Protein AF-A0A3A9U9F5-F1 (afdb_monomer_lite)

Foldseek 3Di:
DDFDKFKQQWWWAAAQAQKIARPDLGDPPPPDQQWWKDFPLDDIFGFHDDDNVRRMTGTPGGHHPHTDGGGIIMTGDPPPVVVVVVVVVSNVVSVVVCVVVPPPPPPPPVNDDDDPPCVVDPDDPVVPPDDDDPVNDDPDDPVDDPVVVVPPDPPPPPQPPVNVVQQDADEEEDQDDDPAFPQQGFYWYQNPFVRWIWTDRGRDIDIDDQFPDKFKWFFFFFFKKKFAPPQFFDWFKKKWWWAFFPVLCCQAPPSDPPDDHQDTDIDMDTDDRHGIGQGDPNHGHGGTIQKMDGPQFIDGPGDFDQADVRRNIGIDGPDDDDDTRMWMWTDGPVQKTKTDFPQDPDWPDAAPQKDADPVDRQKIWGDFFQDLQNKTGRDPPSQFRFKKKWKKAWQDKDAKKAQASVLDPPRIDDGGGIHIDIDRGGGIIGGSDRTMTTMMGTPGIITMGGHPD

Sequence (453 aa):
MSTYVFSLNDISVEDGSPVVSVNNLDSFFGLIEGSQLFIAGKLPATIIDHDTTANTLTLKYNWQQGDLSNVAAQVVPIGAVGVLLQALENNRAAYAAFLENAGSGEVEWEKVNNPPQTALRWPNFSELAGKISKEQLPDDIDTDNKKTQAMSPPIKREKSLTQRLSDYPTLKKTEVRPTESPNNKRLIQFDDVRGEVHIALTDRWFTVPTTIASRTFPIFYRGLILRFNNNSSYSGNIKMRVYPMGKGGLGLPGNPPFINDHEWQEYETSVTNLYKIGEFNSEYFEGIIEYIELDNGWHQFDVNQSDVSSLNAKFDVAFGTFRSPFRVFYQKADGYWYSDDMFPDTLDEIGPSWVQDANNHRIFTVTEATGSTDALRFFGDGYDEYQFEMVLNVSYIDGTLALTVSNSDPNKVYYQGPARFITDERIYFKRAGSSTTAALTVESIKMRIPHYG

Secondary structure (DSSP, 8-state):
---PPEEEEEEEE-TT-SEEEE-S----TTPPTT-EEEETTS--EEEEEEETTTTEEEESS---S--EEEEEEEEE-TT-HHHHHHHHHHHHHHHHHHHHHS------GGG-SS--GGGSSPPPGGG------GGGS-S---TT-TTTGGGSPP---PPPHHHHHHHSPEEEE-SS---S--TT--EEEEETTTTEEEEESSSSEEEEP-EEEEEEEEEE-TTEEEEEGGGPPEEEEEEEEEEE-TTGGGGSTT--TTPPTTS-EEEEEEEEEE-EESEETTEE--EEEEEEEETTEEEE--S--SEEGGGTEEEEESSS-----EEEEEEETTSEEEESP---SS-SEE-TTEEE-SS-TTEEEEEEE--SS--EESS-GGGTTS-EEEEEEEEEEEEEEEEETT--TTSEE-SSEEEEEEESS-EEEEEEEEEEEEEEEEEEEEEEEE---

pLDDT: mean 83.71, std 14.98, range [41.0, 98.25]

Radius of gyration: 39.13 Å; chains: 1; bounding box: 83×91×100 Å

Structure (mmCIF, N/CA/C/O backbone):
data_AF-A0A3A9U9F5-F1
#
_entry.id   AF-A0A3A9U9F5-F1
#
loop_
_atom_site.group_PDB
_atom_site.id
_atom_site.type_symbol
_atom_site.label_atom_id
_atom_site.label_alt_id
_atom_site.label_comp_id
_atom_site.label_asym_id
_atom_site.label_entity_id
_atom_site.label_seq_id
_atom_site.pdbx_PDB_ins_code
_atom_site.Cartn_x
_atom_site.Cartn_y
_atom_site.Cartn_z
_atom_site.occupancy
_atom_site.B_iso_or_equiv
_atom_site.auth_seq_id
_atom_site.auth_comp_id
_atom_site.auth_asym_id
_atom_site.auth_atom_id
_atom_site.pdbx_PDB_model_num
ATOM 1 N N . MET A 1 1 ? -28.954 -23.806 -3.942 1.00 41.00 1 MET A N 1
ATOM 2 C CA . MET A 1 1 ? -29.707 -25.071 -3.816 1.00 41.00 1 MET A CA 1
ATOM 3 C C . MET A 1 1 ? -30.971 -24.772 -3.040 1.00 41.00 1 MET A C 1
ATOM 5 O O . MET A 1 1 ? -30.877 -24.172 -1.979 1.00 41.00 1 MET A O 1
ATOM 9 N N . SER A 1 2 ? -32.134 -25.091 -3.594 1.00 42.94 2 SER A N 1
ATOM 10 C CA . SER A 1 2 ? -33.425 -24.925 -2.926 1.00 42.94 2 SER A CA 1
ATOM 11 C C . SER A 1 2 ? -33.500 -25.840 -1.699 1.00 42.94 2 SER A C 1
ATOM 13 O O . SER A 1 2 ? -33.332 -27.051 -1.801 1.00 42.94 2 SER A O 1
ATOM 15 N N . THR A 1 3 ? -33.698 -25.236 -0.533 1.00 53.34 3 THR A N 1
ATOM 16 C CA . THR A 1 3 ? -33.877 -25.889 0.766 1.00 53.34 3 THR A CA 1
ATOM 17 C C . THR A 1 3 ? -35.268 -26.515 0.840 1.00 53.34 3 THR A C 1
ATOM 19 O O . THR A 1 3 ? -36.230 -25.833 1.189 1.00 53.34 3 THR A O 1
ATOM 22 N N . TYR A 1 4 ? -35.395 -27.787 0.463 1.00 68.25 4 TYR A N 1
ATOM 23 C CA . TYR A 1 4 ? -36.670 -28.505 0.512 1.00 68.25 4 TYR A CA 1
ATOM 24 C C . TYR A 1 4 ? -36.943 -29.020 1.931 1.00 68.25 4 TYR A C 1
ATOM 26 O O . TYR A 1 4 ? -36.169 -29.803 2.474 1.00 68.25 4 TYR A O 1
ATOM 34 N N . VAL A 1 5 ? -38.034 -28.550 2.537 1.00 78.62 5 VAL A N 1
ATOM 35 C CA . VAL A 1 5 ? -38.627 -29.146 3.743 1.00 78.62 5 VAL A CA 1
ATOM 36 C C . VAL A 1 5 ? -39.577 -30.245 3.279 1.00 78.62 5 VAL A C 1
ATOM 38 O O . VAL A 1 5 ? -40.424 -29.989 2.423 1.00 78.62 5 VAL A O 1
ATOM 41 N N . PHE A 1 6 ? -39.455 -31.447 3.838 1.00 85.12 6 PHE A N 1
ATOM 42 C CA . PHE A 1 6 ? -40.348 -32.561 3.515 1.00 85.12 6 PHE A CA 1
ATOM 43 C C . PHE A 1 6 ? -41.467 -32.635 4.551 1.00 85.12 6 PHE A C 1
ATOM 45 O O . PHE A 1 6 ? -41.209 -32.548 5.751 1.00 85.12 6 PHE A O 1
ATOM 52 N N . SER A 1 7 ? -42.709 -32.779 4.095 1.00 88.62 7 SER A N 1
ATOM 53 C CA . SER A 1 7 ? -43.862 -33.019 4.969 1.00 88.62 7 SER A CA 1
ATOM 54 C C . SER A 1 7 ? -44.266 -34.479 4.833 1.00 88.62 7 SER A C 1
ATOM 56 O O . SER A 1 7 ? -44.569 -34.918 3.727 1.00 88.62 7 SER A O 1
ATOM 58 N N . LEU A 1 8 ? -44.226 -35.210 5.944 1.00 91.44 8 LEU A N 1
ATOM 59 C CA . LEU A 1 8 ? -44.593 -36.618 6.037 1.00 91.44 8 LEU A CA 1
ATOM 60 C C . LEU A 1 8 ? -45.895 -36.690 6.826 1.00 91.44 8 LEU A C 1
ATOM 62 O O . LEU A 1 8 ? -45.932 -36.357 8.003 1.00 91.44 8 LEU A O 1
ATOM 66 N N . ASN A 1 9 ? -46.987 -37.057 6.183 1.00 88.69 9 ASN A N 1
ATOM 67 C CA . ASN A 1 9 ? -48.323 -36.989 6.761 1.00 88.69 9 ASN A CA 1
ATOM 68 C C . ASN A 1 9 ? -48.656 -38.208 7.628 1.00 88.69 9 ASN A C 1
ATOM 70 O O . ASN A 1 9 ? -49.587 -38.136 8.426 1.00 88.69 9 ASN A O 1
ATOM 74 N N . ASP A 1 10 ? -47.910 -39.303 7.469 1.00 91.00 10 ASP A N 1
ATOM 75 C CA . ASP A 1 10 ? -48.178 -40.567 8.148 1.00 91.00 10 ASP A CA 1
ATOM 76 C C . ASP A 1 10 ? -46.874 -41.327 8.442 1.00 91.00 10 ASP A C 1
ATOM 78 O O . ASP A 1 10 ? -46.289 -41.963 7.560 1.00 91.00 10 ASP A O 1
ATOM 82 N N . ILE A 1 11 ? -46.399 -41.229 9.688 1.00 94.88 11 ILE A N 1
ATOM 83 C CA . ILE A 1 11 ? -45.231 -41.961 10.186 1.00 94.88 11 ILE A CA 1
ATOM 84 C C . ILE A 1 11 ? -45.533 -42.741 11.468 1.00 94.88 11 ILE A C 1
ATOM 86 O O . ILE A 1 11 ? -46.448 -42.408 12.227 1.00 94.88 11 ILE A O 1
ATOM 90 N N . SER A 1 12 ? -44.726 -43.769 11.736 1.00 94.12 12 SER A N 1
ATOM 91 C CA . SER A 1 12 ? -44.757 -44.552 12.979 1.00 94.12 12 SER A CA 1
ATOM 92 C C . SER A 1 12 ? -43.352 -44.859 13.498 1.00 94.12 12 SER A C 1
ATOM 94 O O . SER A 1 12 ? -42.432 -45.096 12.715 1.00 94.12 12 SER A O 1
ATOM 96 N N . VAL A 1 13 ? -43.182 -44.858 14.820 1.00 95.38 13 VAL A N 1
ATOM 97 C CA . VAL A 1 13 ? -41.924 -45.201 15.499 1.00 95.38 13 VAL A CA 1
ATOM 98 C C . VAL A 1 13 ? -42.213 -45.817 16.866 1.00 95.38 13 VAL A C 1
ATOM 100 O O . VAL A 1 13 ? -43.031 -45.300 17.625 1.00 95.38 13 VAL A O 1
ATOM 103 N N . GLU A 1 14 ? -41.542 -46.926 17.166 1.00 92.12 14 GLU A N 1
ATOM 104 C CA . GLU A 1 14 ? -41.619 -47.608 18.462 1.00 92.12 14 GLU A CA 1
ATOM 105 C C . GLU A 1 14 ? -40.621 -47.008 19.459 1.00 92.12 14 GLU A C 1
ATOM 107 O O . GLU A 1 14 ? -39.514 -46.591 19.094 1.00 92.12 14 GLU A O 1
ATOM 112 N N . ASP A 1 15 ? -40.990 -46.986 20.737 1.00 89.62 15 ASP A N 1
ATOM 113 C CA . ASP A 1 15 ? -40.099 -46.575 21.811 1.00 89.62 15 ASP A CA 1
ATOM 114 C C . ASP A 1 15 ? -38.907 -47.536 21.920 1.00 89.62 15 ASP A C 1
ATOM 116 O O . ASP A 1 15 ? -39.026 -48.759 21.898 1.00 89.62 15 ASP A O 1
ATOM 120 N N . GLY A 1 16 ? -37.712 -46.967 21.995 1.00 85.50 16 GLY A N 1
ATOM 121 C CA . GLY A 1 16 ? -36.446 -47.680 21.919 1.00 85.50 16 GLY A CA 1
ATOM 122 C C . GLY A 1 16 ? -35.954 -47.989 20.500 1.00 85.50 16 GLY A C 1
ATOM 123 O O . GLY A 1 16 ? -34.827 -48.476 20.384 1.00 85.50 16 GLY A O 1
ATOM 124 N N . SER A 1 17 ? -36.705 -47.683 19.433 1.00 90.12 17 SER A N 1
ATOM 125 C CA . SER A 1 17 ? -36.293 -47.948 18.043 1.00 90.12 17 SER A CA 1
ATOM 126 C C . SER A 1 17 ? -35.556 -46.761 17.404 1.00 90.12 17 SER A C 1
ATOM 128 O O . SER A 1 17 ? -35.986 -45.617 17.549 1.00 90.12 17 SER A O 1
ATOM 130 N N . PRO A 1 18 ? -34.460 -46.977 16.656 1.00 94.44 18 PRO A N 1
ATOM 131 C CA . PRO A 1 18 ? -33.844 -45.935 15.836 1.00 94.44 18 PRO A CA 1
ATOM 132 C C . PRO A 1 18 ? -34.513 -45.779 14.462 1.00 94.44 18 PRO A C 1
ATOM 134 O O . PRO A 1 18 ? -34.074 -44.943 13.680 1.00 94.44 18 PRO A O 1
ATOM 137 N N . VAL A 1 19 ? -35.529 -46.580 14.130 1.00 95.12 19 VAL A N 1
ATOM 138 C CA . VAL A 1 19 ? -36.140 -46.608 12.794 1.00 95.12 19 VAL A CA 1
ATOM 139 C C . VAL A 1 19 ? -37.541 -46.015 12.836 1.00 95.12 19 VAL A C 1
ATOM 141 O O . VAL A 1 19 ? -38.394 -46.469 13.598 1.00 95.12 19 VAL A O 1
ATOM 144 N N . VAL A 1 20 ? -37.781 -45.030 11.974 1.00 95.56 20 VAL A N 1
ATOM 145 C CA . VAL A 1 20 ? -39.098 -44.439 11.725 1.00 95.56 20 VAL A CA 1
ATOM 146 C C . VAL A 1 20 ? -39.619 -44.972 10.398 1.00 95.56 20 VAL A C 1
ATOM 148 O O . VAL A 1 20 ? -38.921 -44.895 9.387 1.00 95.56 20 VAL A O 1
ATOM 151 N N . SER A 1 21 ? -40.841 -45.493 10.391 1.00 94.81 21 SER A N 1
ATOM 152 C CA . SER A 1 21 ? -41.522 -45.946 9.174 1.00 94.81 21 SER A CA 1
ATOM 153 C C . SER A 1 21 ? -42.390 -44.826 8.613 1.00 94.81 21 SER A C 1
ATOM 155 O O . SER A 1 21 ? -43.114 -44.176 9.368 1.00 94.81 21 SER A O 1
ATOM 157 N N . VAL A 1 22 ? -42.326 -44.606 7.302 1.00 93.88 22 VAL A N 1
ATOM 158 C CA . VAL A 1 22 ? -43.234 -43.731 6.554 1.00 93.88 22 VAL A CA 1
ATOM 159 C C . VAL A 1 22 ? -44.308 -44.620 5.940 1.00 93.88 22 VAL A C 1
ATOM 161 O O . VAL A 1 22 ? -44.035 -45.448 5.075 1.00 93.88 22 VAL A O 1
ATOM 164 N N . ASN A 1 23 ? -45.535 -44.496 6.430 1.00 91.12 23 ASN A N 1
ATOM 165 C CA . ASN A 1 23 ? -46.605 -45.457 6.155 1.00 91.12 23 ASN A CA 1
ATOM 166 C C . ASN A 1 23 ? -47.341 -45.193 4.833 1.00 91.12 23 ASN A C 1
ATOM 168 O O . ASN A 1 23 ? -48.248 -45.940 4.462 1.00 91.12 23 ASN A O 1
ATOM 172 N N . ASN A 1 24 ? -46.990 -44.118 4.131 1.00 87.12 24 ASN A N 1
ATOM 173 C CA . ASN A 1 24 ? -47.645 -43.678 2.908 1.00 87.12 24 ASN A CA 1
ATOM 174 C C . ASN A 1 24 ? -46.630 -43.464 1.767 1.00 87.12 24 ASN A C 1
ATOM 176 O O . ASN A 1 24 ? -45.475 -43.872 1.848 1.00 87.12 24 ASN A O 1
ATOM 180 N N . LEU A 1 25 ? -47.084 -42.852 0.670 1.00 84.00 25 LEU A N 1
ATOM 181 C CA . LEU A 1 25 ? -46.267 -42.580 -0.518 1.00 84.00 25 LEU A CA 1
ATOM 182 C C . LEU A 1 25 ? -45.581 -41.202 -0.480 1.00 84.00 25 LEU A C 1
ATOM 184 O O . LEU A 1 25 ? -45.229 -40.672 -1.537 1.00 84.00 25 LEU A O 1
ATOM 188 N N . ASP A 1 26 ? -45.425 -40.590 0.698 1.00 86.12 26 ASP A N 1
ATOM 189 C CA . ASP A 1 26 ? -44.761 -39.292 0.798 1.00 86.12 26 ASP A CA 1
ATOM 190 C C . ASP A 1 26 ? -43.289 -39.415 0.390 1.00 86.12 26 ASP A C 1
ATOM 192 O O . ASP A 1 26 ? -42.537 -40.254 0.884 1.00 86.12 26 ASP A O 1
ATOM 196 N N . SER A 1 27 ? -42.869 -38.557 -0.540 1.00 81.69 27 SER A N 1
ATOM 197 C CA . SER A 1 27 ? -41.504 -38.577 -1.053 1.00 81.69 27 SER A CA 1
ATOM 198 C C . SER A 1 27 ? -40.565 -37.802 -0.138 1.00 81.69 27 SER A C 1
ATOM 200 O O . SER A 1 27 ? -40.754 -36.614 0.122 1.00 81.69 27 SER A O 1
ATOM 202 N N . PHE A 1 28 ? -39.497 -38.472 0.273 1.00 84.00 28 PHE A N 1
ATOM 203 C CA . PHE A 1 28 ? -38.332 -37.890 0.939 1.00 84.00 28 PHE A CA 1
ATOM 204 C C . PHE A 1 28 ? -37.049 -38.153 0.132 1.00 84.00 28 PHE A C 1
ATOM 206 O O . PHE A 1 28 ? -35.942 -38.188 0.669 1.00 84.00 28 PHE A O 1
ATOM 213 N N . PHE A 1 29 ? -37.196 -38.332 -1.186 1.00 74.75 29 PHE A N 1
ATOM 214 C CA . PHE A 1 29 ? -36.078 -38.490 -2.111 1.00 74.75 29 PHE A CA 1
ATOM 215 C C . PHE A 1 29 ? -35.236 -37.205 -2.149 1.00 74.75 29 PHE A C 1
ATOM 217 O O . PHE A 1 29 ? -35.736 -36.131 -2.489 1.00 74.75 29 PHE A O 1
ATOM 224 N N . GLY A 1 30 ? -33.952 -37.318 -1.798 1.00 74.50 30 GLY A N 1
ATOM 225 C CA . GLY A 1 30 ? -33.039 -36.174 -1.683 1.00 74.50 30 GLY A CA 1
ATOM 226 C C . GLY A 1 30 ? -32.911 -35.598 -0.269 1.00 74.50 30 GLY A C 1
ATOM 227 O O . GLY A 1 30 ? -32.395 -34.489 -0.111 1.00 74.50 30 GLY A O 1
ATOM 228 N N . LEU A 1 31 ? -33.363 -36.330 0.756 1.00 81.62 31 LEU A N 1
ATOM 229 C CA . LEU A 1 31 ? -33.066 -36.032 2.155 1.00 81.62 31 LEU A CA 1
ATOM 230 C C . LEU A 1 31 ? -31.547 -36.021 2.391 1.00 81.62 31 LEU A C 1
ATOM 232 O O . LEU A 1 31 ? -30.821 -36.900 1.930 1.00 81.62 31 LEU A O 1
ATOM 236 N N . ILE A 1 32 ? -31.068 -35.013 3.122 1.00 80.44 32 ILE A N 1
ATOM 237 C CA . ILE A 1 32 ? -29.646 -34.849 3.448 1.00 80.44 32 ILE A CA 1
ATOM 238 C C . ILE A 1 32 ? -29.386 -35.404 4.851 1.00 80.44 32 ILE A C 1
ATOM 240 O O . ILE A 1 32 ? -30.129 -35.091 5.785 1.00 80.44 32 ILE A O 1
ATOM 244 N N . GLU A 1 33 ? -28.322 -36.189 5.018 1.00 81.81 33 GLU A N 1
ATOM 245 C CA . GLU A 1 33 ? -27.852 -36.650 6.329 1.00 81.81 33 GLU A CA 1
ATOM 246 C C . GLU A 1 33 ? -27.692 -35.471 7.313 1.00 81.81 33 GLU A C 1
ATOM 248 O O . GLU A 1 33 ? -27.198 -34.397 6.964 1.00 81.81 33 GLU A O 1
ATOM 253 N N . GLY A 1 34 ? -28.145 -35.649 8.555 1.00 79.06 34 GLY A N 1
ATOM 254 C CA . GLY A 1 34 ? -28.151 -34.607 9.587 1.00 79.06 34 GLY A CA 1
ATOM 255 C C . GLY A 1 34 ? -29.410 -33.731 9.608 1.00 79.06 34 GLY A C 1
ATOM 256 O O . GLY A 1 34 ? -29.532 -32.866 10.483 1.00 79.06 34 GLY A O 1
ATOM 257 N N . SER A 1 35 ? -30.361 -33.957 8.693 1.00 86.56 35 SER A N 1
ATOM 258 C CA . SER A 1 35 ? -31.694 -33.338 8.746 1.00 86.56 35 SER A CA 1
ATOM 259 C C . SER A 1 35 ? -32.416 -33.670 10.057 1.00 86.56 35 SER A C 1
ATOM 261 O O . SER A 1 35 ? -32.178 -34.707 10.677 1.00 86.56 35 SER A O 1
ATOM 263 N N . GLN A 1 36 ? -33.303 -32.779 10.492 1.00 88.12 36 GLN A N 1
ATOM 264 C CA . GLN A 1 36 ? -34.052 -32.926 11.740 1.00 88.12 36 GLN A CA 1
ATOM 265 C C . GLN A 1 36 ? -35.500 -33.330 11.454 1.00 88.12 36 GLN A C 1
ATOM 267 O O . GLN A 1 36 ? -36.174 -32.674 10.659 1.00 88.12 36 GLN A O 1
ATOM 272 N N . LEU A 1 37 ? -35.967 -34.386 12.120 1.00 90.31 37 LEU A N 1
ATOM 273 C CA . LEU A 1 37 ? -37.355 -34.836 12.150 1.00 90.31 37 LEU A CA 1
ATOM 274 C C . LEU A 1 37 ? -38.103 -34.123 13.278 1.00 90.31 37 LEU A C 1
ATOM 276 O O . LEU A 1 37 ? -37.727 -34.251 14.441 1.00 90.31 37 LEU A O 1
ATOM 280 N N . PHE A 1 38 ? -39.185 -33.430 12.943 1.00 87.25 38 PHE A N 1
ATOM 281 C CA . PHE A 1 38 ? -40.066 -32.742 13.878 1.00 87.25 38 PHE A CA 1
ATOM 282 C C . PHE A 1 38 ? -41.429 -33.417 13.922 1.00 87.25 38 PHE A C 1
ATOM 284 O O . PHE A 1 38 ? -42.072 -33.590 12.889 1.00 87.25 38 PHE A O 1
ATOM 291 N N . ILE A 1 39 ? -41.884 -33.735 15.131 1.00 87.12 39 ILE A N 1
ATOM 292 C CA . ILE A 1 39 ? -43.224 -34.249 15.413 1.00 87.12 39 ILE A CA 1
ATOM 293 C C . ILE A 1 39 ? -43.833 -33.347 16.484 1.00 87.12 39 ILE A C 1
ATOM 295 O O . ILE A 1 39 ? -43.155 -32.966 17.441 1.00 87.12 39 ILE A O 1
ATOM 299 N N . ALA A 1 40 ? -45.103 -32.979 16.324 1.00 78.69 40 ALA A N 1
ATOM 300 C CA . ALA A 1 40 ? -45.779 -32.094 17.266 1.00 78.69 40 ALA A CA 1
ATOM 301 C C . ALA A 1 40 ? -45.737 -32.661 18.700 1.00 78.69 40 ALA A C 1
ATOM 303 O O . ALA A 1 40 ? -46.082 -33.818 18.937 1.00 78.69 40 ALA A O 1
ATOM 304 N N . GLY A 1 41 ? -45.308 -31.837 19.661 1.00 75.94 41 GLY A N 1
ATOM 305 C CA . GLY A 1 41 ? -45.228 -32.217 21.077 1.00 75.94 41 GLY A CA 1
ATOM 306 C C . GLY A 1 41 ? -44.072 -33.157 21.442 1.00 75.94 41 GLY A C 1
ATOM 307 O O . GLY A 1 41 ? -44.059 -33.677 22.556 1.00 75.94 41 GLY A O 1
ATOM 308 N N . LYS A 1 42 ? -43.112 -33.387 20.537 1.00 83.75 42 LYS A N 1
ATOM 309 C CA . LYS A 1 42 ? -41.924 -34.222 20.770 1.00 83.75 42 LYS A CA 1
ATOM 310 C C . LYS A 1 42 ? -40.639 -33.430 20.539 1.00 83.75 42 LYS A C 1
ATOM 312 O O . LYS A 1 42 ? -40.619 -32.454 19.793 1.00 83.75 42 LYS A O 1
ATOM 317 N N . LEU A 1 43 ? -39.557 -33.875 21.168 1.00 80.00 43 LEU A N 1
ATOM 318 C CA . LEU A 1 43 ? -38.206 -33.432 20.856 1.00 80.00 43 LEU A CA 1
ATOM 319 C C . LEU A 1 43 ? -37.834 -33.909 19.442 1.00 80.00 43 LEU A C 1
ATOM 321 O O . LEU A 1 43 ? -38.130 -35.055 19.089 1.00 80.00 43 LEU A O 1
ATOM 325 N N . PRO A 1 44 ? -37.175 -33.074 18.630 1.00 85.75 44 PRO A N 1
ATOM 326 C CA . PRO A 1 44 ? -36.757 -33.478 17.304 1.00 85.75 44 PRO A CA 1
ATOM 327 C C . PRO A 1 44 ? -35.652 -34.517 17.360 1.00 85.75 44 PRO A C 1
ATOM 329 O O . PRO A 1 44 ? -34.808 -34.516 18.260 1.00 85.75 44 PRO A O 1
ATOM 332 N N . ALA A 1 45 ? -35.635 -35.365 16.342 1.00 87.44 45 ALA A N 1
ATOM 333 C CA . ALA A 1 45 ? -34.634 -36.401 16.182 1.00 87.44 45 ALA A CA 1
ATOM 334 C C . ALA A 1 45 ? -33.770 -36.130 14.948 1.00 87.44 45 ALA A C 1
ATOM 336 O O . ALA A 1 45 ? -34.260 -35.739 13.891 1.00 87.44 45 ALA A O 1
ATOM 337 N N . THR A 1 46 ? -32.463 -36.352 15.076 1.00 88.94 46 THR A N 1
ATOM 338 C CA . THR A 1 46 ? -31.528 -36.224 13.953 1.00 88.94 46 THR A CA 1
ATOM 339 C C . THR A 1 46 ? -31.572 -37.480 13.097 1.00 88.94 46 THR A C 1
ATOM 341 O O . THR A 1 46 ? -31.381 -38.575 13.623 1.00 88.94 46 THR A O 1
ATOM 344 N N . ILE A 1 47 ? -31.764 -37.315 11.792 1.00 90.56 47 ILE A N 1
ATOM 345 C CA . ILE A 1 47 ? -31.751 -38.395 10.804 1.00 90.56 47 ILE A CA 1
ATOM 346 C C . ILE A 1 47 ? -30.321 -38.567 10.287 1.00 90.56 47 ILE A C 1
ATOM 348 O O . ILE A 1 47 ? -29.677 -37.584 9.918 1.00 90.56 47 ILE A O 1
ATOM 352 N N . ILE A 1 48 ? -29.829 -39.803 10.266 1.00 89.88 48 ILE A N 1
ATOM 353 C CA . ILE A 1 48 ? -28.504 -40.157 9.734 1.00 89.88 48 ILE A CA 1
ATOM 354 C C . ILE A 1 48 ? -28.576 -40.939 8.424 1.00 89.88 48 ILE A C 1
ATOM 356 O O . ILE A 1 48 ? -27.602 -40.956 7.685 1.00 89.88 48 ILE A O 1
ATOM 360 N N . ASP A 1 49 ? -29.714 -41.562 8.121 1.00 89.38 49 ASP A N 1
ATOM 361 C CA . ASP A 1 49 ? -29.887 -42.316 6.881 1.00 89.38 49 ASP A CA 1
ATOM 362 C C . ASP A 1 49 ? -31.368 -42.429 6.490 1.00 89.38 49 ASP A C 1
ATOM 364 O O . ASP A 1 49 ? -32.253 -42.190 7.318 1.00 89.38 49 ASP A O 1
ATOM 368 N N . HIS A 1 50 ? -31.643 -42.785 5.235 1.00 90.88 50 HIS A N 1
ATOM 369 C CA . HIS A 1 50 ? -32.993 -43.017 4.726 1.00 90.88 50 HIS A CA 1
ATOM 370 C C . HIS A 1 50 ? -33.022 -44.079 3.619 1.00 90.88 50 HIS A C 1
ATOM 372 O O . HIS A 1 50 ? -32.146 -44.120 2.759 1.00 90.88 50 HIS A O 1
ATOM 378 N N . ASP A 1 51 ? -34.084 -44.886 3.592 1.00 89.19 51 ASP A N 1
ATOM 379 C CA . ASP A 1 51 ? -34.338 -45.877 2.546 1.00 89.19 51 ASP A CA 1
ATOM 380 C C . ASP A 1 51 ? -35.697 -45.600 1.889 1.00 89.19 51 ASP A C 1
ATOM 382 O O . ASP A 1 51 ? -36.761 -45.774 2.484 1.00 89.19 51 ASP A O 1
ATOM 386 N N . THR A 1 52 ? -35.657 -45.156 0.632 1.00 86.94 52 THR A N 1
ATOM 387 C CA . THR A 1 52 ? -36.856 -44.860 -0.175 1.00 86.94 52 THR A CA 1
ATOM 388 C C . THR A 1 52 ? -37.524 -46.107 -0.758 1.00 86.94 52 THR A C 1
ATOM 390 O O . THR A 1 52 ? -38.648 -46.022 -1.239 1.00 86.94 52 THR A O 1
ATOM 393 N N . THR A 1 53 ? -36.860 -47.265 -0.724 1.00 86.19 53 THR A N 1
ATOM 394 C CA . THR A 1 53 ? -37.438 -48.553 -1.137 1.00 86.19 53 THR A CA 1
ATOM 395 C C . THR A 1 53 ? -38.161 -49.214 0.034 1.00 86.19 53 THR A C 1
ATOM 397 O O . THR A 1 53 ? -39.245 -49.764 -0.145 1.00 86.19 53 THR A O 1
ATOM 400 N N . ALA A 1 54 ? -37.580 -49.142 1.234 1.00 87.25 54 ALA A N 1
ATOM 401 C CA . ALA A 1 54 ? -38.189 -49.653 2.462 1.00 87.25 54 ALA A CA 1
ATOM 402 C C . ALA A 1 54 ? -39.142 -48.653 3.147 1.00 87.25 54 ALA A C 1
ATOM 404 O O . ALA A 1 54 ? -39.833 -49.033 4.089 1.00 87.25 54 ALA A O 1
ATOM 405 N N . ASN A 1 55 ? -39.196 -47.400 2.680 1.00 91.88 55 ASN A N 1
ATOM 406 C CA . ASN A 1 55 ? -39.940 -46.290 3.284 1.00 91.88 55 ASN A CA 1
ATOM 407 C C . ASN A 1 55 ? -39.569 -46.025 4.753 1.00 91.88 55 ASN A C 1
ATOM 409 O O . ASN A 1 55 ? -40.438 -45.848 5.607 1.00 91.88 55 ASN A O 1
ATOM 413 N N . THR A 1 56 ? -38.272 -45.992 5.064 1.00 93.94 56 THR A N 1
ATOM 414 C CA . THR A 1 56 ? -37.785 -45.794 6.436 1.00 93.94 56 THR A CA 1
ATOM 415 C C . THR A 1 56 ? -36.771 -44.663 6.560 1.00 93.94 56 THR A C 1
ATOM 417 O O . THR A 1 56 ? -36.037 -44.330 5.628 1.00 93.94 56 THR A O 1
ATOM 420 N N . LEU A 1 57 ? -36.723 -44.071 7.754 1.00 94.00 57 LEU A N 1
ATOM 421 C CA . LEU A 1 57 ? -35.715 -43.105 8.184 1.00 94.00 57 LEU A CA 1
ATOM 422 C C . LEU A 1 57 ? -34.965 -43.676 9.388 1.00 94.00 57 LEU A C 1
ATOM 424 O O . LEU A 1 57 ? -35.586 -44.205 10.311 1.00 94.00 57 LEU A O 1
ATOM 428 N N . THR A 1 58 ? -33.645 -43.513 9.413 1.00 94.94 58 THR A N 1
ATOM 429 C CA . THR A 1 58 ? -32.798 -43.957 10.525 1.00 94.94 58 THR A CA 1
ATOM 430 C C . THR A 1 58 ? -32.348 -42.762 11.352 1.00 94.94 58 THR A C 1
ATOM 432 O O . THR A 1 58 ? -31.731 -41.822 10.846 1.00 94.94 58 THR A O 1
ATOM 435 N N . LEU A 1 59 ? -32.642 -42.803 12.647 1.00 94.12 59 LEU A N 1
ATOM 436 C CA . LEU A 1 59 ? -32.288 -41.784 13.623 1.00 94.12 59 LEU A CA 1
ATOM 437 C C . LEU A 1 59 ? -30.893 -42.036 14.199 1.00 94.12 59 LEU A C 1
ATOM 439 O O . LEU A 1 59 ? -30.453 -43.171 14.364 1.00 94.12 59 LEU A O 1
ATOM 443 N N . LYS A 1 60 ? -30.204 -40.955 14.570 1.00 90.44 60 LYS A N 1
ATOM 444 C CA . LYS A 1 60 ? -28.885 -41.006 15.218 1.00 90.44 60 LYS A CA 1
ATOM 445 C C . LYS A 1 60 ? -28.909 -41.733 16.565 1.00 90.44 60 LYS A C 1
ATOM 447 O O . LYS A 1 60 ? -27.922 -42.351 16.956 1.00 90.44 60 LYS A O 1
ATOM 452 N N . TYR A 1 61 ? -30.014 -41.590 17.288 1.00 86.00 61 TYR A N 1
ATOM 453 C CA . TYR A 1 61 ? -30.253 -42.194 18.591 1.00 86.00 61 TYR A CA 1
ATOM 454 C C . TYR A 1 61 ? -31.627 -42.851 18.582 1.00 86.00 61 TYR A C 1
ATOM 456 O O . TYR A 1 61 ? -32.524 -42.390 17.876 1.00 86.00 61 TYR A O 1
ATOM 464 N N . ASN A 1 62 ? -31.787 -43.894 19.391 1.00 90.44 62 ASN A N 1
ATOM 465 C CA . ASN A 1 62 ? -33.069 -44.561 19.564 1.00 90.44 62 ASN A CA 1
ATOM 466 C C . ASN A 1 62 ? -34.129 -43.552 20.023 1.00 90.44 62 ASN A C 1
ATOM 468 O O . ASN A 1 62 ? -33.864 -42.697 20.872 1.00 90.44 62 ASN A O 1
ATOM 472 N N . TRP A 1 63 ? -35.328 -43.664 19.467 1.00 90.12 63 TRP A N 1
ATOM 473 C CA . TRP A 1 63 ? -36.490 -42.908 19.900 1.00 90.12 63 TRP A CA 1
ATOM 474 C C . TRP A 1 63 ? -36.803 -43.256 21.359 1.00 90.12 63 TRP A C 1
ATOM 476 O O . TRP A 1 63 ? -36.871 -44.427 21.696 1.00 90.12 63 TRP A O 1
ATOM 486 N N . GLN A 1 64 ? -36.927 -42.264 22.242 1.00 89.50 64 GLN A N 1
ATOM 487 C CA . GLN A 1 64 ? -37.199 -42.475 23.678 1.00 89.50 64 GLN A CA 1
ATOM 488 C C . GLN A 1 64 ? -38.342 -41.584 24.166 1.00 89.50 64 GLN A C 1
ATOM 490 O O . GLN A 1 64 ? -38.271 -40.961 25.226 1.00 89.50 64 GLN A O 1
ATOM 495 N N . GLN A 1 65 ? -39.350 -41.405 23.317 1.00 88.38 65 GLN A N 1
ATOM 496 C CA . GLN A 1 65 ? -40.430 -40.451 23.554 1.00 88.38 65 GLN A CA 1
ATOM 497 C C . GLN A 1 65 ? -41.812 -41.104 23.455 1.00 88.38 65 GLN A C 1
ATOM 499 O O . GLN A 1 65 ? -42.804 -40.398 23.243 1.00 88.38 65 GLN A O 1
ATOM 504 N N . GLY A 1 66 ? -41.875 -42.426 23.636 1.00 85.19 66 GLY A N 1
ATOM 505 C CA . GLY A 1 66 ? -43.085 -43.240 23.571 1.00 85.19 66 GLY A CA 1
ATOM 506 C C . GLY A 1 66 ? -43.485 -43.612 22.145 1.00 85.19 66 GLY A C 1
ATOM 507 O O . GLY A 1 66 ? -43.119 -42.925 21.187 1.00 85.19 66 GLY A O 1
ATOM 508 N N . ASP A 1 67 ? -44.266 -44.684 22.027 1.00 86.81 67 ASP A N 1
ATOM 509 C CA . ASP A 1 67 ? -44.750 -45.194 20.746 1.00 86.81 67 ASP A CA 1
ATOM 510 C C . ASP A 1 67 ? -45.600 -44.154 20.013 1.00 86.81 67 ASP A C 1
ATOM 512 O O . ASP A 1 67 ? -46.476 -43.500 20.591 1.00 86.81 67 ASP A O 1
ATOM 516 N N . LEU A 1 68 ? -45.359 -44.027 18.713 1.00 90.62 68 LEU A N 1
ATOM 517 C CA . LEU A 1 68 ? -46.128 -43.181 17.819 1.00 90.62 68 LEU A CA 1
ATOM 518 C C . LEU A 1 68 ? -46.613 -43.995 16.633 1.00 90.62 68 LEU A C 1
ATOM 520 O O . LEU A 1 68 ? -45.845 -44.717 16.000 1.00 90.62 68 LEU A O 1
ATOM 524 N N . SER A 1 69 ? -47.892 -43.831 16.311 1.00 91.75 69 SER A N 1
ATOM 525 C CA . SER A 1 69 ? -48.503 -44.439 15.137 1.00 91.75 69 SER A CA 1
ATOM 526 C C . SER A 1 69 ? -49.371 -43.431 14.400 1.00 91.75 69 SER A C 1
ATOM 528 O O . SER A 1 69 ? -50.126 -42.680 15.018 1.00 91.75 69 SER A O 1
ATOM 530 N N . ASN A 1 70 ? -49.248 -43.432 13.075 1.00 90.62 70 ASN A N 1
ATOM 531 C CA . ASN A 1 70 ? -50.020 -42.613 12.143 1.00 90.62 70 ASN A CA 1
ATOM 532 C C . ASN A 1 70 ? -50.027 -41.111 12.466 1.00 90.62 70 ASN A C 1
ATOM 534 O O . ASN A 1 70 ? -51.080 -40.471 12.521 1.00 90.62 70 ASN A O 1
ATOM 538 N N . VAL A 1 71 ? -48.843 -40.549 12.722 1.00 90.50 71 VAL A N 1
ATOM 539 C CA . VAL A 1 71 ? -48.680 -39.122 13.040 1.00 90.50 71 VAL A CA 1
ATOM 540 C C . VAL A 1 71 ? -48.022 -38.360 11.898 1.00 90.50 71 VAL A C 1
ATOM 542 O O . VAL A 1 71 ? -47.208 -38.908 11.161 1.00 90.50 71 VAL A O 1
ATOM 545 N N . ALA A 1 72 ? -48.336 -37.069 11.785 1.00 89.44 72 ALA A N 1
ATOM 546 C CA . ALA A 1 72 ? -47.671 -36.178 10.844 1.00 89.44 72 ALA A CA 1
ATOM 547 C C . ALA A 1 72 ? -46.339 -35.653 11.408 1.00 89.44 72 ALA A C 1
ATOM 549 O O . ALA A 1 72 ? -46.208 -35.378 12.605 1.00 89.44 72 ALA A O 1
ATOM 550 N N . ALA A 1 73 ? -45.369 -35.462 10.521 1.00 91.12 73 ALA A N 1
ATOM 551 C CA . ALA A 1 73 ? -44.028 -34.995 10.813 1.00 91.12 73 ALA A CA 1
ATOM 552 C C . ALA A 1 73 ? -43.479 -34.085 9.706 1.00 91.12 73 ALA A C 1
ATOM 554 O O . ALA A 1 73 ? -43.930 -34.096 8.560 1.00 91.12 73 ALA A O 1
ATOM 555 N N . GLN A 1 74 ? -42.464 -33.298 10.047 1.00 89.81 74 GLN A N 1
ATOM 556 C CA . GLN A 1 74 ? -41.718 -32.477 9.096 1.00 89.81 74 GLN A CA 1
ATOM 557 C C . GLN A 1 74 ? -40.230 -32.795 9.176 1.00 89.81 74 GLN A C 1
ATOM 559 O O . GLN A 1 74 ? -39.677 -32.902 10.267 1.00 89.81 74 GLN A O 1
ATOM 564 N N . VAL A 1 75 ? -39.566 -32.900 8.027 1.00 87.81 75 VAL A N 1
ATOM 565 C CA . VAL A 1 75 ? -38.112 -33.061 7.945 1.00 87.81 75 VAL A CA 1
ATOM 566 C C . VAL A 1 75 ? -37.488 -31.786 7.400 1.00 87.81 75 VAL A C 1
ATOM 568 O O . VAL A 1 75 ? -37.797 -31.352 6.289 1.00 87.81 75 VAL A O 1
ATOM 571 N N . VAL A 1 76 ? -36.584 -31.196 8.180 1.00 82.06 76 VAL A N 1
ATOM 572 C CA . VAL A 1 76 ? -35.919 -29.932 7.849 1.00 82.06 76 VAL A CA 1
ATOM 573 C C . VAL A 1 76 ? -34.414 -30.160 7.655 1.00 82.06 76 VAL A C 1
ATOM 575 O O . VAL A 1 76 ? -33.752 -30.642 8.580 1.00 82.06 76 VAL A O 1
ATOM 578 N N . PRO A 1 77 ? -33.838 -29.793 6.495 1.00 77.25 77 PRO A N 1
ATOM 579 C CA . PRO A 1 77 ? -32.408 -29.938 6.241 1.00 77.25 77 PRO A CA 1
ATOM 580 C C . PRO A 1 77 ? -31.568 -28.874 6.958 1.00 77.25 77 PRO A C 1
ATOM 582 O O . PRO A 1 77 ? -31.981 -27.723 7.117 1.00 77.25 77 PRO A O 1
ATOM 585 N N . ILE A 1 78 ? -30.327 -29.234 7.308 1.00 64.50 78 ILE A N 1
ATOM 586 C CA . ILE A 1 78 ? -29.407 -28.376 8.077 1.00 64.50 78 ILE A CA 1
ATOM 587 C C . ILE A 1 78 ? -28.974 -27.088 7.333 1.00 64.50 78 ILE A C 1
ATOM 589 O O . ILE A 1 78 ? -28.458 -26.154 7.938 1.00 64.50 78 ILE A O 1
ATOM 593 N N . GLY A 1 79 ? -29.214 -27.004 6.018 1.00 57.75 79 GLY A N 1
ATOM 594 C CA . GLY A 1 79 ? -28.922 -25.825 5.188 1.00 57.75 79 GLY A CA 1
ATOM 595 C C . GLY A 1 79 ? -29.993 -24.722 5.208 1.00 57.75 79 GLY A C 1
ATOM 596 O O . GLY A 1 79 ? -29.787 -23.670 4.607 1.00 57.75 79 GLY A O 1
ATOM 597 N N . ALA A 1 80 ? -31.136 -24.930 5.873 1.00 60.34 80 ALA A N 1
ATOM 598 C CA . ALA A 1 80 ? -32.255 -23.984 5.907 1.00 60.34 80 ALA A CA 1
ATOM 599 C C . ALA A 1 80 ? -32.226 -23.105 7.171 1.00 60.34 80 ALA A C 1
ATOM 601 O O . ALA A 1 80 ? -33.060 -23.261 8.061 1.00 60.34 80 ALA A O 1
ATOM 602 N N . VAL A 1 81 ? -31.268 -22.171 7.257 1.00 56.34 81 VAL A N 1
ATOM 603 C CA . VAL A 1 81 ? -30.986 -21.354 8.464 1.00 56.34 81 VAL A CA 1
ATOM 604 C C . VAL A 1 81 ? -32.238 -20.687 9.058 1.00 56.34 81 VAL A C 1
ATOM 606 O O . VAL A 1 81 ? -32.421 -20.710 10.271 1.00 56.34 81 VAL A O 1
ATOM 609 N N . GLY A 1 82 ? -33.138 -20.151 8.224 1.00 58.06 82 GLY A N 1
ATOM 610 C CA . GLY A 1 82 ? -34.385 -19.531 8.696 1.00 58.06 82 GLY A CA 1
ATOM 611 C C . GLY A 1 82 ? -35.394 -20.524 9.290 1.00 58.06 82 GLY A C 1
ATOM 612 O O . GLY A 1 82 ? -36.058 -20.212 10.275 1.00 58.06 82 GLY A O 1
ATOM 613 N N . VAL A 1 83 ? -35.474 -21.741 8.743 1.00 56.31 83 VAL A N 1
ATOM 614 C CA . VAL A 1 83 ? -36.378 -22.794 9.238 1.00 56.31 83 VAL A CA 1
ATOM 615 C C . VAL A 1 83 ? -35.802 -23.448 10.494 1.00 56.31 83 VAL A C 1
ATOM 617 O O . VAL A 1 83 ? -36.544 -23.725 11.427 1.00 56.31 83 VAL A O 1
ATOM 620 N N . LEU A 1 84 ? -34.478 -23.616 10.569 1.00 59.31 84 LEU A N 1
ATOM 621 C CA . LEU A 1 84 ? -33.786 -24.068 11.779 1.00 59.31 84 LEU A CA 1
ATOM 622 C C . LEU A 1 84 ? -33.999 -23.113 12.953 1.00 59.31 84 LEU A C 1
ATOM 624 O O . LEU A 1 84 ? -34.226 -23.578 14.066 1.00 59.31 84 LEU A O 1
ATOM 628 N N . LEU A 1 85 ? -33.964 -21.799 12.710 1.00 69.44 85 LEU A N 1
ATOM 629 C CA . LEU A 1 85 ? -34.223 -20.803 13.748 1.00 69.44 85 LEU A CA 1
ATOM 630 C C . LEU A 1 85 ? -35.658 -20.925 14.280 1.00 69.44 85 LEU A C 1
ATOM 632 O O . LEU A 1 85 ? -35.865 -20.995 15.488 1.00 69.44 85 LEU A O 1
ATOM 636 N N . GLN A 1 86 ? -36.639 -21.045 13.379 1.00 66.69 86 GLN A N 1
ATOM 637 C CA . GLN A 1 86 ? -38.041 -21.238 13.754 1.00 66.69 86 GLN A CA 1
ATOM 638 C C . GLN A 1 86 ? -38.268 -22.568 14.486 1.00 66.69 86 GLN A C 1
ATOM 640 O O . GLN A 1 86 ? -39.053 -22.641 15.429 1.00 66.69 86 GLN A O 1
ATOM 645 N N . ALA A 1 87 ? -37.573 -23.627 14.080 1.00 59.03 87 ALA A N 1
ATOM 646 C CA . ALA A 1 87 ? -37.713 -24.941 14.682 1.00 59.03 87 ALA A CA 1
ATOM 647 C C . ALA A 1 87 ? -37.017 -25.039 16.053 1.00 59.03 87 ALA A C 1
ATOM 649 O O . ALA A 1 87 ? -37.528 -25.697 16.959 1.00 59.03 87 ALA A O 1
ATOM 650 N N . LEU A 1 88 ? -35.903 -24.324 16.247 1.00 68.69 88 LEU A N 1
ATOM 651 C CA . LEU A 1 88 ? -35.281 -24.131 17.558 1.00 68.69 88 LEU A CA 1
ATOM 652 C C . LEU A 1 88 ? -36.229 -23.383 18.507 1.00 68.69 88 LEU A C 1
ATOM 654 O O . LEU A 1 88 ? -36.361 -23.764 19.669 1.00 68.69 88 LEU A O 1
ATOM 658 N N . GLU A 1 89 ? -36.937 -22.374 17.998 1.00 74.25 89 GLU A N 1
ATOM 659 C CA . GLU A 1 89 ? -37.926 -21.618 18.768 1.00 74.25 89 GLU A CA 1
ATOM 660 C C . GLU A 1 89 ? -39.134 -22.490 19.151 1.00 74.25 89 GLU A C 1
ATOM 662 O O . GLU A 1 89 ? -39.573 -22.479 20.303 1.00 74.25 89 GLU A O 1
ATOM 667 N N . ASN A 1 90 ? -39.604 -23.336 18.229 1.00 69.56 90 ASN A N 1
ATOM 668 C CA . ASN A 1 90 ? -40.658 -24.316 18.500 1.00 69.56 90 ASN A CA 1
ATOM 669 C C . ASN A 1 90 ? -40.211 -25.367 19.533 1.00 69.56 90 ASN A C 1
ATOM 671 O O . ASN A 1 90 ? -40.999 -25.740 20.399 1.00 69.56 90 ASN A O 1
ATOM 675 N N . ASN A 1 91 ? -38.946 -25.801 19.511 1.00 67.31 91 ASN A N 1
ATOM 676 C CA . ASN A 1 91 ? -38.393 -26.698 20.534 1.00 67.31 91 ASN A CA 1
ATOM 677 C C . ASN A 1 91 ? -38.272 -26.033 21.895 1.00 67.31 91 ASN A C 1
ATOM 679 O O . ASN A 1 91 ? -38.550 -26.664 22.911 1.00 67.31 91 ASN A O 1
ATOM 683 N N . ARG A 1 92 ? -37.869 -24.760 21.928 1.00 74.62 92 ARG A N 1
ATOM 684 C CA . ARG A 1 92 ? -37.833 -23.970 23.159 1.00 74.62 92 ARG A CA 1
ATOM 685 C C . ARG A 1 92 ? -39.233 -23.863 23.761 1.00 74.62 92 ARG A C 1
ATOM 687 O O . ARG A 1 92 ? -39.384 -24.045 24.965 1.00 74.62 92 ARG A O 1
ATOM 694 N N . ALA A 1 93 ? -40.248 -23.640 22.925 1.00 71.56 93 ALA A N 1
ATOM 695 C CA . ALA A 1 93 ? -41.648 -23.618 23.338 1.00 71.56 93 ALA A CA 1
ATOM 696 C C . ALA A 1 93 ? -42.146 -24.997 23.807 1.00 71.56 93 ALA A C 1
ATOM 698 O O . ALA A 1 93 ? -42.794 -25.081 24.845 1.00 71.56 93 ALA A O 1
ATOM 699 N N . ALA A 1 94 ? -41.798 -26.082 23.110 1.00 65.19 94 ALA A N 1
ATOM 700 C CA . ALA A 1 94 ? -42.154 -27.443 23.514 1.00 65.19 94 ALA A CA 1
ATOM 701 C C . ALA A 1 94 ? -41.470 -27.857 24.828 1.00 65.19 94 ALA A C 1
ATOM 703 O O . ALA A 1 94 ? -42.098 -28.493 25.667 1.00 65.19 94 ALA A O 1
ATOM 704 N N . TYR A 1 95 ? -40.215 -27.453 25.046 1.00 64.31 95 TYR A N 1
ATOM 705 C CA . TYR A 1 95 ? -39.498 -27.683 26.300 1.00 64.31 95 TYR A CA 1
ATOM 706 C C . TYR A 1 95 ? -40.076 -26.851 27.451 1.00 64.31 95 TYR A C 1
ATOM 708 O O . TYR A 1 95 ? -40.213 -27.355 28.560 1.00 64.31 95 TYR A O 1
ATOM 716 N N . ALA A 1 96 ? -40.480 -25.604 27.194 1.00 69.94 96 ALA A N 1
ATOM 717 C CA . ALA A 1 96 ? -41.189 -24.786 28.177 1.00 69.94 96 ALA A CA 1
ATOM 718 C C . ALA A 1 96 ? -42.559 -25.389 28.534 1.00 69.94 96 ALA A C 1
ATOM 720 O O . ALA A 1 96 ? -42.876 -25.512 29.712 1.00 69.94 96 ALA A O 1
ATOM 721 N N . ALA A 1 97 ? -43.321 -25.857 27.541 1.00 65.19 97 ALA A N 1
ATOM 722 C CA . ALA A 1 97 ? -44.587 -26.555 27.756 1.00 65.19 97 ALA A CA 1
ATOM 723 C C . ALA A 1 97 ? -44.394 -27.908 28.461 1.00 65.19 97 ALA A C 1
ATOM 725 O O . ALA A 1 97 ? -45.237 -28.304 29.262 1.00 65.19 97 ALA A O 1
ATOM 726 N N . PHE A 1 98 ? -43.290 -28.616 28.198 1.00 63.75 98 PHE A N 1
ATOM 727 C CA . PHE A 1 98 ? -42.907 -29.804 28.957 1.00 63.75 98 PHE A CA 1
ATOM 728 C C . PHE A 1 98 ? -42.577 -29.444 30.401 1.00 63.75 98 PHE A C 1
ATOM 730 O O . PHE A 1 98 ? -43.033 -30.147 31.277 1.00 63.75 98 PHE A O 1
ATOM 737 N N . LEU A 1 99 ? -41.856 -28.358 30.683 1.00 66.19 99 LEU A N 1
ATOM 738 C CA . LEU A 1 99 ? -41.593 -27.925 32.060 1.00 66.19 99 LEU A CA 1
ATOM 739 C C . LEU A 1 99 ? -42.862 -27.453 32.789 1.00 66.19 99 LEU A C 1
ATOM 741 O O . LEU A 1 99 ? -42.977 -27.672 33.989 1.00 66.19 99 LEU A O 1
ATOM 745 N N . GLU A 1 100 ? -43.820 -26.846 32.083 1.00 62.06 100 GLU A N 1
ATOM 746 C CA . GLU A 1 100 ? -45.127 -26.479 32.648 1.00 62.06 100 GLU A CA 1
ATOM 747 C C . GLU A 1 100 ? -46.038 -27.695 32.891 1.00 62.06 100 GLU A C 1
ATOM 749 O O . GLU A 1 100 ? -46.786 -27.705 33.866 1.00 62.06 100 GLU A O 1
ATOM 754 N N . ASN A 1 101 ? -45.979 -28.728 32.037 1.00 54.97 101 ASN A N 1
ATOM 755 C CA . ASN A 1 101 ? -46.786 -29.954 32.173 1.00 54.97 101 ASN A CA 1
ATOM 756 C C . ASN A 1 101 ? -46.082 -31.088 32.930 1.00 54.97 101 ASN A C 1
ATOM 758 O O . ASN A 1 101 ? -46.745 -32.011 33.406 1.00 54.97 101 ASN A O 1
ATOM 762 N N . ALA A 1 102 ? -44.761 -31.025 33.086 1.00 50.22 102 ALA A N 1
ATOM 763 C CA . ALA A 1 102 ? -43.989 -31.798 34.045 1.00 50.22 102 ALA A CA 1
ATOM 764 C C . ALA A 1 102 ? -44.253 -31.187 35.419 1.00 50.22 102 ALA A C 1
ATOM 766 O O . ALA A 1 102 ? -43.367 -30.628 36.067 1.00 50.22 102 ALA A O 1
ATOM 767 N N . GLY A 1 103 ? -45.518 -31.275 35.843 1.00 46.09 103 GLY A N 1
ATOM 768 C CA . GLY A 1 103 ? -45.901 -31.060 37.221 1.00 46.09 103 GLY A CA 1
ATOM 769 C C . GLY A 1 103 ? -44.903 -31.803 38.090 1.00 46.09 103 GLY A C 1
ATOM 770 O O . GLY A 1 103 ? -44.544 -32.945 37.788 1.00 46.09 103 GLY A O 1
ATOM 771 N N . SER A 1 104 ? -44.404 -31.111 39.111 1.00 44.84 104 SER A N 1
ATOM 772 C CA . SER A 1 104 ? -43.564 -31.675 40.156 1.00 44.84 104 SER A CA 1
ATOM 773 C C . SER A 1 104 ? -44.040 -33.091 40.458 1.00 44.84 104 SER A C 1
ATOM 775 O O . SER A 1 104 ? -45.126 -33.276 41.009 1.00 44.84 104 SER A O 1
ATOM 777 N N . GLY A 1 105 ? -43.251 -34.090 40.067 1.00 47.62 105 GLY A N 1
ATOM 778 C CA . GLY A 1 105 ? -43.485 -35.488 40.405 1.00 47.62 105 GLY A CA 1
ATOM 779 C C . GLY A 1 105 ? -43.260 -35.746 41.894 1.00 47.62 105 GLY A C 1
ATOM 780 O O . GLY A 1 105 ? -42.620 -36.727 42.254 1.00 47.62 105 GLY A O 1
ATOM 781 N N . GLU A 1 106 ? -43.745 -34.863 42.765 1.00 48.06 106 GLU A N 1
ATOM 782 C CA . GLU A 1 106 ? -44.022 -35.200 44.146 1.00 48.06 106 GLU A CA 1
ATOM 783 C C . GLU A 1 106 ? -45.291 -36.045 44.139 1.00 48.06 106 GLU A C 1
ATOM 785 O O . GLU A 1 106 ? -46.421 -35.564 44.039 1.00 48.06 106 GLU A O 1
ATOM 790 N N . VAL A 1 107 ? -45.094 -37.358 44.219 1.00 50.78 107 VAL A N 1
ATOM 791 C CA . VAL A 1 107 ? -46.142 -38.234 44.720 1.00 50.78 107 VAL A CA 1
ATOM 792 C C . VAL A 1 107 ? -46.310 -37.868 46.191 1.00 50.78 107 VAL A C 1
ATOM 794 O O . VAL A 1 107 ? -45.525 -38.295 47.035 1.00 50.78 107 VAL A O 1
ATOM 797 N N . GLU A 1 108 ? -47.305 -37.035 46.496 1.00 52.31 108 GLU A N 1
ATOM 798 C CA . GLU A 1 108 ? -47.740 -36.833 47.876 1.00 52.31 108 GLU A CA 1
ATOM 799 C C . GLU A 1 108 ? -48.017 -38.203 48.496 1.00 52.31 108 GLU A C 1
ATOM 801 O O . GLU A 1 108 ? -48.674 -39.055 47.890 1.00 52.31 108 GLU A O 1
ATOM 806 N N . TRP A 1 109 ? -47.480 -38.431 49.694 1.00 53.75 109 TRP A N 1
ATOM 807 C CA . TRP A 1 109 ? -47.416 -39.757 50.314 1.00 53.75 109 TRP A CA 1
ATOM 808 C C . TRP A 1 109 ? -48.796 -40.414 50.494 1.00 53.75 109 TRP A C 1
ATOM 810 O O . TRP A 1 109 ? -48.925 -41.635 50.510 1.00 53.75 109 TRP A O 1
ATOM 820 N N . GLU A 1 110 ? -49.843 -39.593 50.516 1.00 56.66 110 GLU A N 1
ATOM 821 C CA . GLU A 1 110 ? -51.252 -39.973 50.601 1.00 56.66 110 GLU A CA 1
ATOM 822 C C . GLU A 1 110 ? -51.810 -40.627 49.320 1.00 56.66 110 GLU A C 1
ATOM 824 O O . GLU A 1 110 ? -52.865 -41.256 49.364 1.00 56.66 110 GLU A O 1
ATOM 829 N N . LYS A 1 111 ? -51.113 -40.521 48.179 1.00 54.12 111 LYS A N 1
ATOM 830 C CA . LYS A 1 111 ? -51.533 -41.096 46.884 1.00 54.12 111 LYS A CA 1
ATOM 831 C C . LYS A 1 111 ? -50.927 -42.472 46.592 1.00 54.12 111 LYS A C 1
ATOM 833 O O . LYS A 1 111 ? -51.205 -43.055 45.543 1.00 54.12 111 LYS A O 1
ATOM 838 N N . VAL A 1 112 ? -50.120 -43.015 47.505 1.00 58.41 112 VAL A N 1
ATOM 839 C CA . VAL A 1 112 ? -49.609 -44.388 47.412 1.00 58.41 112 VAL A CA 1
ATOM 840 C C . VAL A 1 112 ? -50.683 -45.354 47.912 1.00 58.41 112 VAL A C 1
ATOM 842 O O . VAL A 1 112 ? -50.998 -45.389 49.097 1.00 58.41 112 VAL A O 1
ATOM 845 N N . ASN A 1 113 ? -51.250 -46.167 47.017 1.00 52.25 113 ASN A N 1
ATOM 846 C CA . ASN A 1 113 ? -52.164 -47.243 47.407 1.00 52.25 113 ASN A CA 1
ATOM 847 C C . ASN A 1 113 ? -51.377 -48.403 48.049 1.00 52.25 113 ASN A C 1
ATOM 849 O O . ASN A 1 113 ? -50.487 -48.968 47.418 1.00 52.25 113 ASN A O 1
ATOM 853 N N . ASN A 1 114 ? -51.744 -48.786 49.280 1.00 55.22 114 ASN A N 1
ATOM 854 C CA . ASN A 1 114 ? -51.149 -49.870 50.086 1.00 55.22 114 ASN A CA 1
ATOM 855 C C . ASN A 1 114 ? -49.644 -49.729 50.431 1.00 55.22 114 ASN A C 1
ATOM 857 O O . ASN A 1 114 ? -48.863 -50.637 50.128 1.00 55.22 114 ASN A O 1
ATOM 861 N N . PRO A 1 115 ? -49.200 -48.662 51.122 1.00 63.53 115 PRO A N 1
ATOM 862 C CA . PRO A 1 115 ? -47.846 -48.635 51.663 1.00 63.53 115 PRO A CA 1
ATOM 863 C C . PRO A 1 115 ? -47.684 -49.721 52.751 1.00 63.53 115 PRO A C 1
ATOM 865 O O . PRO A 1 115 ? -48.616 -49.964 53.528 1.00 63.53 115 PRO A O 1
ATOM 868 N N . PRO A 1 116 ? -46.517 -50.387 52.849 1.00 60.81 116 PRO A N 1
ATOM 869 C CA . PRO A 1 116 ? -46.242 -51.327 53.931 1.00 60.81 116 PRO A CA 1
ATOM 870 C C . PRO A 1 116 ? -46.439 -50.644 55.290 1.00 60.81 116 PRO A C 1
ATOM 872 O O . PRO A 1 116 ? -45.958 -49.532 55.497 1.00 60.81 116 PRO A O 1
ATOM 875 N N . GLN A 1 117 ? -47.097 -51.306 56.247 1.00 63.47 117 GLN A N 1
ATOM 876 C CA . GLN A 1 117 ? -47.375 -50.736 57.580 1.00 63.47 117 GLN A CA 1
ATOM 877 C C . GLN A 1 117 ? -46.114 -50.250 58.321 1.00 63.47 117 GLN A C 1
ATOM 879 O O . GLN A 1 117 ? -46.181 -49.335 59.137 1.00 63.47 117 GLN A O 1
ATOM 884 N N . THR A 1 118 ? -44.948 -50.818 58.013 1.00 60.19 118 THR A N 1
ATOM 885 C CA . THR A 1 118 ? -43.639 -50.399 58.537 1.00 60.19 118 THR A CA 1
ATOM 886 C C . THR A 1 118 ? -43.163 -49.039 58.022 1.00 60.19 118 THR A C 1
ATOM 888 O O . THR A 1 118 ? -42.304 -48.439 58.654 1.00 60.19 118 THR A O 1
ATOM 891 N N . ALA A 1 119 ? -43.718 -48.534 56.917 1.00 5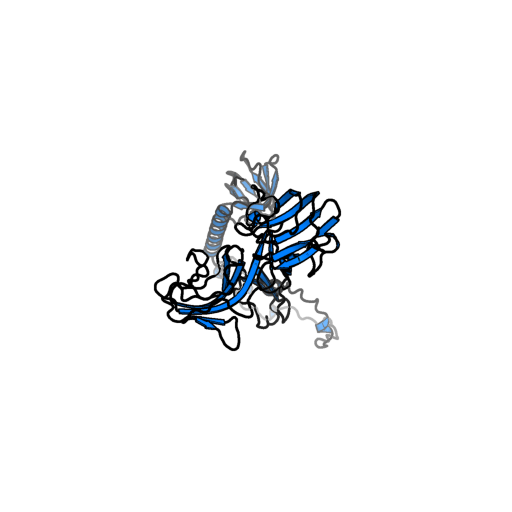5.59 119 ALA A N 1
ATOM 892 C CA . ALA A 1 119 ? -43.440 -47.203 56.374 1.00 55.59 119 ALA A CA 1
ATOM 893 C C . ALA A 1 119 ? -44.382 -46.113 56.930 1.00 55.59 119 ALA A C 1
ATOM 895 O O . ALA A 1 119 ? -44.169 -44.931 56.673 1.00 55.59 119 ALA A O 1
ATOM 896 N N . LEU A 1 120 ? -45.411 -46.501 57.696 1.00 62.12 120 LEU A N 1
ATOM 897 C CA . LEU A 1 120 ? -46.381 -45.593 58.327 1.00 62.12 120 LEU A CA 1
ATOM 898 C C . LEU A 1 120 ? -46.059 -45.291 59.803 1.00 62.12 120 LEU A C 1
ATOM 900 O O . LEU A 1 120 ? -46.758 -44.506 60.441 1.00 62.12 120 LEU A O 1
ATOM 904 N N . ARG A 1 121 ? -45.012 -45.910 60.364 1.00 67.25 121 ARG A N 1
ATOM 905 C CA . ARG A 1 121 ? -44.547 -45.694 61.742 1.00 67.25 121 ARG A CA 1
ATOM 906 C C . ARG A 1 121 ? -43.027 -45.780 61.832 1.00 67.25 121 ARG A C 1
ATOM 908 O O . ARG A 1 121 ? -42.394 -46.423 61.002 1.00 67.25 121 ARG A O 1
ATOM 915 N N . TRP A 1 122 ? -42.445 -45.202 62.881 1.00 55.34 122 TRP A N 1
ATOM 916 C CA . TRP A 1 122 ? -41.045 -45.470 63.210 1.00 55.34 122 TRP A CA 1
ATOM 917 C C . TRP A 1 122 ? -40.850 -46.975 63.518 1.00 55.34 122 TRP A C 1
ATOM 919 O O . TRP A 1 122 ? -41.683 -47.557 64.228 1.00 55.34 122 TRP A O 1
ATOM 929 N N . PRO A 1 123 ? -39.797 -47.630 62.988 1.00 54.44 123 PRO A N 1
ATOM 930 C CA . PRO A 1 123 ? -39.537 -49.045 63.250 1.00 54.44 123 PRO A CA 1
ATOM 931 C C . PRO A 1 123 ? -39.214 -49.291 64.726 1.00 54.44 123 PRO A C 1
ATOM 933 O O . PRO A 1 123 ? -38.549 -48.478 65.370 1.00 54.44 123 PRO A O 1
ATOM 936 N N . ASN A 1 124 ? -39.628 -50.440 65.259 1.00 57.72 124 ASN A N 1
ATOM 937 C CA . ASN A 1 124 ? -39.199 -50.877 66.585 1.00 57.72 124 ASN A CA 1
ATOM 938 C C . ASN A 1 124 ? -37.803 -51.507 66.491 1.00 57.72 124 ASN A C 1
ATOM 940 O O . ASN A 1 124 ? -37.498 -52.227 65.545 1.00 57.72 124 ASN A O 1
ATOM 944 N N . PHE A 1 125 ? -36.954 -51.288 67.497 1.00 55.03 125 PHE A N 1
ATOM 945 C CA . PHE A 1 125 ? -35.545 -51.721 67.482 1.00 55.03 125 PHE A CA 1
ATOM 946 C C . PHE A 1 125 ? -35.358 -53.245 67.307 1.00 55.03 125 PHE A C 1
ATOM 948 O O . PHE A 1 125 ? -34.326 -53.700 66.827 1.00 55.03 125 PHE A O 1
ATOM 955 N N . SER A 1 126 ? -36.373 -54.042 67.653 1.00 60.19 126 SER A N 1
ATOM 956 C CA . SER A 1 126 ? -36.428 -55.496 67.442 1.00 60.19 126 SER A CA 1
ATOM 957 C C . SER A 1 126 ? -36.606 -55.920 65.976 1.00 60.19 126 SER A C 1
ATOM 959 O O . SER A 1 126 ? -36.414 -57.089 65.660 1.00 60.19 126 SER A O 1
ATOM 961 N N . GLU A 1 127 ? -36.992 -54.996 65.091 1.00 54.41 127 GLU A N 1
ATOM 962 C CA . GLU A 1 127 ? -37.213 -55.226 63.655 1.00 54.41 127 GLU A CA 1
ATOM 963 C C . GLU A 1 127 ? -35.912 -55.037 62.836 1.00 54.41 127 GLU A C 1
ATOM 965 O O . GLU A 1 127 ? -35.855 -55.407 61.666 1.00 54.41 127 GLU A O 1
ATOM 970 N N . LEU A 1 128 ? -34.832 -54.544 63.464 1.00 56.72 128 LEU A N 1
ATOM 971 C CA . LEU A 1 128 ? -33.466 -54.486 62.924 1.00 56.72 128 LEU A CA 1
ATOM 972 C C . LEU A 1 128 ? -32.678 -55.740 63.349 1.00 56.72 128 LEU A C 1
ATOM 974 O O . LEU A 1 128 ? -31.790 -55.691 64.201 1.00 56.72 128 LEU A O 1
ATOM 978 N N . ALA A 1 129 ? -33.029 -56.899 62.793 1.00 46.53 129 ALA A N 1
ATOM 979 C CA . ALA A 1 129 ? -32.372 -58.161 63.128 1.00 46.53 129 ALA A CA 1
ATOM 980 C C . ALA A 1 129 ? -31.174 -58.440 62.203 1.00 46.53 129 ALA A C 1
ATOM 982 O O . ALA A 1 129 ? -31.308 -59.032 61.137 1.00 46.53 129 ALA A O 1
ATOM 983 N N . GLY A 1 130 ? -29.986 -58.039 62.658 1.00 48.19 130 GLY A N 1
ATOM 984 C CA . GLY A 1 130 ? -28.704 -58.432 62.077 1.00 48.19 130 GLY A CA 1
ATOM 985 C C . GLY A 1 130 ? -27.544 -58.001 62.972 1.00 48.19 130 GLY A C 1
ATOM 986 O O . GLY A 1 130 ? -27.019 -56.904 62.818 1.00 48.19 130 GLY A O 1
ATOM 987 N N . LYS A 1 131 ? -27.142 -58.842 63.934 1.00 53.03 131 LYS A N 1
ATOM 988 C CA . LYS A 1 131 ? -25.857 -58.664 64.629 1.00 53.03 131 LYS A CA 1
ATOM 989 C C . LYS A 1 131 ? -24.763 -59.293 63.771 1.00 53.03 131 LYS A C 1
ATOM 991 O O . LYS A 1 131 ? -24.745 -60.510 63.623 1.00 53.03 131 LYS A O 1
ATOM 996 N N . ILE A 1 132 ? -23.863 -58.470 63.242 1.00 52.25 132 ILE A N 1
ATOM 997 C CA . ILE A 1 132 ? -22.600 -58.932 62.655 1.00 52.25 132 ILE A CA 1
ATOM 998 C C . ILE A 1 132 ? -21.719 -59.391 63.822 1.00 52.25 132 ILE A C 1
ATOM 1000 O O . ILE A 1 132 ? -21.517 -58.634 64.776 1.00 52.25 132 ILE A O 1
ATOM 1004 N N . SER A 1 133 ? -21.270 -60.645 63.802 1.00 52.66 133 SER A N 1
ATOM 1005 C CA . SER A 1 133 ? -20.416 -61.187 64.860 1.00 52.66 133 SER A CA 1
ATOM 1006 C C . SER A 1 133 ? -18.960 -60.755 64.648 1.00 52.66 133 SER A C 1
ATOM 1008 O O . SER A 1 133 ? -18.555 -60.410 63.536 1.00 52.66 133 SER A O 1
ATOM 1010 N N . LYS A 1 134 ? -18.165 -60.710 65.725 1.00 51.34 134 LYS A N 1
ATOM 1011 C CA . LYS A 1 134 ? -16.801 -60.149 65.707 1.00 51.34 134 LYS A CA 1
ATOM 1012 C C . LYS A 1 134 ? -15.865 -60.918 64.762 1.00 51.34 134 LYS A C 1
ATOM 1014 O O . LYS A 1 134 ? -14.896 -60.355 64.279 1.00 51.34 134 LYS A O 1
ATOM 1019 N N . GLU A 1 135 ? -16.206 -62.164 64.449 1.00 53.44 135 GLU A N 1
ATOM 1020 C CA . GLU A 1 135 ? -15.487 -63.066 63.545 1.00 53.44 135 GLU A CA 1
ATOM 1021 C C . GLU A 1 135 ? -15.711 -62.741 62.054 1.00 53.44 135 GLU A C 1
ATOM 1023 O O . GLU A 1 135 ? -15.058 -63.323 61.192 1.00 53.44 135 GLU A O 1
ATOM 1028 N N . GLN A 1 136 ? -16.640 -61.832 61.733 1.00 50.00 136 GLN A N 1
ATOM 1029 C CA . GLN A 1 136 ? -16.893 -61.346 60.370 1.00 50.00 136 GLN A CA 1
ATOM 1030 C C . GLN A 1 136 ? -16.193 -60.011 60.068 1.00 50.00 136 GLN A C 1
ATOM 1032 O O . GLN A 1 136 ? -16.324 -59.485 58.962 1.00 50.00 136 GLN A O 1
ATOM 1037 N N . LEU A 1 137 ? -15.465 -59.449 61.036 1.00 50.66 137 LEU A N 1
ATOM 1038 C CA . LEU A 1 137 ? -14.620 -58.275 60.839 1.00 50.66 137 LEU A CA 1
ATOM 1039 C C . LEU A 1 137 ? -13.188 -58.748 60.532 1.00 50.66 137 LEU A C 1
ATOM 1041 O O . LEU A 1 137 ? -12.676 -59.588 61.267 1.00 50.66 137 LEU A O 1
ATOM 1045 N N . PRO A 1 138 ? -12.524 -58.248 59.474 1.00 52.88 138 PRO A N 1
ATOM 1046 C CA . PRO A 1 138 ? -11.094 -58.475 59.282 1.00 52.88 138 PRO A CA 1
ATOM 1047 C C . PRO A 1 138 ? -10.307 -57.934 60.484 1.00 52.88 138 PRO A C 1
ATOM 1049 O O . PRO A 1 138 ? -10.538 -56.796 60.895 1.00 52.88 138 PRO A O 1
ATOM 1052 N N . ASP A 1 139 ? -9.377 -58.729 61.023 1.00 56.25 139 ASP A N 1
ATOM 1053 C CA . ASP A 1 139 ? -8.621 -58.406 62.248 1.00 56.25 139 ASP A CA 1
ATOM 1054 C C . ASP A 1 139 ? -7.697 -57.177 62.119 1.00 56.25 139 ASP A C 1
ATOM 1056 O O . ASP A 1 139 ? -7.273 -56.627 63.130 1.00 56.25 139 ASP A O 1
ATOM 1060 N N . ASP A 1 140 ? -7.442 -56.700 60.900 1.00 53.72 140 ASP A N 1
ATOM 1061 C CA . ASP A 1 140 ? -6.715 -55.459 60.627 1.00 53.72 140 ASP A CA 1
ATOM 1062 C C . ASP A 1 140 ? -7.434 -54.677 59.524 1.00 53.72 140 ASP A C 1
ATOM 1064 O O . ASP A 1 140 ? -7.234 -54.908 58.328 1.00 53.72 140 ASP A O 1
ATOM 1068 N N . ILE A 1 141 ? -8.278 -53.720 59.915 1.00 48.44 141 ILE A N 1
ATOM 1069 C CA . ILE A 1 141 ? -8.643 -52.621 59.022 1.00 48.44 141 ILE A CA 1
ATOM 1070 C C . ILE A 1 141 ? -7.790 -51.421 59.425 1.00 48.44 141 ILE A C 1
ATOM 1072 O O . ILE A 1 141 ? -8.166 -50.620 60.277 1.00 48.44 141 ILE A O 1
ATOM 1076 N N . ASP A 1 142 ? -6.618 -51.315 58.802 1.00 52.03 142 ASP A N 1
ATOM 1077 C CA . ASP A 1 142 ? -5.779 -50.115 58.812 1.00 52.03 142 ASP A CA 1
ATOM 1078 C C . ASP A 1 142 ? -6.493 -49.005 58.014 1.00 52.03 142 ASP A C 1
ATOM 1080 O O . ASP A 1 142 ? -6.210 -48.750 56.839 1.00 52.03 142 ASP A O 1
ATOM 1084 N N . THR A 1 143 ? -7.515 -48.398 58.626 1.00 47.56 143 THR A N 1
ATOM 1085 C CA . THR A 1 143 ? -8.347 -47.359 57.999 1.00 47.56 143 THR A CA 1
ATOM 1086 C C . THR A 1 143 ? -7.658 -46.001 57.893 1.00 47.56 143 THR A C 1
ATOM 1088 O O . THR A 1 143 ? -8.297 -45.069 57.415 1.00 47.56 143 THR A O 1
ATOM 1091 N N . ASP A 1 144 ? -6.392 -45.855 58.306 1.00 50.94 144 ASP A N 1
ATOM 1092 C CA . ASP A 1 144 ? -5.768 -44.527 58.399 1.00 50.94 144 ASP A CA 1
ATOM 1093 C C . ASP A 1 144 ? -4.302 -44.439 57.939 1.00 50.94 144 ASP A C 1
ATOM 1095 O O . ASP A 1 144 ? -3.624 -43.435 58.181 1.00 50.94 144 ASP A O 1
ATOM 1099 N N . ASN A 1 145 ? -3.783 -45.431 57.203 1.00 51.56 145 ASN A N 1
ATOM 1100 C CA . ASN A 1 145 ? -2.510 -45.238 56.510 1.00 51.56 145 ASN A CA 1
ATOM 1101 C C . ASN A 1 145 ? -2.691 -44.431 55.207 1.00 51.56 145 ASN A C 1
ATOM 1103 O O . ASN A 1 145 ? -3.593 -44.641 54.399 1.00 51.56 145 ASN A O 1
ATOM 1107 N N . LYS A 1 146 ? -1.771 -43.498 54.943 1.00 51.78 146 LYS A N 1
ATOM 1108 C CA . LYS A 1 146 ? -1.770 -42.660 53.724 1.00 51.78 146 LYS A CA 1
ATOM 1109 C C . LYS A 1 146 ? -1.634 -43.455 52.410 1.00 51.78 146 LYS A C 1
ATOM 1111 O O . LYS A 1 146 ? -1.757 -42.874 51.334 1.00 51.78 146 LYS A O 1
ATOM 1116 N N . LYS A 1 147 ? -1.353 -44.760 52.473 1.00 48.47 147 LYS A N 1
ATOM 1117 C CA . LYS A 1 147 ? -1.205 -45.663 51.323 1.00 48.47 147 LYS A CA 1
ATOM 1118 C C . LYS A 1 147 ? -2.558 -46.195 50.826 1.00 48.47 147 LYS A C 1
ATOM 1120 O O . LYS A 1 147 ? -2.695 -46.376 49.620 1.00 48.47 147 LYS A O 1
ATOM 1125 N N . THR A 1 148 ? -3.562 -46.389 51.686 1.00 52.28 148 THR A N 1
ATOM 1126 C CA . THR A 1 148 ? -4.904 -46.858 51.276 1.00 52.28 148 THR A CA 1
ATOM 1127 C C . THR A 1 148 ? -5.729 -45.760 50.600 1.00 52.28 148 THR A C 1
ATOM 1129 O O . THR A 1 148 ? -6.447 -46.049 49.646 1.00 52.28 148 THR A O 1
ATOM 1132 N N . GLN A 1 149 ? -5.542 -44.484 50.961 1.00 49.41 149 GLN A N 1
ATOM 1133 C CA . GLN A 1 149 ? -6.161 -43.355 50.238 1.00 49.41 149 GLN A CA 1
ATOM 1134 C C . GLN A 1 149 ? -5.587 -43.140 48.820 1.00 49.41 149 GLN A C 1
ATOM 1136 O O . GLN A 1 149 ? -6.260 -42.582 47.950 1.00 49.41 149 GLN A O 1
ATOM 1141 N N . ALA A 1 150 ? -4.367 -43.622 48.553 1.00 50.09 150 ALA A N 1
ATOM 1142 C CA . ALA A 1 150 ? -3.696 -43.502 47.255 1.00 50.09 150 ALA A CA 1
ATOM 1143 C C . ALA A 1 150 ? -4.124 -44.567 46.221 1.00 50.09 150 ALA A C 1
ATOM 1145 O O . ALA A 1 150 ? -3.698 -44.499 45.071 1.00 50.09 150 ALA A O 1
ATOM 1146 N N . MET A 1 151 ? -4.962 -45.536 46.609 1.00 48.47 151 MET A N 1
ATOM 1147 C CA . MET A 1 151 ? -5.444 -46.629 45.744 1.00 48.47 151 MET A CA 1
ATOM 1148 C C . MET A 1 151 ? -6.832 -46.365 45.138 1.00 48.47 151 MET A C 1
ATOM 1150 O O . MET A 1 151 ? -7.385 -47.223 44.451 1.00 48.47 151 MET A O 1
ATOM 1154 N N . SER A 1 152 ? -7.398 -45.178 45.367 1.00 51.09 152 SER A N 1
ATOM 1155 C CA . SER A 1 152 ? -8.599 -44.725 44.662 1.00 51.09 152 SER A CA 1
ATOM 1156 C C . SER A 1 152 ? -8.311 -44.712 43.152 1.00 51.09 152 SER A C 1
ATOM 1158 O O . SER A 1 152 ? -7.333 -44.073 42.750 1.00 51.09 152 SER A O 1
ATOM 1160 N N . PRO A 1 153 ? -9.125 -45.353 42.289 1.00 52.59 153 PRO A N 1
ATOM 1161 C CA . PRO A 1 153 ? -9.024 -45.141 40.851 1.00 52.59 153 PRO A CA 1
ATOM 1162 C C . PRO A 1 153 ? -9.067 -43.632 40.592 1.00 52.59 153 PRO A C 1
ATOM 1164 O O . PRO A 1 153 ? -9.899 -42.953 41.206 1.00 52.59 153 PRO A O 1
ATOM 1167 N N . PRO A 1 154 ? -8.189 -43.071 39.741 1.00 53.41 154 PRO A N 1
ATOM 1168 C CA . PRO A 1 154 ? -8.222 -41.646 39.468 1.00 53.41 154 PRO A CA 1
ATOM 1169 C C . PRO A 1 154 ? -9.634 -41.297 39.010 1.00 53.41 154 PRO A C 1
ATOM 1171 O O . PRO A 1 154 ? -10.128 -41.858 38.029 1.00 53.41 154 PRO A O 1
ATOM 1174 N N . ILE A 1 155 ? -10.299 -40.405 39.749 1.00 53.06 155 ILE A N 1
ATOM 1175 C CA . ILE A 1 155 ? -11.593 -39.870 39.343 1.00 53.06 155 ILE A CA 1
ATOM 1176 C C . ILE A 1 155 ? -11.348 -39.260 37.966 1.00 53.06 155 ILE A C 1
ATOM 1178 O O . ILE A 1 155 ? -10.682 -38.227 37.856 1.00 53.06 155 ILE A O 1
ATOM 1182 N N . LYS A 1 156 ? -11.851 -39.911 36.910 1.00 51.03 156 LYS A N 1
ATOM 1183 C CA . LYS A 1 156 ? -11.922 -39.333 35.569 1.00 51.03 156 LYS A CA 1
ATOM 1184 C C . LYS A 1 156 ? -12.926 -38.190 35.649 1.00 51.03 156 LYS A C 1
ATOM 1186 O O . LYS A 1 156 ? -14.086 -38.342 35.290 1.00 51.03 156 LYS A O 1
ATOM 1191 N N . ARG A 1 157 ? -12.494 -37.051 36.191 1.00 53.72 157 ARG A N 1
ATOM 1192 C CA . ARG A 1 157 ? -13.226 -35.802 36.046 1.00 53.72 157 ARG A CA 1
ATOM 1193 C C . ARG A 1 157 ? -13.223 -35.525 34.557 1.00 53.72 157 ARG A C 1
ATOM 1195 O O . ARG A 1 157 ? -12.173 -35.225 33.988 1.00 53.72 157 ARG A O 1
ATOM 1202 N N . GLU A 1 158 ? -14.373 -35.688 33.917 1.00 56.50 158 GLU A N 1
ATOM 1203 C CA . GLU A 1 158 ? -14.543 -35.130 32.589 1.00 56.50 158 GLU A CA 1
ATOM 1204 C C . GLU A 1 158 ? -14.163 -33.653 32.675 1.00 56.50 158 GLU A C 1
ATOM 1206 O O . GLU A 1 158 ? -14.625 -32.946 33.576 1.00 56.50 158 GLU A O 1
ATOM 1211 N N . LYS A 1 159 ? -13.253 -33.205 31.799 1.00 58.41 159 LYS A N 1
ATOM 1212 C CA . LYS A 1 159 ? -12.891 -31.787 31.734 1.00 58.41 159 LYS A CA 1
ATOM 1213 C C . LYS A 1 159 ? -14.189 -30.996 31.637 1.00 58.41 159 LYS A C 1
ATOM 1215 O O . LYS A 1 159 ? -14.943 -31.209 30.683 1.00 58.41 159 LYS A O 1
ATOM 1220 N N . SER A 1 160 ? -14.438 -30.118 32.609 1.00 67.12 160 SER A N 1
ATOM 1221 C CA . SER A 1 160 ? -15.634 -29.279 32.599 1.00 67.12 160 SER A CA 1
ATOM 1222 C C . SER A 1 160 ? -15.688 -28.481 31.296 1.00 67.12 160 SER A C 1
ATOM 1224 O O . SER A 1 160 ? -14.646 -28.206 30.693 1.00 67.12 160 SER A O 1
ATOM 1226 N N . LEU A 1 161 ? -16.882 -28.085 30.849 1.00 59.91 161 LEU A N 1
ATOM 1227 C CA . LEU A 1 161 ? -17.020 -27.229 29.666 1.00 59.91 161 LEU A CA 1
ATOM 1228 C C . LEU A 1 161 ? -16.119 -25.989 29.785 1.00 59.91 161 LEU A C 1
ATOM 1230 O O . LEU A 1 161 ? -15.437 -25.637 28.833 1.00 59.91 161 LEU A O 1
ATOM 1234 N N . THR A 1 162 ? -16.014 -25.407 30.980 1.00 61.22 162 THR A N 1
ATOM 1235 C CA . THR A 1 162 ? -15.116 -24.286 31.284 1.00 61.22 162 THR A CA 1
ATOM 1236 C C . THR A 1 162 ? -13.636 -24.643 31.125 1.00 61.22 162 THR A C 1
ATOM 1238 O O . THR A 1 162 ? -12.889 -23.844 30.575 1.00 61.22 162 THR A O 1
ATOM 1241 N N . GLN A 1 163 ? -13.205 -25.839 31.546 1.00 61.00 163 GLN A N 1
ATOM 1242 C CA . GLN A 1 163 ? -11.834 -26.321 31.322 1.00 61.00 163 GLN A CA 1
ATOM 1243 C C . GLN A 1 163 ? -11.550 -26.598 29.841 1.00 61.00 163 GLN A C 1
ATOM 1245 O O . GLN A 1 163 ? -10.471 -26.273 29.352 1.00 61.00 163 GLN A O 1
ATOM 1250 N N . ARG A 1 164 ? -12.519 -27.161 29.107 1.00 60.59 164 ARG A N 1
ATOM 1251 C CA . ARG A 1 164 ? -12.406 -27.348 27.654 1.00 60.59 164 ARG A CA 1
ATOM 1252 C C . ARG A 1 164 ? -12.340 -26.000 26.937 1.00 60.59 164 ARG A C 1
ATOM 1254 O O . ARG A 1 164 ? -11.490 -25.826 26.081 1.00 60.59 164 ARG A O 1
ATOM 1261 N N . LEU A 1 165 ? -13.168 -25.029 27.317 1.00 57.69 165 LEU A N 1
ATOM 1262 C CA . LEU A 1 165 ? -13.179 -23.687 26.728 1.00 57.69 165 LEU A CA 1
ATOM 1263 C C . LEU A 1 165 ? -11.931 -22.872 27.088 1.00 57.69 165 LEU A C 1
ATOM 1265 O O . LEU A 1 165 ? -11.444 -22.143 26.234 1.00 57.69 165 LEU A O 1
ATOM 1269 N N . SER A 1 166 ? -11.359 -23.033 28.289 1.00 61.56 166 SER A N 1
ATOM 1270 C CA . SER A 1 166 ? -10.064 -22.421 28.629 1.00 61.56 166 SER A CA 1
ATOM 1271 C C . SER A 1 166 ? -8.899 -22.994 27.821 1.00 61.56 166 SER A C 1
ATOM 1273 O O . SER A 1 166 ? -7.866 -22.339 27.686 1.00 61.56 166 SER A O 1
ATOM 1275 N N . ASP A 1 167 ? -9.055 -24.209 27.280 1.00 63.69 167 ASP A N 1
ATOM 1276 C CA . ASP A 1 167 ? -8.054 -24.804 26.402 1.00 63.69 167 ASP A CA 1
ATOM 1277 C C . ASP A 1 167 ? -8.077 -24.195 24.985 1.00 63.69 167 ASP A C 1
ATOM 1279 O O . ASP A 1 167 ? -7.044 -24.234 24.309 1.00 63.69 167 ASP A O 1
ATOM 1283 N N . TYR A 1 168 ? -9.190 -23.589 24.550 1.00 70.00 168 TYR A N 1
ATOM 1284 C CA . TYR A 1 168 ? -9.316 -22.984 23.222 1.00 70.00 168 TYR A CA 1
ATOM 1285 C C . TYR A 1 168 ? -8.953 -21.490 23.218 1.00 70.00 168 TYR A C 1
ATOM 1287 O O . TYR A 1 168 ? -9.356 -20.750 24.119 1.00 70.00 168 TYR A O 1
ATOM 1295 N N . PRO A 1 169 ? -8.236 -21.003 22.188 1.00 77.81 169 PRO A N 1
ATOM 1296 C CA . PRO A 1 169 ? -8.025 -19.575 22.009 1.00 77.81 169 PRO A CA 1
ATOM 1297 C C . PRO A 1 169 ? -9.354 -18.846 21.782 1.00 77.81 169 PRO A C 1
ATOM 1299 O O . PRO A 1 169 ? -10.149 -19.244 20.932 1.00 77.81 169 PRO A O 1
ATOM 1302 N N . THR A 1 170 ? -9.597 -17.757 22.512 1.00 82.12 170 THR A N 1
ATOM 1303 C CA . THR A 1 170 ? -10.766 -16.900 22.254 1.00 82.12 170 THR A CA 1
ATOM 1304 C C . THR A 1 170 ? -10.463 -15.933 21.113 1.00 82.12 170 THR A C 1
ATOM 1306 O O . THR A 1 170 ? -9.449 -15.238 21.159 1.00 82.12 170 THR A O 1
ATOM 1309 N N . LEU A 1 171 ? -11.359 -15.849 20.129 1.00 86.38 171 LEU A N 1
ATOM 1310 C CA . LEU A 1 171 ? -11.259 -14.934 18.989 1.00 86.38 171 LEU A CA 1
ATOM 1311 C C . LEU A 1 171 ? -11.893 -13.580 19.340 1.00 86.38 171 LEU A C 1
ATOM 1313 O O . LEU A 1 171 ? -13.024 -13.538 19.829 1.00 86.38 171 LEU A O 1
ATOM 1317 N N . LYS A 1 172 ? -11.184 -12.476 19.095 1.00 87.31 172 LYS A N 1
ATOM 1318 C CA . LYS A 1 172 ? -11.680 -11.106 19.301 1.00 87.31 172 LYS A CA 1
ATOM 1319 C C . LYS A 1 172 ? -11.199 -10.176 18.193 1.00 87.31 172 LYS A C 1
ATOM 1321 O O . LYS A 1 172 ? -10.145 -10.403 17.616 1.00 87.31 172 LYS A O 1
ATOM 1326 N N . LYS A 1 173 ? -11.942 -9.104 17.930 1.00 88.38 173 LYS A N 1
ATOM 1327 C CA . LYS A 1 173 ? -11.420 -7.956 17.179 1.00 88.38 173 LYS A CA 1
ATOM 1328 C C . LYS A 1 173 ? -10.721 -6.992 18.133 1.00 88.38 173 LYS A C 1
ATOM 1330 O O . LYS A 1 173 ? -11.096 -6.922 19.305 1.00 88.38 173 LYS A O 1
ATOM 1335 N N . THR A 1 174 ? -9.715 -6.281 17.643 1.00 87.75 174 THR A N 1
ATOM 1336 C CA . THR A 1 174 ? -9.049 -5.195 18.364 1.00 87.75 174 THR A CA 1
ATOM 1337 C C . THR A 1 174 ? -8.716 -4.066 17.402 1.00 87.75 174 THR A C 1
ATOM 1339 O O . THR A 1 174 ? -8.453 -4.297 16.231 1.00 87.75 174 THR A O 1
ATOM 1342 N N . GLU A 1 175 ? -8.713 -2.844 17.911 1.00 83.50 175 GLU A N 1
ATOM 1343 C CA . GLU A 1 175 ? -8.233 -1.656 17.195 1.00 83.50 175 GLU A CA 1
ATOM 1344 C C . GLU A 1 175 ? -6.885 -1.179 17.765 1.00 83.50 175 GLU A C 1
ATOM 1346 O O . GLU A 1 175 ? -6.159 -0.391 17.158 1.00 83.50 175 GLU A O 1
ATOM 1351 N N . VAL A 1 176 ? -6.515 -1.699 18.939 1.00 83.50 176 VAL A N 1
ATOM 1352 C CA . VAL A 1 176 ? -5.297 -1.345 19.663 1.00 83.50 176 VAL A CA 1
ATOM 1353 C C . VAL A 1 176 ? -4.366 -2.547 19.667 1.00 83.50 176 VAL A C 1
ATOM 1355 O O . VAL A 1 176 ? -4.764 -3.647 20.070 1.00 83.50 176 VAL A O 1
ATOM 1358 N N . ARG A 1 177 ? -3.111 -2.326 19.259 1.00 84.81 177 ARG A N 1
ATOM 1359 C CA . ARG A 1 177 ? -2.062 -3.339 19.386 1.00 84.81 1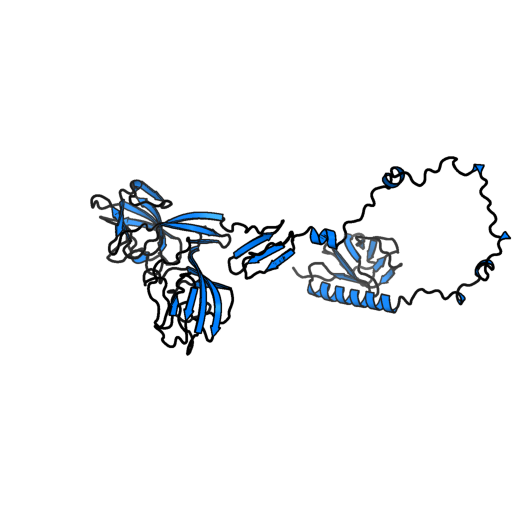77 ARG A CA 1
ATOM 1360 C C . ARG A 1 177 ? -1.896 -3.708 20.861 1.00 84.81 177 ARG A C 1
ATOM 1362 O O . ARG A 1 177 ? -1.658 -2.820 21.684 1.00 84.81 177 ARG A O 1
ATOM 1369 N N . PRO A 1 178 ? -1.992 -4.993 21.220 1.00 83.81 178 PRO A N 1
ATOM 1370 C CA . PRO A 1 178 ? -1.922 -5.390 22.609 1.00 83.81 178 PRO A CA 1
ATOM 1371 C C . PRO A 1 178 ? -0.484 -5.269 23.129 1.00 83.81 178 PRO A C 1
ATOM 1373 O O . PRO A 1 178 ? 0.432 -5.941 22.657 1.00 83.81 178 PRO A O 1
ATOM 1376 N N . THR A 1 179 ? -0.288 -4.399 24.115 1.00 84.00 179 THR A N 1
ATOM 1377 C CA . THR A 1 179 ? 1.004 -4.180 24.789 1.00 84.00 179 THR A CA 1
ATOM 1378 C C . THR A 1 179 ? 1.035 -4.774 26.195 1.00 84.00 179 THR A C 1
ATOM 1380 O O . THR A 1 179 ? 2.102 -5.107 26.711 1.00 84.00 179 THR A O 1
ATOM 1383 N N . GLU A 1 180 ? -0.131 -4.942 26.817 1.00 82.75 180 GLU A N 1
ATOM 1384 C CA . GLU A 1 180 ? -0.270 -5.523 28.149 1.00 82.75 180 GLU A CA 1
ATOM 1385 C C . GLU A 1 180 ? -0.059 -7.038 28.133 1.00 82.75 180 GLU A C 1
ATOM 1387 O O . GLU A 1 180 ? -0.351 -7.710 27.143 1.00 82.75 180 GLU A O 1
ATOM 1392 N N . SER A 1 181 ? 0.390 -7.615 29.253 1.00 80.06 181 SER A N 1
ATOM 1393 C CA . SER A 1 181 ? 0.496 -9.072 29.345 1.00 80.06 181 SER A CA 1
ATOM 1394 C C . SER A 1 181 ? -0.893 -9.717 29.212 1.00 80.06 181 SER A C 1
ATOM 1396 O O . SER A 1 181 ? -1.812 -9.360 29.955 1.00 80.06 181 SER A O 1
ATOM 1398 N N . PRO A 1 182 ? -1.058 -10.735 28.349 1.00 78.75 182 PRO A N 1
ATOM 1399 C CA . PRO A 1 182 ? -2.288 -11.517 28.262 1.00 78.75 182 PRO A CA 1
ATOM 1400 C C . PRO A 1 182 ? -2.569 -12.328 29.538 1.00 78.75 182 PRO A C 1
ATOM 1402 O O . PRO A 1 182 ? -3.633 -12.937 29.638 1.00 78.75 182 PRO A O 1
ATOM 1405 N N . ASN A 1 183 ? -1.649 -12.347 30.516 1.00 81.56 183 ASN A N 1
ATOM 1406 C CA . ASN A 1 183 ? -1.784 -13.052 31.792 1.00 81.56 183 ASN A CA 1
ATOM 1407 C C . ASN A 1 183 ? -2.165 -14.534 31.603 1.00 81.56 183 ASN A C 1
ATOM 1409 O O . ASN A 1 183 ? -3.135 -15.026 32.181 1.00 81.56 183 ASN A O 1
ATOM 1413 N N . ASN A 1 184 ? -1.431 -15.227 30.724 1.00 78.12 184 ASN A N 1
ATOM 1414 C CA . ASN A 1 184 ? -1.641 -16.632 30.353 1.00 78.12 184 ASN A CA 1
ATOM 1415 C C . ASN A 1 184 ? -3.006 -16.953 29.715 1.00 78.12 184 ASN A C 1
ATOM 1417 O O . ASN A 1 184 ? -3.377 -18.124 29.605 1.00 78.12 184 ASN A O 1
ATOM 1421 N N . LYS A 1 185 ? -3.766 -15.943 29.271 1.00 78.88 185 LYS A N 1
ATOM 1422 C CA . LYS A 1 185 ? -4.988 -16.164 28.491 1.00 78.88 185 LYS A CA 1
ATOM 1423 C C . LYS A 1 185 ? -4.627 -16.592 27.070 1.00 78.88 185 LYS A C 1
ATOM 1425 O O . LYS A 1 185 ? -3.787 -15.970 26.426 1.00 78.88 185 LYS A O 1
ATOM 1430 N N . ARG A 1 186 ? -5.326 -17.610 26.563 1.00 83.44 186 ARG A N 1
ATOM 1431 C CA . ARG A 1 186 ? -5.247 -18.030 25.158 1.00 83.44 186 ARG A CA 1
ATOM 1432 C C . ARG A 1 186 ? -6.180 -17.157 24.322 1.00 83.44 186 ARG A C 1
ATOM 1434 O O . ARG A 1 186 ? -7.398 -17.312 24.402 1.00 83.44 186 ARG A O 1
ATOM 1441 N N . LEU A 1 187 ? -5.632 -16.214 23.565 1.00 87.44 187 LEU A N 1
ATOM 1442 C CA . LEU A 1 187 ? -6.391 -15.220 22.803 1.00 87.44 187 LEU A CA 1
ATOM 1443 C C . LEU A 1 187 ? -5.835 -15.083 21.387 1.00 87.44 187 LEU A C 1
ATOM 1445 O O . LEU A 1 187 ? -4.629 -15.153 21.176 1.00 87.44 187 LEU A O 1
ATOM 1449 N N . ILE A 1 188 ? -6.725 -14.841 20.433 1.00 89.12 188 ILE A N 1
ATOM 1450 C CA . ILE A 1 188 ? -6.391 -14.410 19.078 1.00 89.12 188 ILE A CA 1
ATOM 1451 C C . ILE A 1 188 ? -7.164 -13.117 18.833 1.00 89.12 188 ILE A C 1
ATOM 1453 O O . ILE A 1 188 ? -8.391 -13.091 18.950 1.00 89.12 188 ILE A O 1
ATOM 1457 N N . GLN A 1 189 ? -6.444 -12.042 18.539 1.00 91.12 189 GLN A N 1
ATOM 1458 C CA . GLN A 1 189 ? -6.997 -10.730 18.245 1.00 91.12 189 GLN A CA 1
ATOM 1459 C C . GLN A 1 189 ? -6.723 -10.356 16.790 1.00 91.12 189 GLN A C 1
ATOM 1461 O O . GLN A 1 189 ? -5.576 -10.402 16.349 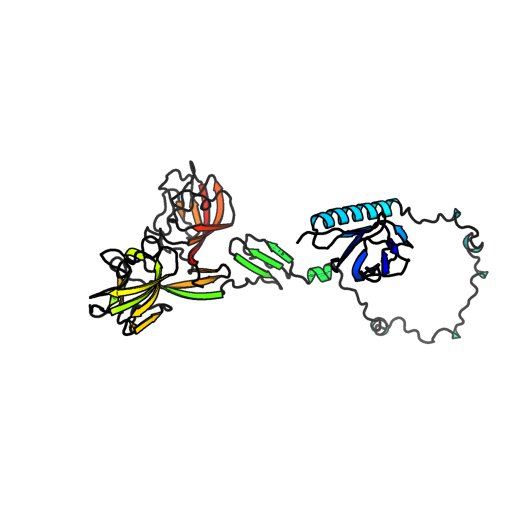1.00 91.12 189 GLN A O 1
ATOM 1466 N N . PHE A 1 190 ? -7.775 -9.984 16.067 1.00 90.12 190 PHE A N 1
ATOM 1467 C CA . PHE A 1 190 ? -7.701 -9.488 14.696 1.00 90.12 190 PHE A CA 1
ATOM 1468 C C . PHE A 1 190 ? -7.726 -7.963 14.709 1.00 90.12 190 PHE A C 1
ATOM 1470 O O . PHE A 1 190 ? -8.695 -7.372 15.193 1.00 90.12 190 PHE A O 1
ATOM 1477 N N . ASP A 1 191 ? -6.657 -7.357 14.205 1.00 90.88 191 ASP A N 1
ATOM 1478 C CA . ASP A 1 191 ? -6.558 -5.927 13.943 1.00 90.88 191 ASP A CA 1
ATOM 1479 C C . ASP A 1 191 ? -6.866 -5.683 12.465 1.00 90.88 191 ASP A C 1
ATOM 1481 O O . ASP A 1 191 ? -5.993 -5.776 11.598 1.00 90.88 191 ASP A O 1
ATOM 1485 N N . ASP A 1 192 ? -8.138 -5.398 12.181 1.00 86.62 192 ASP A N 1
ATOM 1486 C CA . ASP A 1 192 ? -8.624 -5.154 10.819 1.00 86.62 192 ASP A CA 1
ATOM 1487 C C . ASP A 1 192 ? -8.036 -3.854 10.227 1.00 86.62 192 ASP A C 1
ATOM 1489 O O . ASP A 1 192 ? -7.951 -3.718 9.006 1.00 86.62 192 ASP A O 1
ATOM 1493 N N . VAL A 1 193 ? -7.595 -2.907 11.071 1.00 87.75 193 VAL A N 1
ATOM 1494 C CA . VAL A 1 193 ? -7.020 -1.625 10.634 1.00 87.75 193 VAL A CA 1
ATOM 1495 C C . VAL A 1 193 ? -5.613 -1.829 10.087 1.00 87.75 193 VAL A C 1
ATOM 1497 O O . VAL A 1 193 ? -5.275 -1.288 9.039 1.00 87.75 193 VAL A O 1
ATOM 1500 N N . ARG A 1 194 ? -4.783 -2.621 10.769 1.00 87.19 194 ARG A N 1
ATOM 1501 C CA . ARG A 1 194 ? -3.387 -2.881 10.362 1.00 87.19 194 ARG A CA 1
ATOM 1502 C C . ARG A 1 194 ? -3.244 -4.152 9.525 1.00 87.19 194 ARG A C 1
ATOM 1504 O O . ARG A 1 194 ? -2.190 -4.387 8.928 1.00 87.19 194 ARG A O 1
ATOM 1511 N N . GLY A 1 195 ? -4.303 -4.960 9.465 1.00 84.44 195 GLY A N 1
ATOM 1512 C CA . GLY A 1 195 ? -4.291 -6.291 8.869 1.00 84.44 195 GLY A CA 1
ATOM 1513 C C . GLY A 1 195 ? -3.405 -7.260 9.652 1.00 84.44 195 GLY A C 1
ATOM 1514 O O . GLY A 1 195 ? -2.775 -8.120 9.045 1.00 84.44 195 GLY A O 1
ATOM 1515 N N . GLU A 1 196 ? -3.296 -7.086 10.973 1.00 88.38 196 GLU A N 1
ATOM 1516 C CA . GLU A 1 196 ? -2.426 -7.871 11.857 1.00 88.38 196 GLU A CA 1
ATOM 1517 C C . GLU A 1 196 ? -3.237 -8.892 12.668 1.00 88.38 196 GLU A C 1
ATOM 1519 O O . GLU A 1 196 ? -4.401 -8.678 13.010 1.00 88.38 196 GLU A O 1
ATOM 1524 N N . VAL A 1 197 ? -2.608 -10.023 13.004 1.00 89.19 197 VAL A N 1
ATOM 1525 C CA . VAL A 1 197 ? -3.193 -11.032 13.898 1.00 89.19 197 VAL A CA 1
ATOM 1526 C C . VAL A 1 197 ? -2.276 -11.214 15.095 1.00 89.19 197 VAL A C 1
ATOM 1528 O O . VAL A 1 197 ? -1.140 -11.669 14.953 1.00 89.19 197 VAL A O 1
ATOM 1531 N N . HIS A 1 198 ? -2.775 -10.883 16.281 1.00 90.81 198 HIS A N 1
ATOM 1532 C CA . HIS A 1 198 ? -2.051 -11.040 17.535 1.00 90.81 198 HIS A CA 1
ATOM 1533 C C . HIS A 1 198 ? -2.515 -12.302 18.250 1.00 90.81 198 HIS A C 1
ATOM 1535 O O . HIS A 1 198 ? -3.699 -12.485 18.519 1.00 90.81 198 HIS A O 1
ATOM 1541 N N . ILE A 1 199 ? -1.576 -13.174 18.591 1.00 89.44 199 ILE A N 1
ATOM 1542 C CA . ILE A 1 199 ? -1.829 -14.436 19.272 1.00 89.44 199 ILE A CA 1
ATOM 1543 C C . ILE A 1 199 ? -1.143 -14.396 20.635 1.00 89.44 199 ILE A C 1
ATOM 1545 O O . ILE A 1 199 ? 0.062 -14.178 20.736 1.00 89.44 199 ILE A O 1
ATOM 1549 N N . ALA A 1 200 ? -1.907 -14.657 21.685 1.00 88.44 200 ALA A N 1
ATOM 1550 C CA . ALA A 1 200 ? -1.398 -14.974 23.007 1.00 88.44 200 ALA A CA 1
ATOM 1551 C C . ALA A 1 200 ? -1.696 -16.445 23.301 1.00 88.44 200 ALA A C 1
ATOM 1553 O O . ALA A 1 200 ? -2.855 -16.853 23.319 1.00 88.44 200 ALA A O 1
ATOM 1554 N N . LEU A 1 201 ? -0.655 -17.246 23.529 1.00 80.06 201 LEU A N 1
ATOM 1555 C CA . LEU A 1 201 ? -0.783 -18.623 24.039 1.00 80.06 201 LEU A CA 1
ATOM 1556 C C . LEU A 1 201 ? -0.184 -18.778 25.444 1.00 80.06 201 LEU A C 1
ATOM 1558 O O . LEU A 1 201 ? -0.488 -19.753 26.132 1.00 80.06 201 LEU A O 1
ATOM 1562 N N . THR A 1 202 ? 0.650 -17.822 25.860 1.00 78.88 202 THR A N 1
ATOM 1563 C CA . THR A 1 202 ? 1.350 -17.777 27.150 1.00 78.88 202 THR A CA 1
ATOM 1564 C C . THR A 1 202 ? 1.181 -16.390 27.787 1.00 78.88 202 THR A C 1
ATOM 1566 O O . THR A 1 202 ? 0.172 -15.722 27.579 1.00 78.88 202 THR A O 1
ATOM 1569 N N . ASP A 1 203 ? 2.152 -15.939 28.573 1.00 80.50 203 ASP A N 1
ATOM 1570 C CA . ASP A 1 203 ? 2.275 -14.618 29.190 1.00 80.50 203 ASP A CA 1
ATOM 1571 C C . ASP A 1 203 ? 2.652 -13.481 28.219 1.00 80.50 203 ASP A C 1
ATOM 1573 O O . ASP A 1 203 ? 2.842 -12.346 28.667 1.00 80.50 203 ASP A O 1
ATOM 1577 N N . ARG A 1 204 ? 2.775 -13.763 26.913 1.00 84.19 204 ARG A N 1
ATOM 1578 C CA . ARG A 1 204 ? 3.229 -12.814 25.884 1.00 84.19 204 ARG A CA 1
ATOM 1579 C C . ARG A 1 204 ? 2.383 -12.870 24.617 1.00 84.19 204 ARG A C 1
ATOM 1581 O O . ARG A 1 204 ? 1.834 -13.915 24.267 1.00 84.19 204 ARG A O 1
ATOM 1588 N N . TRP A 1 205 ? 2.337 -11.735 23.924 1.00 88.25 205 TRP A N 1
ATOM 1589 C CA . TRP A 1 205 ? 1.776 -11.613 22.581 1.00 88.25 205 TRP A CA 1
ATOM 1590 C C . TRP A 1 205 ? 2.825 -11.929 21.518 1.00 88.25 205 TRP A C 1
ATOM 1592 O O . TRP A 1 205 ? 3.992 -11.558 21.644 1.00 88.25 205 TRP A O 1
ATOM 1602 N N . PHE A 1 206 ? 2.382 -12.576 20.449 1.00 88.94 206 PHE A N 1
ATOM 1603 C CA . PHE A 1 206 ? 3.115 -12.760 19.207 1.00 88.94 206 PHE A CA 1
ATOM 1604 C C . PHE A 1 206 ? 2.233 -12.293 18.047 1.00 88.94 206 PHE A C 1
ATOM 1606 O O . PHE A 1 206 ? 1.081 -12.708 17.948 1.00 88.94 206 PHE A O 1
ATOM 1613 N N . THR A 1 207 ? 2.760 -11.442 17.168 1.00 88.31 207 THR A N 1
ATOM 1614 C CA . THR A 1 207 ? 2.052 -11.017 15.952 1.00 88.31 207 THR A CA 1
ATOM 1615 C C . THR A 1 207 ? 2.454 -11.920 14.797 1.00 88.31 207 THR A C 1
ATOM 1617 O O . THR A 1 207 ? 3.643 -12.071 14.516 1.00 88.31 207 THR A O 1
ATOM 1620 N N . VAL A 1 208 ? 1.469 -12.508 14.120 1.00 86.44 208 VAL A N 1
ATOM 1621 C CA . VAL A 1 208 ? 1.706 -13.330 12.931 1.00 86.44 208 VAL A CA 1
ATOM 1622 C C . VAL A 1 208 ? 2.253 -12.436 11.814 1.00 86.44 208 VAL A C 1
ATOM 1624 O O . VAL A 1 208 ? 1.605 -11.443 11.478 1.00 86.44 208 VAL A O 1
ATOM 1627 N N . PRO A 1 209 ? 3.416 -12.762 11.220 1.00 84.62 209 PRO A N 1
ATOM 1628 C CA . PRO A 1 209 ? 3.910 -12.050 10.051 1.00 84.62 209 PRO A CA 1
ATOM 1629 C C . PRO A 1 209 ? 2.902 -12.145 8.905 1.00 84.62 209 PRO A C 1
ATOM 1631 O O . PRO A 1 209 ? 2.474 -13.235 8.533 1.00 84.62 209 PRO A O 1
ATOM 1634 N N . THR A 1 210 ? 2.528 -11.000 8.343 1.00 85.50 210 THR A N 1
ATOM 1635 C CA . THR A 1 210 ? 1.574 -10.905 7.222 1.00 85.50 210 THR A CA 1
ATOM 1636 C C . THR A 1 210 ? 2.273 -10.819 5.866 1.00 85.50 210 THR A C 1
ATOM 1638 O O . THR A 1 210 ? 1.626 -10.885 4.821 1.00 85.50 210 THR A O 1
ATOM 1641 N N . THR A 1 211 ? 3.600 -10.700 5.887 1.00 90.31 211 THR A N 1
ATOM 1642 C CA . THR A 1 211 ? 4.469 -10.693 4.715 1.00 90.31 211 THR A CA 1
ATOM 1643 C C . THR A 1 211 ? 4.623 -12.102 4.151 1.00 90.31 211 THR A C 1
ATOM 1645 O O . THR A 1 211 ? 5.105 -13.000 4.837 1.00 90.31 211 THR A O 1
ATOM 1648 N N . ILE A 1 212 ? 4.275 -12.270 2.878 1.00 92.19 212 ILE A N 1
ATOM 1649 C CA . ILE A 1 212 ? 4.464 -13.502 2.102 1.00 92.19 212 ILE A CA 1
ATOM 1650 C C . ILE A 1 212 ? 5.843 -13.512 1.437 1.00 92.19 212 ILE A C 1
ATOM 1652 O O . ILE A 1 212 ? 6.533 -14.527 1.436 1.00 92.19 212 ILE A O 1
ATOM 1656 N N . ALA A 1 213 ? 6.250 -12.371 0.886 1.00 92.75 213 ALA A N 1
ATOM 1657 C CA . ALA A 1 213 ? 7.522 -12.195 0.201 1.00 92.75 213 ALA A CA 1
ATOM 1658 C C . ALA A 1 213 ? 8.027 -10.761 0.381 1.00 92.75 213 ALA A C 1
ATOM 1660 O O . ALA A 1 213 ? 7.242 -9.849 0.643 1.00 92.75 213 ALA A O 1
ATOM 1661 N N . SER A 1 214 ? 9.330 -10.549 0.214 1.00 93.69 214 SER A N 1
ATOM 1662 C CA . SER A 1 214 ? 9.921 -9.213 0.148 1.00 93.69 214 SER A CA 1
ATOM 1663 C C . SER A 1 214 ? 10.749 -9.055 -1.115 1.00 93.69 214 SER A C 1
ATOM 1665 O O . SER A 1 214 ? 11.413 -9.997 -1.546 1.00 93.69 214 SER A O 1
ATOM 1667 N N . ARG A 1 215 ? 10.729 -7.857 -1.694 1.00 92.62 215 ARG A N 1
ATOM 1668 C CA . ARG A 1 215 ? 11.475 -7.534 -2.907 1.00 92.62 215 ARG A CA 1
ATOM 1669 C C . ARG A 1 215 ? 11.827 -6.057 -2.954 1.00 92.62 215 ARG A C 1
ATOM 1671 O O . ARG A 1 215 ? 11.039 -5.231 -2.517 1.00 92.62 215 ARG A O 1
ATOM 1678 N N . THR A 1 216 ? 12.983 -5.721 -3.511 1.00 95.06 216 THR A N 1
ATOM 1679 C CA . THR A 1 216 ? 13.368 -4.327 -3.744 1.00 95.06 216 THR A CA 1
ATOM 1680 C C . THR A 1 216 ? 12.950 -3.888 -5.143 1.00 95.06 216 THR A C 1
ATOM 1682 O O . THR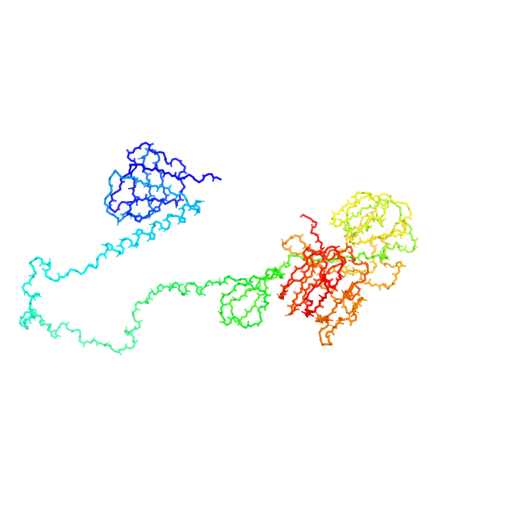 A 1 216 ? 13.180 -4.624 -6.098 1.00 95.06 216 THR A O 1
ATOM 1685 N N . PHE A 1 217 ? 12.389 -2.687 -5.272 1.00 94.88 217 PHE A N 1
ATOM 1686 C CA . PHE A 1 217 ? 12.073 -2.061 -6.557 1.00 94.88 217 PHE A CA 1
ATOM 1687 C C . PHE A 1 217 ? 12.709 -0.666 -6.645 1.00 94.88 217 PHE A C 1
ATOM 1689 O O . PHE A 1 217 ? 12.718 0.052 -5.640 1.00 94.88 217 PHE A O 1
ATOM 1696 N N . PRO A 1 218 ? 13.230 -0.254 -7.815 1.00 94.06 218 PRO A N 1
ATOM 1697 C CA . PRO A 1 218 ? 13.613 1.128 -8.056 1.00 94.06 218 PRO A CA 1
ATOM 1698 C C . PRO A 1 218 ? 12.367 1.962 -8.363 1.00 94.06 218 PRO A C 1
ATOM 1700 O O . PRO A 1 218 ? 11.601 1.645 -9.274 1.00 94.06 218 PRO A O 1
ATOM 1703 N N . ILE A 1 219 ? 12.184 3.047 -7.620 1.00 91.69 219 ILE A N 1
ATOM 1704 C CA . ILE A 1 219 ? 11.124 4.021 -7.855 1.00 91.69 219 ILE A CA 1
ATOM 1705 C C . ILE A 1 219 ? 11.711 5.161 -8.681 1.00 91.69 219 ILE A C 1
ATOM 1707 O O . ILE A 1 219 ? 12.523 5.954 -8.196 1.00 91.69 219 ILE A O 1
ATOM 1711 N N . PHE A 1 220 ? 11.299 5.224 -9.940 1.00 91.00 220 PHE A N 1
ATOM 1712 C CA . PHE A 1 220 ? 11.594 6.321 -10.843 1.00 91.00 220 PHE A CA 1
ATOM 1713 C C . PHE A 1 220 ? 10.691 7.492 -10.485 1.00 91.00 220 PHE A C 1
ATOM 1715 O O . PHE A 1 220 ? 9.520 7.516 -10.835 1.00 91.00 220 PHE A O 1
ATOM 1722 N N . TYR A 1 221 ? 11.249 8.450 -9.754 1.00 86.75 221 TYR A N 1
ATOM 1723 C CA . TYR A 1 221 ? 10.661 9.776 -9.614 1.00 86.75 221 TYR A CA 1
ATOM 1724 C C . TYR A 1 221 ? 11.003 10.616 -10.845 1.00 86.75 221 TYR A C 1
ATOM 1726 O O . TYR A 1 221 ? 12.013 10.358 -11.508 1.00 86.75 221 TYR A O 1
ATOM 1734 N N . ARG A 1 222 ? 10.215 11.662 -11.112 1.00 86.50 222 ARG A N 1
ATOM 1735 C CA . ARG A 1 222 ? 10.481 12.608 -12.200 1.00 86.50 222 ARG A CA 1
ATOM 1736 C C . ARG A 1 222 ? 11.961 13.006 -12.244 1.00 86.50 222 ARG A C 1
ATOM 1738 O O . ARG A 1 222 ? 12.499 13.529 -11.268 1.00 86.50 222 ARG A O 1
ATOM 1745 N N . GLY A 1 223 ? 12.619 12.777 -13.377 1.00 88.12 223 GLY A N 1
ATOM 1746 C CA . GLY A 1 223 ? 14.029 13.124 -13.577 1.00 88.12 223 GLY A CA 1
ATOM 1747 C C . GLY A 1 223 ? 15.043 12.060 -13.161 1.00 88.12 223 GLY A C 1
ATOM 1748 O O . GLY A 1 223 ? 16.222 12.244 -13.462 1.00 88.12 223 GLY A O 1
ATOM 1749 N N . LEU A 1 224 ? 14.642 10.953 -12.529 1.00 91.88 224 LEU A N 1
ATOM 1750 C CA . LEU A 1 224 ? 15.510 9.783 -12.413 1.00 91.88 224 LEU A CA 1
ATOM 1751 C C . LEU A 1 224 ? 15.631 9.116 -13.785 1.00 91.88 224 LEU A C 1
ATOM 1753 O O . LEU A 1 224 ? 14.634 8.805 -14.430 1.00 91.88 224 LEU A O 1
ATOM 1757 N N . ILE A 1 225 ? 16.862 8.866 -14.214 1.00 94.44 225 ILE A N 1
ATOM 1758 C CA . ILE A 1 225 ? 17.142 8.232 -15.498 1.00 94.44 225 ILE A CA 1
ATOM 1759 C C . ILE A 1 225 ? 18.178 7.126 -15.332 1.00 94.44 225 ILE A C 1
ATOM 1761 O O . ILE A 1 225 ? 19.034 7.159 -14.450 1.00 94.44 225 ILE A O 1
ATOM 1765 N N . LEU A 1 226 ? 18.129 6.157 -16.233 1.00 95.38 226 LEU A N 1
ATOM 1766 C CA . LEU A 1 226 ? 19.179 5.178 -16.435 1.00 95.38 226 LEU A CA 1
ATOM 1767 C C . LEU A 1 226 ? 19.965 5.585 -17.684 1.00 95.38 226 LEU A C 1
ATOM 1769 O O . LEU A 1 226 ? 19.474 5.457 -18.804 1.00 95.38 226 LEU A O 1
ATOM 1773 N N . ARG A 1 227 ? 21.169 6.126 -17.504 1.00 95.19 227 ARG A N 1
ATOM 1774 C CA . ARG A 1 227 ? 22.020 6.621 -18.592 1.00 95.19 227 ARG A CA 1
ATOM 1775 C C . ARG A 1 227 ? 22.985 5.535 -19.050 1.00 95.19 227 ARG A C 1
ATOM 1777 O O . ARG A 1 227 ? 23.702 4.971 -18.226 1.00 95.19 227 ARG A O 1
ATOM 1784 N N . PHE A 1 228 ? 23.076 5.307 -20.357 1.00 95.06 228 PHE A N 1
ATOM 1785 C CA . PHE A 1 228 ? 24.115 4.443 -20.914 1.00 95.06 228 PHE A CA 1
ATOM 1786 C C . PHE A 1 228 ? 25.507 5.059 -20.708 1.00 95.06 228 PHE A C 1
ATOM 1788 O O . PHE A 1 228 ? 25.724 6.262 -20.894 1.00 95.06 228 PHE A O 1
ATOM 1795 N N . ASN A 1 229 ? 26.462 4.235 -20.285 1.00 92.38 229 ASN A N 1
ATOM 1796 C CA . ASN A 1 229 ? 27.801 4.684 -19.921 1.00 92.38 229 ASN A CA 1
ATOM 1797 C C . ASN A 1 229 ? 28.564 5.264 -21.119 1.00 92.38 229 ASN A C 1
ATOM 1799 O O . ASN A 1 229 ? 28.272 4.979 -22.276 1.00 92.38 229 ASN A O 1
ATOM 1803 N N . ASN A 1 230 ? 29.574 6.094 -20.840 1.00 85.38 230 ASN A N 1
ATOM 1804 C CA . ASN A 1 230 ? 30.437 6.725 -21.851 1.00 85.38 230 ASN A CA 1
ATOM 1805 C C . ASN A 1 230 ? 29.690 7.560 -22.909 1.00 85.38 230 ASN A C 1
ATOM 1807 O O . ASN A 1 230 ? 30.217 7.777 -23.998 1.00 85.38 230 ASN A O 1
ATOM 1811 N N . ASN A 1 231 ? 28.471 8.024 -22.602 1.00 76.31 231 ASN A N 1
ATOM 1812 C CA . ASN A 1 231 ? 27.574 8.679 -23.559 1.00 76.31 231 ASN A CA 1
ATOM 1813 C C . ASN A 1 231 ? 27.351 7.847 -24.835 1.00 76.31 231 ASN A C 1
ATOM 1815 O O . ASN A 1 231 ? 27.097 8.411 -25.900 1.00 76.31 231 ASN A O 1
ATOM 1819 N N . SER A 1 232 ? 27.462 6.517 -24.750 1.00 86.69 232 SER A N 1
ATOM 1820 C CA . SER A 1 232 ? 27.119 5.646 -25.868 1.00 86.69 232 SER A CA 1
ATOM 1821 C C . SER A 1 232 ? 25.612 5.657 -26.068 1.00 86.69 232 SER A C 1
ATOM 1823 O O . SER A 1 232 ? 24.862 5.566 -25.097 1.00 86.69 232 SER A O 1
ATOM 1825 N N . SER A 1 233 ? 25.168 5.740 -27.315 1.00 92.38 233 SER A N 1
ATOM 1826 C CA . SER A 1 233 ? 23.771 5.511 -27.644 1.00 92.38 233 SER A CA 1
ATOM 1827 C C . SER A 1 233 ? 23.517 4.024 -27.895 1.00 92.38 233 SER A C 1
ATOM 1829 O O . SER A 1 233 ? 24.371 3.312 -28.423 1.00 92.38 233 SER A O 1
ATOM 1831 N N . TYR A 1 234 ? 22.332 3.556 -27.520 1.00 94.50 234 TYR A N 1
ATOM 1832 C CA . TYR A 1 234 ? 21.834 2.224 -27.829 1.00 94.50 234 TYR A CA 1
ATOM 1833 C C . TYR A 1 234 ? 20.913 2.277 -29.053 1.00 94.50 234 TYR A C 1
ATOM 1835 O O . TYR A 1 234 ? 20.076 3.174 -29.180 1.00 94.50 234 TYR A O 1
ATOM 1843 N N . SER A 1 235 ? 21.066 1.317 -29.962 1.00 95.75 235 SER A N 1
ATOM 1844 C CA . SER A 1 235 ? 20.133 1.081 -31.066 1.00 95.75 235 SER A CA 1
ATOM 1845 C C . SER A 1 235 ? 19.866 -0.414 -31.148 1.00 95.75 235 SER A C 1
ATOM 1847 O O . SER A 1 235 ? 20.820 -1.188 -31.159 1.00 95.75 235 SER A O 1
ATOM 1849 N N . GLY A 1 236 ? 18.596 -0.798 -31.194 1.00 96.00 236 GLY A N 1
ATOM 1850 C CA . GLY A 1 236 ? 18.179 -2.192 -31.065 1.00 96.00 236 GLY A CA 1
ATOM 1851 C C . GLY A 1 236 ? 16.786 -2.309 -30.459 1.00 96.00 236 GLY A C 1
ATOM 1852 O O . GLY A 1 236 ? 16.093 -1.297 -30.292 1.00 96.00 236 GLY A O 1
ATOM 1853 N N . ASN A 1 237 ? 16.387 -3.529 -30.115 1.00 97.19 237 ASN A N 1
ATOM 1854 C CA . ASN A 1 237 ? 15.129 -3.771 -29.415 1.00 97.19 237 ASN A CA 1
ATOM 1855 C C . ASN A 1 237 ? 15.301 -3.575 -27.909 1.00 97.19 237 ASN A C 1
ATOM 1857 O O . ASN A 1 237 ? 16.364 -3.835 -27.345 1.00 97.19 237 ASN A O 1
ATOM 1861 N N . ILE A 1 238 ? 14.257 -3.073 -27.261 1.00 97.06 238 ILE A N 1
ATOM 1862 C CA . ILE A 1 238 ? 14.164 -2.951 -25.811 1.00 97.06 238 ILE A CA 1
ATOM 1863 C C . ILE A 1 238 ? 12.841 -3.563 -25.387 1.00 97.06 238 ILE A C 1
ATOM 1865 O O . ILE A 1 238 ? 11.791 -3.139 -25.872 1.00 97.06 238 ILE A O 1
ATOM 1869 N N . LYS A 1 239 ? 12.896 -4.496 -24.439 1.00 97.38 239 LYS A N 1
ATOM 1870 C CA . LYS A 1 239 ? 11.732 -5.044 -23.749 1.00 97.38 239 LYS A CA 1
ATOM 1871 C C . LYS A 1 239 ? 11.794 -4.700 -22.264 1.00 97.38 239 LYS A C 1
ATOM 1873 O O . LYS A 1 239 ? 12.855 -4.771 -21.648 1.00 97.38 239 LYS A O 1
ATOM 1878 N N . MET A 1 240 ? 10.672 -4.285 -21.683 1.00 97.06 240 MET A N 1
ATOM 1879 C CA . MET A 1 240 ? 10.610 -3.842 -20.287 1.00 97.06 240 MET A CA 1
ATOM 1880 C C . MET A 1 240 ? 9.318 -4.296 -19.624 1.00 97.06 240 MET A C 1
ATOM 1882 O O . MET A 1 240 ? 8.267 -4.283 -20.266 1.00 97.06 240 MET A O 1
ATOM 1886 N N . ARG A 1 241 ? 9.383 -4.605 -18.321 1.00 96.19 241 ARG A N 1
ATOM 1887 C CA . ARG A 1 241 ? 8.195 -4.631 -17.455 1.00 96.19 241 ARG A CA 1
ATOM 1888 C C . ARG A 1 241 ? 8.160 -3.395 -16.580 1.00 96.19 241 ARG A C 1
ATOM 1890 O O . ARG A 1 241 ? 9.113 -3.111 -15.850 1.00 96.19 241 ARG A O 1
ATOM 1897 N N . VAL A 1 242 ? 7.054 -2.674 -16.667 1.00 95.56 242 VAL A N 1
ATOM 1898 C CA . VAL A 1 242 ? 6.863 -1.375 -16.034 1.00 95.56 242 VAL A CA 1
ATOM 1899 C C . VAL A 1 242 ? 5.563 -1.342 -15.247 1.00 95.56 242 VAL A C 1
ATOM 1901 O O . VAL A 1 242 ? 4.615 -2.060 -15.555 1.00 95.56 242 VAL A O 1
ATOM 1904 N N . TYR A 1 243 ? 5.545 -0.488 -14.235 1.00 94.50 243 TYR A N 1
ATOM 1905 C CA . TYR A 1 243 ? 4.356 -0.038 -13.531 1.00 94.50 243 TYR A CA 1
ATOM 1906 C C . TYR A 1 243 ? 4.397 1.491 -13.546 1.00 94.50 243 TYR A C 1
ATOM 1908 O O . TYR A 1 243 ? 5.048 2.089 -12.682 1.00 94.50 243 TYR A O 1
ATOM 1916 N N . PRO A 1 244 ? 3.832 2.129 -14.580 1.00 92.12 244 PRO A N 1
ATOM 1917 C CA . PRO A 1 244 ? 3.768 3.578 -14.658 1.00 92.12 244 PRO A CA 1
ATOM 1918 C C . PRO A 1 244 ? 2.830 4.108 -13.581 1.00 92.12 244 PRO A C 1
ATOM 1920 O O . PRO A 1 244 ? 1.850 3.463 -13.209 1.00 92.12 244 PRO A O 1
ATOM 1923 N N . MET A 1 245 ? 3.132 5.289 -13.076 1.00 87.75 245 MET A N 1
ATOM 1924 C CA . MET A 1 245 ? 2.270 6.038 -12.170 1.00 87.75 245 MET A CA 1
ATOM 1925 C C . MET A 1 245 ? 2.014 7.394 -12.828 1.00 87.75 245 MET A C 1
ATOM 1927 O O . MET A 1 245 ? 2.948 7.904 -13.441 1.00 87.75 245 MET A O 1
ATOM 1931 N N . GLY A 1 246 ? 0.750 7.853 -12.785 1.00 78.31 246 GLY A N 1
ATOM 1932 C CA . GLY A 1 246 ? 0.108 8.922 -13.588 1.00 78.31 246 GLY A CA 1
ATOM 1933 C C . GLY A 1 246 ? 0.913 9.538 -14.739 1.00 78.31 246 GLY A C 1
ATOM 1934 O O . GLY A 1 246 ? 1.944 10.102 -14.512 1.00 78.31 246 GLY A O 1
ATOM 1935 N N . LYS A 1 247 ? 0.523 9.523 -16.009 1.00 78.62 247 LYS A N 1
ATOM 1936 C CA . LYS A 1 247 ? 1.323 10.064 -17.147 1.00 78.62 247 LYS A CA 1
ATOM 1937 C C . LYS A 1 247 ? 2.786 9.586 -17.276 1.00 78.62 247 LYS A C 1
ATOM 1939 O O . LYS A 1 247 ? 3.425 9.938 -18.272 1.00 78.62 247 LYS A O 1
ATOM 1944 N N . GLY A 1 248 ? 3.314 8.750 -16.380 1.00 80.00 248 GLY A N 1
ATOM 1945 C CA . GLY A 1 248 ? 4.689 8.266 -16.406 1.00 80.00 248 GLY A CA 1
ATOM 1946 C C . GLY A 1 248 ? 5.020 7.506 -17.690 1.00 80.00 248 GLY A C 1
ATOM 1947 O O . GLY A 1 248 ? 6.153 7.557 -18.164 1.00 80.00 248 GLY A O 1
ATOM 1948 N N . GLY A 1 249 ? 4.028 6.881 -18.334 1.00 85.94 249 GLY A N 1
ATOM 1949 C CA . GLY A 1 249 ? 4.202 6.208 -19.626 1.00 85.94 249 GLY A CA 1
ATOM 1950 C C . GLY A 1 249 ? 4.827 7.083 -20.728 1.00 85.94 249 GLY A C 1
ATOM 1951 O O . GLY A 1 249 ? 5.503 6.552 -21.610 1.00 85.94 249 GLY A O 1
ATOM 1952 N N . LEU A 1 250 ? 4.692 8.415 -20.650 1.00 90.19 250 LEU A N 1
ATOM 1953 C CA . LEU A 1 250 ? 5.224 9.350 -21.649 1.00 90.19 250 LEU A CA 1
ATOM 1954 C C . LEU A 1 250 ? 6.759 9.360 -21.732 1.00 90.19 250 LEU A C 1
ATOM 1956 O O . LEU A 1 250 ? 7.313 9.599 -22.806 1.00 90.19 250 LEU A O 1
ATOM 1960 N N . GLY A 1 251 ? 7.453 9.085 -20.623 1.00 92.31 251 GLY A N 1
ATOM 1961 C CA . GLY A 1 251 ? 8.918 9.037 -20.585 1.00 92.31 251 GLY A CA 1
ATOM 1962 C C . GLY A 1 251 ? 9.528 7.697 -20.993 1.00 92.31 251 GLY A C 1
ATOM 1963 O O . GLY A 1 251 ? 10.753 7.537 -20.943 1.00 92.31 251 GLY A O 1
ATOM 1964 N N . LEU A 1 252 ? 8.702 6.722 -21.382 1.00 95.06 252 LEU A N 1
ATOM 1965 C CA . LEU A 1 252 ? 9.168 5.440 -21.897 1.00 95.06 252 LEU A CA 1
ATOM 1966 C C . LEU A 1 252 ? 9.632 5.567 -23.358 1.00 95.06 252 LEU A C 1
ATOM 1968 O O . LEU A 1 252 ? 9.021 6.291 -24.150 1.00 95.06 252 LEU A O 1
ATOM 1972 N N . PRO A 1 253 ? 10.688 4.834 -23.762 1.00 94.62 253 PRO A N 1
ATOM 1973 C CA . PRO A 1 253 ? 11.134 4.808 -25.148 1.00 94.62 253 PRO A CA 1
ATOM 1974 C C . PRO A 1 253 ? 10.004 4.530 -26.146 1.00 94.62 253 PRO A C 1
ATOM 1976 O O . PRO A 1 253 ? 9.265 3.557 -26.015 1.00 94.62 253 PRO A O 1
ATOM 1979 N N . GLY A 1 254 ? 9.889 5.388 -27.162 1.00 89.69 254 GLY A N 1
ATOM 1980 C CA . GLY A 1 254 ? 8.872 5.274 -28.209 1.00 89.69 254 GLY A CA 1
ATOM 1981 C C . GLY A 1 254 ? 7.482 5.789 -27.825 1.00 89.69 254 GLY A C 1
ATOM 1982 O O . GLY A 1 254 ? 6.624 5.813 -28.701 1.00 89.69 254 GLY A O 1
ATOM 1983 N N . ASN A 1 255 ? 7.273 6.234 -26.578 1.00 88.44 255 ASN A N 1
ATOM 1984 C CA . ASN A 1 255 ? 5.985 6.695 -26.046 1.00 88.44 255 ASN A CA 1
ATOM 1985 C C . ASN A 1 255 ? 4.819 5.733 -26.392 1.00 88.44 255 ASN A C 1
ATOM 1987 O O . ASN A 1 255 ? 3.955 6.065 -27.212 1.00 88.44 255 ASN A O 1
ATOM 1991 N N . PRO A 1 256 ? 4.833 4.501 -25.849 1.00 86.44 256 PRO A N 1
ATOM 1992 C CA . PRO A 1 256 ? 3.862 3.465 -26.192 1.00 86.44 256 PRO A CA 1
ATOM 1993 C C . PRO A 1 256 ? 2.427 3.878 -25.793 1.00 86.44 256 PRO A C 1
ATOM 1995 O O . PRO A 1 256 ? 2.149 4.051 -24.609 1.00 86.44 256 PRO A O 1
ATOM 1998 N N . PRO A 1 257 ? 1.470 3.974 -26.741 1.00 82.25 257 PRO A N 1
ATOM 1999 C CA . PRO A 1 257 ? 0.136 4.536 -26.482 1.00 82.25 257 PRO A CA 1
ATOM 2000 C C . PRO A 1 257 ? -0.813 3.605 -25.707 1.00 82.25 257 PRO A C 1
ATOM 2002 O O . PRO A 1 257 ? -1.949 3.979 -25.437 1.00 82.25 257 PRO A O 1
ATOM 2005 N N . PHE A 1 258 ? -0.385 2.377 -25.413 1.00 85.56 258 PHE A N 1
ATOM 2006 C CA . PHE A 1 258 ? -1.173 1.334 -24.744 1.00 85.56 258 PHE A CA 1
ATOM 2007 C C . PHE A 1 258 ? -0.755 1.109 -23.284 1.00 85.56 258 PHE A C 1
ATOM 2009 O O . PHE A 1 258 ? -1.261 0.195 -22.634 1.00 85.56 258 PHE A O 1
ATOM 2016 N N . ILE A 1 259 ? 0.202 1.894 -22.787 1.00 89.56 259 ILE A N 1
ATOM 2017 C CA . ILE A 1 259 ? 0.625 1.849 -21.393 1.00 89.56 259 ILE A CA 1
ATOM 2018 C C . ILE A 1 259 ? -0.378 2.646 -20.547 1.00 89.56 259 ILE A C 1
ATOM 2020 O O . ILE A 1 259 ? -0.603 3.830 -20.791 1.00 89.56 259 ILE A O 1
ATOM 2024 N N . ASN A 1 260 ? -0.981 1.965 -19.579 1.00 89.50 260 ASN A N 1
ATOM 2025 C CA . ASN A 1 260 ? -1.912 2.482 -18.594 1.00 89.50 260 ASN A CA 1
ATOM 2026 C C . ASN A 1 260 ? -1.170 2.742 -17.281 1.00 89.50 260 ASN A C 1
ATOM 2028 O O . ASN A 1 260 ? -0.313 1.963 -16.860 1.00 89.50 260 ASN A O 1
ATOM 2032 N N . ASP A 1 261 ? -1.541 3.818 -16.601 1.00 88.19 261 ASP A N 1
ATOM 2033 C CA . ASP A 1 261 ? -1.030 4.084 -15.263 1.00 88.19 261 ASP A CA 1
ATOM 2034 C C . ASP A 1 261 ? -1.638 3.107 -14.246 1.00 88.19 261 ASP A C 1
ATOM 2036 O O . ASP A 1 261 ? -2.777 2.663 -14.386 1.00 88.19 261 ASP A O 1
ATOM 2040 N N . HIS A 1 262 ? -0.879 2.803 -13.195 1.00 88.00 262 HIS A N 1
ATOM 2041 C CA . HIS A 1 262 ? -1.258 1.908 -12.098 1.00 88.00 262 HIS A CA 1
ATOM 2042 C C . HIS A 1 262 ? -1.509 0.445 -12.493 1.00 88.00 262 HIS A C 1
ATOM 2044 O O . HIS A 1 262 ? -2.147 -0.307 -11.750 1.00 88.00 262 HIS A O 1
ATOM 2050 N N . GLU A 1 263 ? -0.949 0.007 -13.620 1.00 91.00 263 GLU A N 1
ATOM 2051 C CA . GLU A 1 263 ? -1.018 -1.373 -14.091 1.00 91.00 263 GLU A CA 1
ATOM 2052 C C . GLU A 1 263 ? 0.378 -1.915 -14.416 1.00 91.00 263 GLU A C 1
ATOM 2054 O O . GLU A 1 263 ? 1.234 -1.221 -14.963 1.00 91.00 263 GLU A O 1
ATOM 2059 N N . TRP A 1 264 ? 0.624 -3.183 -14.076 1.00 94.19 264 TRP A N 1
ATOM 2060 C CA . TRP A 1 264 ? 1.842 -3.866 -14.509 1.00 94.19 264 TRP A CA 1
ATOM 2061 C C . TRP A 1 264 ? 1.715 -4.262 -15.970 1.00 94.19 264 TRP A C 1
ATOM 2063 O O . TRP A 1 264 ? 0.804 -5.005 -16.335 1.00 94.19 264 TRP A O 1
ATOM 2073 N N . GLN A 1 265 ? 2.655 -3.816 -16.797 1.00 94.06 265 GLN A N 1
ATOM 2074 C CA . GLN A 1 265 ? 2.632 -4.088 -18.228 1.00 94.06 265 GLN A CA 1
ATOM 2075 C C . GLN A 1 265 ? 4.022 -4.416 -18.754 1.00 94.06 265 GLN A C 1
ATOM 2077 O O . GLN A 1 265 ? 5.024 -3.826 -18.348 1.00 94.06 265 GLN A O 1
ATOM 2082 N N . GLU A 1 266 ? 4.071 -5.363 -19.686 1.00 95.31 266 GLU A N 1
ATOM 2083 C CA . GLU A 1 266 ? 5.248 -5.595 -20.514 1.00 95.31 266 GLU A CA 1
ATOM 2084 C C . GLU A 1 266 ? 5.062 -4.928 -21.868 1.00 95.31 266 GLU A C 1
ATOM 2086 O O . GLU A 1 266 ? 3.981 -4.993 -22.457 1.00 95.31 266 GLU A O 1
ATOM 2091 N N . TYR A 1 267 ? 6.126 -4.325 -22.383 1.00 95.56 267 TYR A N 1
ATOM 2092 C CA . TYR A 1 267 ? 6.138 -3.824 -23.747 1.00 95.56 267 TYR A CA 1
ATOM 2093 C C . TYR A 1 267 ? 7.513 -3.983 -24.385 1.00 95.56 267 TYR A C 1
ATOM 2095 O O . TYR A 1 267 ? 8.528 -4.109 -23.698 1.00 95.56 267 TYR A O 1
ATOM 2103 N N . GLU A 1 268 ? 7.521 -3.972 -25.713 1.00 95.94 268 GLU A N 1
ATOM 2104 C CA . GLU A 1 268 ? 8.718 -4.069 -26.536 1.00 95.94 268 GLU A CA 1
ATOM 2105 C C . GLU A 1 268 ? 8.684 -2.990 -27.621 1.00 95.94 268 GLU A C 1
ATOM 2107 O O . GLU A 1 268 ? 7.625 -2.676 -28.170 1.00 95.94 268 GLU A O 1
ATOM 2112 N N . THR A 1 269 ? 9.837 -2.391 -27.909 1.00 96.00 269 THR A N 1
ATOM 2113 C CA . THR A 1 269 ? 9.985 -1.359 -28.939 1.00 96.00 269 THR A CA 1
ATOM 2114 C C . THR A 1 269 ? 11.395 -1.358 -29.521 1.00 96.00 269 THR A C 1
ATOM 2116 O O . THR A 1 269 ? 12.352 -1.746 -28.853 1.00 96.00 269 THR A O 1
ATOM 2119 N N . SER A 1 270 ? 11.544 -0.876 -30.754 1.00 96.38 270 SER A N 1
ATOM 2120 C CA . SER A 1 270 ? 12.851 -0.657 -31.376 1.00 96.38 270 SER A CA 1
ATOM 2121 C C . SER A 1 270 ? 13.247 0.809 -31.251 1.00 96.38 270 SER A C 1
ATOM 2123 O O . SER A 1 270 ? 12.471 1.709 -31.579 1.00 96.38 270 SER A O 1
ATOM 2125 N N . VAL A 1 271 ? 14.479 1.065 -30.823 1.00 95.44 271 VAL A N 1
ATOM 2126 C CA . VAL A 1 271 ? 15.006 2.423 -30.656 1.00 95.44 271 VAL A CA 1
ATOM 2127 C C . VAL A 1 271 ? 16.232 2.651 -31.524 1.00 95.44 271 VAL A C 1
ATOM 2129 O O . VAL A 1 271 ? 16.969 1.730 -31.870 1.00 95.44 271 VAL A O 1
ATOM 2132 N N . THR A 1 272 ? 16.470 3.911 -31.870 1.00 95.00 272 THR A N 1
ATOM 2133 C CA . THR A 1 272 ? 17.693 4.348 -32.544 1.00 95.00 272 THR A CA 1
ATOM 2134 C C . THR A 1 272 ? 18.305 5.486 -31.749 1.00 95.00 272 THR A C 1
ATOM 2136 O O . THR A 1 272 ? 17.621 6.447 -31.409 1.00 95.00 272 THR A O 1
ATOM 2139 N N . ASN A 1 273 ? 19.601 5.385 -31.477 1.00 94.25 273 ASN A N 1
ATOM 2140 C CA . ASN A 1 273 ? 20.377 6.370 -30.734 1.00 94.25 273 ASN A CA 1
ATOM 2141 C C . ASN A 1 273 ? 19.794 6.759 -29.355 1.00 94.25 273 ASN A C 1
ATOM 2143 O O . ASN A 1 273 ? 19.827 7.927 -28.969 1.00 94.25 273 ASN A O 1
ATOM 2147 N N . LEU A 1 274 ? 19.285 5.795 -28.586 1.00 94.75 274 LEU A N 1
ATOM 2148 C CA . LEU A 1 274 ? 18.777 6.035 -27.237 1.00 94.75 274 LEU A CA 1
ATOM 2149 C C . LEU A 1 274 ? 19.933 6.191 -26.238 1.00 94.75 274 LEU A C 1
ATOM 2151 O O . LEU A 1 274 ? 20.711 5.267 -26.040 1.00 94.75 274 LEU A O 1
ATOM 2155 N N . TYR A 1 275 ? 20.045 7.343 -25.578 1.00 95.12 275 TYR A N 1
ATOM 2156 C CA . TYR A 1 275 ? 21.129 7.616 -24.615 1.00 95.12 275 TYR A CA 1
ATOM 2157 C C . TYR A 1 275 ? 20.766 7.309 -23.157 1.00 95.12 275 TYR A C 1
ATOM 2159 O O . TYR A 1 275 ? 21.644 7.229 -22.294 1.00 95.12 275 TYR A O 1
ATOM 2167 N N . LYS A 1 276 ? 19.472 7.192 -22.864 1.00 94.75 276 LYS A N 1
ATOM 2168 C CA . LYS A 1 276 ? 18.940 7.042 -21.511 1.00 94.75 276 LYS A CA 1
ATOM 2169 C C . LYS A 1 276 ? 17.548 6.417 -21.541 1.00 94.75 276 LYS A C 1
ATOM 2171 O O . LYS A 1 276 ? 16.832 6.565 -22.526 1.00 94.75 276 LYS A O 1
ATOM 2176 N N . ILE A 1 277 ? 17.184 5.752 -20.454 1.00 95.38 277 ILE A N 1
ATOM 2177 C CA . ILE A 1 277 ? 15.842 5.240 -20.163 1.00 95.38 277 ILE A CA 1
ATOM 2178 C C . ILE A 1 277 ? 15.301 6.036 -18.970 1.00 95.38 277 ILE A C 1
ATOM 2180 O O . ILE A 1 277 ? 16.066 6.402 -18.081 1.00 95.38 277 ILE A O 1
ATOM 2184 N N . GLY A 1 278 ? 14.005 6.336 -18.960 1.00 93.25 278 GLY A N 1
ATOM 2185 C CA . GLY A 1 278 ? 13.374 7.187 -17.945 1.00 93.25 278 GLY A CA 1
ATOM 2186 C C . GLY A 1 278 ? 13.191 8.649 -18.368 1.00 93.25 278 GLY A C 1
ATOM 2187 O O . GLY A 1 278 ? 12.614 9.438 -17.626 1.00 93.25 278 GLY A O 1
ATOM 2188 N N . GLU A 1 279 ? 13.642 9.007 -19.571 1.00 93.88 279 GLU A N 1
ATOM 2189 C CA . GLU A 1 279 ? 13.269 10.248 -20.247 1.00 93.88 279 GLU A CA 1
ATOM 2190 C C . GLU A 1 279 ? 13.197 10.008 -21.758 1.00 93.88 279 GLU A C 1
ATOM 2192 O O . GLU A 1 279 ? 14.157 9.514 -22.360 1.00 93.88 279 GLU A O 1
ATOM 2197 N N . PHE A 1 280 ? 12.092 10.409 -22.379 1.00 93.44 280 PHE A N 1
ATOM 2198 C CA . PHE A 1 280 ? 11.883 10.317 -23.819 1.00 93.44 280 PHE A CA 1
ATOM 2199 C C . PHE A 1 280 ? 11.124 11.551 -24.311 1.00 93.44 280 PHE A C 1
ATOM 2201 O O . PHE A 1 280 ? 10.143 11.957 -23.706 1.00 93.44 280 PHE A O 1
ATOM 2208 N N . ASN A 1 281 ? 11.587 12.187 -25.394 1.00 90.81 281 ASN A N 1
ATOM 2209 C CA . ASN A 1 281 ? 10.981 13.414 -25.938 1.00 90.81 281 ASN A CA 1
ATOM 2210 C C . ASN A 1 281 ? 10.719 14.523 -24.893 1.00 90.81 281 ASN A C 1
ATOM 2212 O O . ASN A 1 281 ? 9.710 15.216 -24.964 1.00 90.81 281 ASN A O 1
ATOM 2216 N N . SER A 1 282 ? 11.646 14.701 -23.941 1.00 89.88 282 SER A N 1
ATOM 2217 C CA . SER A 1 282 ? 11.542 15.661 -22.825 1.00 89.88 282 SER A CA 1
ATOM 2218 C C . SER A 1 282 ? 10.433 15.378 -21.801 1.00 89.88 282 SER A C 1
ATOM 2220 O O . SER A 1 282 ? 10.230 16.189 -20.897 1.00 89.88 282 SER A O 1
ATOM 2222 N N . GLU A 1 283 ? 9.787 14.220 -21.894 1.00 92.06 283 GLU A N 1
ATOM 2223 C CA . GLU A 1 283 ? 8.907 13.663 -20.870 1.00 92.06 283 GLU A CA 1
ATOM 2224 C C . GLU A 1 283 ? 9.682 12.664 -20.007 1.00 92.06 283 GLU A C 1
ATOM 2226 O O . GLU A 1 283 ? 10.644 12.044 -20.470 1.00 92.06 283 GLU A O 1
ATOM 2231 N N . TYR A 1 284 ? 9.277 12.508 -18.749 1.00 91.69 284 TYR A N 1
ATOM 2232 C CA . TYR A 1 284 ? 9.965 11.667 -17.767 1.00 91.69 284 TYR A CA 1
ATOM 2233 C C . TYR A 1 284 ? 9.099 10.484 -17.366 1.00 91.69 284 TYR A C 1
ATOM 2235 O O . TYR A 1 284 ? 7.880 10.603 -17.290 1.00 91.69 284 TYR A O 1
ATOM 2243 N N . PHE A 1 285 ? 9.740 9.342 -17.125 1.00 93.31 285 PHE A N 1
ATOM 2244 C CA . PHE A 1 285 ? 9.044 8.186 -16.583 1.00 93.31 285 PHE A CA 1
ATOM 2245 C C . PHE A 1 285 ? 8.886 8.356 -15.078 1.00 93.31 285 PHE A C 1
ATOM 2247 O O . PHE A 1 285 ? 9.859 8.644 -14.378 1.00 93.31 285 PHE A O 1
ATOM 2254 N N . GLU A 1 286 ? 7.667 8.134 -14.602 1.00 91.25 286 GLU A N 1
ATOM 2255 C CA . GLU A 1 286 ? 7.331 8.086 -13.187 1.00 91.25 286 GLU A CA 1
ATOM 2256 C C . GLU A 1 286 ? 6.692 6.725 -12.889 1.00 91.25 286 GLU A C 1
ATOM 2258 O O . GLU A 1 286 ? 5.805 6.272 -13.615 1.00 91.25 286 GLU A O 1
ATOM 2263 N N . GLY A 1 287 ? 7.195 6.023 -11.872 1.00 92.94 287 GLY A N 1
ATOM 2264 C CA . GLY A 1 287 ? 6.741 4.677 -11.521 1.00 92.94 287 GLY A CA 1
ATOM 2265 C C . GLY A 1 287 ? 7.882 3.691 -11.287 1.00 92.94 287 GLY A C 1
ATOM 2266 O O . GLY A 1 287 ? 8.926 4.039 -10.742 1.00 92.94 287 GLY A O 1
ATOM 2267 N N . ILE A 1 288 ? 7.687 2.425 -11.654 1.00 94.56 288 ILE A N 1
ATOM 2268 C CA . ILE A 1 288 ? 8.660 1.348 -11.423 1.00 94.56 288 ILE A CA 1
ATOM 2269 C C . ILE A 1 288 ? 9.028 0.685 -12.746 1.00 94.56 288 ILE A C 1
ATOM 2271 O O . ILE A 1 288 ? 8.160 0.349 -13.548 1.00 94.56 288 ILE A O 1
ATOM 2275 N N . ILE A 1 289 ? 10.323 0.440 -12.939 1.00 95.38 289 ILE A N 1
ATOM 2276 C CA . ILE A 1 289 ? 10.830 -0.471 -13.966 1.00 95.38 289 ILE A CA 1
ATOM 2277 C C . ILE A 1 289 ? 11.350 -1.708 -13.242 1.00 95.38 289 ILE A C 1
ATOM 2279 O O . ILE A 1 289 ? 12.286 -1.620 -12.448 1.00 95.38 289 ILE A O 1
ATOM 2283 N N . GLU A 1 290 ? 10.738 -2.861 -13.495 1.00 95.19 290 GLU A N 1
ATOM 2284 C CA . GLU A 1 290 ? 11.133 -4.111 -12.849 1.00 95.19 290 GLU A CA 1
ATOM 2285 C C . GLU A 1 290 ? 12.354 -4.732 -13.527 1.00 95.19 290 GLU A C 1
ATOM 2287 O O . GLU A 1 290 ? 13.299 -5.149 -12.855 1.00 95.19 290 GLU A O 1
ATOM 2292 N N . TYR A 1 291 ? 12.331 -4.813 -14.854 1.00 96.44 291 TYR A N 1
ATOM 2293 C CA . TYR A 1 291 ? 13.442 -5.325 -15.641 1.00 96.44 291 TYR A CA 1
ATOM 2294 C C . TYR A 1 291 ? 13.531 -4.615 -16.986 1.00 96.44 291 TYR A C 1
ATOM 2296 O O . TYR A 1 291 ? 12.549 -4.058 -17.484 1.00 96.44 291 TYR A O 1
ATOM 2304 N N . ILE A 1 292 ? 14.726 -4.673 -17.565 1.00 97.81 292 ILE A N 1
ATOM 2305 C CA . ILE A 1 292 ? 15.017 -4.229 -18.925 1.00 97.81 292 ILE A CA 1
ATOM 2306 C C . ILE A 1 292 ? 15.776 -5.351 -19.628 1.00 97.81 292 ILE A C 1
ATOM 2308 O O . ILE A 1 292 ? 16.719 -5.912 -19.072 1.00 97.81 292 ILE A O 1
ATOM 2312 N N . GLU A 1 293 ? 15.378 -5.652 -20.853 1.00 98.12 293 GLU A N 1
ATOM 2313 C CA . GLU A 1 293 ? 16.042 -6.564 -21.774 1.00 98.12 293 GLU A CA 1
ATOM 2314 C C . GLU A 1 293 ? 16.406 -5.795 -23.049 1.00 98.12 293 GLU A C 1
ATOM 2316 O O . GLU A 1 293 ? 15.586 -5.080 -23.626 1.00 98.12 293 GLU A O 1
ATOM 2321 N N . LEU A 1 294 ? 17.670 -5.913 -23.441 1.00 96.50 294 LEU A N 1
ATOM 2322 C CA . LEU A 1 294 ? 18.292 -5.366 -24.640 1.00 96.50 294 LEU A CA 1
ATOM 2323 C C . LEU A 1 294 ? 18.808 -6.536 -25.487 1.00 96.50 294 LEU A C 1
ATOM 2325 O O . LEU A 1 294 ? 19.014 -7.639 -24.980 1.00 96.50 294 LEU A O 1
ATOM 2329 N N . ASP A 1 295 ? 19.147 -6.281 -26.748 1.00 95.00 295 ASP A N 1
ATOM 2330 C CA . ASP A 1 295 ? 19.674 -7.305 -27.663 1.00 95.00 295 ASP A CA 1
ATOM 2331 C C . ASP A 1 295 ? 20.971 -7.967 -27.153 1.00 95.00 295 ASP A C 1
ATOM 2333 O O . ASP A 1 295 ? 21.316 -9.082 -27.546 1.00 95.00 295 ASP A O 1
ATOM 2337 N N . ASN A 1 296 ? 21.720 -7.276 -26.288 1.00 89.06 296 ASN A N 1
ATOM 2338 C CA . ASN A 1 296 ? 23.024 -7.699 -25.779 1.00 89.06 296 ASN A CA 1
ATOM 2339 C C . ASN A 1 296 ? 23.046 -8.037 -24.278 1.00 89.06 296 ASN A C 1
ATOM 2341 O O . ASN A 1 296 ? 24.118 -8.357 -23.758 1.00 89.06 296 ASN A O 1
ATOM 2345 N N . GLY A 1 297 ? 21.912 -7.972 -23.576 1.00 93.25 297 GLY A N 1
ATOM 2346 C CA . GLY A 1 297 ? 21.869 -8.226 -22.139 1.00 93.25 297 GLY A CA 1
ATOM 2347 C C . GLY A 1 297 ? 20.528 -7.892 -21.501 1.00 93.25 297 GLY A C 1
ATOM 2348 O O . GLY A 1 297 ? 19.705 -7.191 -22.073 1.00 93.25 297 GLY A O 1
ATOM 2349 N N . TRP A 1 298 ? 20.313 -8.375 -20.283 1.00 96.69 298 TRP A N 1
ATOM 2350 C CA . TRP A 1 298 ? 19.117 -8.079 -19.501 1.00 96.69 298 TRP A CA 1
ATOM 2351 C C . TRP A 1 298 ? 19.491 -7.807 -18.048 1.00 96.69 298 TRP A C 1
ATOM 2353 O O . TRP A 1 298 ? 20.534 -8.254 -17.563 1.00 96.69 298 TRP A O 1
ATOM 2363 N N . HIS A 1 299 ? 18.636 -7.070 -17.346 1.00 97.19 299 HIS A N 1
ATOM 2364 C CA . HIS A 1 299 ? 18.797 -6.796 -15.927 1.00 97.19 299 HIS A CA 1
ATOM 2365 C C . HIS A 1 299 ? 17.452 -6.732 -15.225 1.00 97.19 299 HIS A C 1
ATOM 2367 O O . HIS A 1 299 ? 16.564 -5.989 -15.641 1.00 97.19 299 HIS A O 1
ATOM 2373 N N . GLN A 1 300 ? 17.336 -7.467 -14.125 1.00 96.25 300 GLN A N 1
ATOM 2374 C CA . GLN A 1 300 ? 16.224 -7.366 -13.191 1.00 96.25 300 GLN A CA 1
ATOM 2375 C C . GLN A 1 300 ? 16.648 -6.503 -12.006 1.00 96.25 300 GLN A C 1
ATOM 2377 O O . GLN A 1 300 ? 17.692 -6.723 -11.396 1.00 96.25 300 GLN A O 1
ATOM 2382 N N . PHE A 1 301 ? 15.847 -5.499 -11.679 1.00 95.31 301 PHE A N 1
ATOM 2383 C CA . PHE A 1 301 ? 16.113 -4.615 -10.559 1.00 95.31 301 PHE A CA 1
ATOM 2384 C C . PHE A 1 301 ? 15.545 -5.216 -9.271 1.00 95.31 301 PHE A C 1
ATOM 2386 O O . PHE A 1 301 ? 14.332 -5.231 -9.059 1.00 95.31 301 PHE A O 1
ATOM 2393 N N . ASP A 1 302 ? 16.427 -5.735 -8.421 1.00 92.69 302 ASP A N 1
ATOM 2394 C CA . ASP A 1 302 ? 16.079 -6.396 -7.156 1.00 92.69 302 ASP A CA 1
ATOM 2395 C C . ASP A 1 302 ? 17.006 -6.027 -5.978 1.00 92.69 302 ASP A C 1
ATOM 2397 O O . ASP A 1 302 ? 16.727 -6.378 -4.826 1.00 92.69 302 ASP A O 1
ATOM 2401 N N . VAL A 1 303 ? 18.066 -5.259 -6.241 1.00 91.50 303 VAL A N 1
ATOM 2402 C CA . VAL A 1 303 ? 19.075 -4.847 -5.262 1.00 91.50 303 VAL A CA 1
ATOM 2403 C C . VAL A 1 303 ? 19.482 -3.388 -5.457 1.00 91.50 303 VAL A C 1
ATOM 2405 O O . VAL A 1 303 ? 19.513 -2.877 -6.574 1.00 91.50 303 VAL A O 1
ATOM 2408 N N . ASN A 1 304 ? 19.812 -2.714 -4.353 1.00 92.38 304 ASN A N 1
ATOM 2409 C CA . ASN A 1 304 ? 20.306 -1.343 -4.377 1.00 92.38 304 ASN A CA 1
ATOM 2410 C C . ASN A 1 304 ? 21.655 -1.246 -5.108 1.00 92.38 304 ASN A C 1
ATOM 2412 O O . ASN A 1 304 ? 22.630 -1.880 -4.703 1.00 92.38 304 ASN A O 1
ATOM 2416 N N . GLN A 1 305 ? 21.710 -0.428 -6.157 1.00 92.56 305 GLN A N 1
ATOM 2417 C CA . GLN A 1 305 ? 22.887 -0.260 -7.007 1.00 92.56 305 GLN A CA 1
ATOM 2418 C C . GLN A 1 305 ? 22.876 1.107 -7.707 1.00 92.56 305 GLN A C 1
ATOM 2420 O O . GLN A 1 305 ? 21.812 1.653 -7.999 1.00 92.56 305 GLN A O 1
ATOM 2425 N N . SER A 1 306 ? 24.059 1.652 -7.999 1.00 91.94 306 SER A N 1
ATOM 2426 C CA . SER A 1 306 ? 24.229 2.851 -8.836 1.00 91.94 306 SER A CA 1
ATOM 2427 C C . SER A 1 306 ? 24.514 2.503 -10.295 1.00 91.94 306 SER A C 1
ATOM 2429 O O . SER A 1 306 ? 23.994 3.155 -11.195 1.00 91.94 306 SER A O 1
ATOM 2431 N N . ASP A 1 307 ? 25.315 1.467 -10.529 1.00 93.88 307 ASP A N 1
ATOM 2432 C CA . ASP A 1 307 ? 25.782 1.041 -11.845 1.00 93.88 307 ASP A CA 1
ATOM 2433 C C . ASP A 1 307 ? 25.159 -0.304 -12.223 1.00 93.88 307 ASP A C 1
ATOM 2435 O O . ASP A 1 307 ? 25.012 -1.198 -11.392 1.00 93.88 307 ASP A O 1
ATOM 2439 N N . VAL A 1 308 ? 24.803 -0.444 -13.497 1.00 94.94 308 VAL A N 1
ATOM 2440 C CA . VAL A 1 308 ? 24.083 -1.586 -14.067 1.00 94.94 308 VAL A CA 1
ATOM 2441 C C . VAL A 1 308 ? 24.902 -2.127 -15.237 1.00 94.94 308 VAL A C 1
ATOM 2443 O O . VAL A 1 308 ? 24.686 -1.788 -16.403 1.00 94.94 308 VAL A O 1
ATOM 2446 N N . SER A 1 309 ? 25.916 -2.931 -14.915 1.00 92.25 309 SER A N 1
ATOM 2447 C CA . SER A 1 309 ? 26.925 -3.406 -15.875 1.00 92.25 309 SER A CA 1
ATOM 2448 C C . SER A 1 309 ? 26.344 -4.273 -16.994 1.00 92.25 309 SER A C 1
ATOM 2450 O O . SER A 1 309 ? 26.774 -4.150 -18.137 1.00 92.25 309 SER A O 1
ATOM 2452 N N . SER A 1 310 ? 25.335 -5.085 -16.681 1.00 94.25 310 SER A N 1
ATOM 2453 C CA . SER A 1 310 ? 24.560 -5.919 -17.614 1.00 94.25 310 SER A CA 1
ATOM 2454 C C . SER A 1 310 ? 23.883 -5.123 -18.734 1.00 94.25 310 SER A C 1
ATOM 2456 O O . SER A 1 310 ? 23.709 -5.648 -19.829 1.00 94.25 310 SER A O 1
ATOM 2458 N N . LEU A 1 311 ? 23.547 -3.853 -18.482 1.00 94.56 311 LEU A N 1
ATOM 2459 C CA . LEU A 1 311 ? 22.981 -2.926 -19.469 1.00 94.56 311 LEU A CA 1
ATOM 2460 C C . LEU A 1 311 ? 24.005 -1.898 -19.968 1.00 94.56 311 LEU A C 1
ATOM 2462 O O . LEU A 1 311 ? 23.662 -1.026 -20.763 1.00 94.56 311 LEU A O 1
ATOM 2466 N N . ASN A 1 312 ? 25.248 -1.946 -19.473 1.00 93.88 312 ASN A N 1
ATOM 2467 C CA . ASN A 1 312 ? 26.241 -0.884 -19.633 1.00 93.88 312 ASN A CA 1
ATOM 2468 C C . ASN A 1 312 ? 25.663 0.513 -19.309 1.00 93.88 312 ASN A C 1
ATOM 2470 O O . ASN A 1 312 ? 25.837 1.473 -20.063 1.00 93.88 312 ASN A O 1
ATOM 2474 N N . ALA A 1 313 ? 24.947 0.627 -18.192 1.00 95.00 313 ALA A N 1
ATOM 2475 C CA . ALA A 1 313 ? 24.263 1.852 -17.796 1.00 95.00 313 ALA A CA 1
ATOM 2476 C C . ALA A 1 313 ? 24.470 2.171 -16.312 1.00 95.00 313 ALA A C 1
ATOM 2478 O O . ALA A 1 313 ? 25.019 1.364 -15.565 1.00 95.00 313 ALA A O 1
ATOM 2479 N N . LYS A 1 314 ? 24.035 3.353 -15.880 1.00 94.94 314 LYS A N 1
ATOM 2480 C CA . LYS A 1 314 ? 24.030 3.777 -14.476 1.00 94.94 314 LYS A CA 1
ATOM 2481 C C . LYS A 1 314 ? 22.840 4.676 -14.181 1.00 94.94 314 LYS A C 1
ATOM 2483 O O . LYS A 1 314 ? 22.356 5.376 -15.073 1.00 94.94 314 LYS A O 1
ATOM 2488 N N . PHE A 1 315 ? 22.386 4.678 -12.936 1.00 95.38 315 PHE A N 1
ATOM 2489 C CA . PHE A 1 315 ? 21.413 5.658 -12.481 1.00 95.38 315 PHE A CA 1
ATOM 2490 C C . PHE A 1 315 ? 22.045 7.053 -12.458 1.00 95.38 315 PHE A C 1
ATOM 2492 O O . PHE A 1 315 ? 23.193 7.238 -12.050 1.00 95.38 315 PHE A O 1
ATOM 2499 N N . ASP A 1 316 ? 21.282 8.030 -12.923 1.00 93.62 316 ASP A N 1
ATOM 2500 C CA . ASP A 1 316 ? 21.640 9.441 -12.987 1.00 93.62 316 ASP A CA 1
ATOM 2501 C C . ASP A 1 316 ? 20.373 10.283 -12.770 1.00 93.62 316 ASP A C 1
ATOM 2503 O O . ASP A 1 316 ? 19.253 9.763 -12.778 1.00 93.62 316 ASP A O 1
ATOM 2507 N N . VAL A 1 317 ? 20.537 11.585 -12.556 1.00 92.50 317 VAL A N 1
ATOM 2508 C CA . VAL A 1 317 ? 19.422 12.515 -12.368 1.00 92.50 317 VAL A CA 1
ATOM 2509 C C . VAL A 1 317 ? 19.497 13.662 -13.366 1.00 92.50 317 VAL A C 1
ATOM 2511 O O . VAL A 1 317 ? 20.540 14.281 -13.558 1.00 92.50 317 VAL A O 1
ATOM 2514 N N . ALA A 1 318 ? 18.366 13.975 -13.993 1.00 87.94 318 ALA A N 1
ATOM 2515 C CA . ALA A 1 318 ? 18.216 15.170 -14.815 1.00 87.94 318 ALA A CA 1
ATOM 2516 C C . ALA A 1 318 ? 18.177 16.447 -13.957 1.00 87.94 318 ALA A C 1
ATOM 2518 O O . ALA A 1 318 ? 18.584 17.516 -14.410 1.00 87.94 318 ALA A O 1
ATOM 2519 N N . PHE A 1 319 ? 17.699 16.339 -12.714 1.00 86.12 319 PHE A N 1
ATOM 2520 C CA . PHE A 1 319 ? 17.631 17.430 -11.745 1.00 86.12 319 PHE A CA 1
ATOM 2521 C C . PHE A 1 319 ? 17.596 16.900 -10.306 1.00 86.12 319 PHE A C 1
ATOM 2523 O O . PHE A 1 319 ? 17.239 15.752 -10.048 1.00 86.12 319 PHE A O 1
ATOM 2530 N N . GLY A 1 320 ? 17.950 17.763 -9.353 1.00 78.81 320 GLY A N 1
ATOM 2531 C CA . GLY A 1 320 ? 17.978 17.427 -7.930 1.00 78.81 320 GLY A CA 1
ATOM 2532 C C . GLY A 1 320 ? 19.235 16.666 -7.500 1.00 78.81 320 GLY A C 1
ATOM 2533 O O . GLY A 1 320 ? 20.263 16.676 -8.176 1.00 78.81 320 GLY A O 1
ATOM 2534 N N . THR A 1 321 ? 19.162 16.044 -6.323 1.00 82.00 321 THR A N 1
ATOM 2535 C CA . THR A 1 321 ? 20.282 15.320 -5.710 1.00 82.00 321 THR A CA 1
ATOM 2536 C C . THR A 1 321 ? 20.154 13.824 -5.966 1.00 82.00 321 THR A C 1
ATOM 2538 O O . THR A 1 321 ? 19.119 13.226 -5.669 1.00 82.00 321 THR A O 1
ATOM 2541 N N . PHE A 1 322 ? 21.223 13.213 -6.481 1.00 83.25 322 PHE A N 1
ATOM 2542 C CA . PHE A 1 322 ? 21.290 11.769 -6.673 1.00 83.25 322 PHE A CA 1
ATOM 2543 C C . PHE A 1 322 ? 21.219 11.036 -5.329 1.00 83.25 322 PHE A C 1
ATOM 2545 O O . PHE A 1 322 ? 22.018 11.283 -4.424 1.00 83.25 322 PHE A O 1
ATOM 2552 N N . ARG A 1 323 ? 20.256 10.123 -5.215 1.00 85.44 323 ARG A N 1
ATOM 2553 C CA . ARG A 1 323 ? 20.045 9.239 -4.067 1.00 85.44 323 ARG A CA 1
ATOM 2554 C C . ARG A 1 323 ? 19.623 7.867 -4.574 1.00 85.44 323 ARG A C 1
ATOM 2556 O O . ARG A 1 323 ? 19.164 7.752 -5.708 1.00 85.44 323 ARG A O 1
ATOM 2563 N N . SER A 1 324 ? 19.761 6.841 -3.736 1.00 90.44 324 SER A N 1
ATOM 2564 C CA . SER A 1 324 ? 19.263 5.513 -4.097 1.00 90.44 324 SER A CA 1
ATOM 2565 C C . SER A 1 324 ? 17.757 5.581 -4.401 1.00 90.44 324 SER A C 1
ATOM 2567 O O . SER A 1 324 ? 17.005 6.087 -3.564 1.00 90.44 324 SER A O 1
ATOM 2569 N N . PRO A 1 325 ? 17.310 5.086 -5.570 1.00 90.88 325 PRO A N 1
ATOM 2570 C CA . PRO A 1 325 ? 15.890 5.006 -5.901 1.00 90.88 325 PRO A CA 1
ATOM 2571 C C . PRO A 1 325 ? 15.228 3.734 -5.357 1.00 90.88 325 PRO A C 1
ATOM 2573 O O . PRO A 1 325 ? 14.029 3.539 -5.536 1.00 90.88 325 PRO A O 1
ATOM 2576 N N . PHE A 1 326 ? 15.994 2.834 -4.742 1.00 94.75 326 PHE A N 1
ATOM 2577 C CA . PHE A 1 326 ? 15.518 1.512 -4.365 1.00 94.75 326 PHE A CA 1
ATOM 2578 C C . PHE A 1 326 ? 14.778 1.536 -3.032 1.00 94.75 326 PHE A C 1
ATOM 2580 O O . PHE A 1 326 ? 15.286 2.053 -2.038 1.00 94.75 326 PHE A O 1
ATOM 2587 N N . ARG A 1 327 ? 13.607 0.898 -3.002 1.00 93.81 327 ARG A N 1
ATOM 2588 C CA . ARG A 1 327 ? 12.845 0.635 -1.777 1.00 93.81 327 ARG A CA 1
ATOM 2589 C C . ARG A 1 327 ? 12.470 -0.825 -1.667 1.00 93.81 327 ARG A C 1
ATOM 2591 O O . ARG A 1 327 ? 12.193 -1.478 -2.671 1.00 93.81 327 ARG A O 1
ATOM 2598 N N . VAL A 1 328 ? 12.450 -1.327 -0.437 1.00 95.50 328 VAL A N 1
ATOM 2599 C CA . VAL A 1 328 ? 11.974 -2.680 -0.144 1.00 95.50 328 VAL A CA 1
ATOM 2600 C C . VAL A 1 328 ? 10.456 -2.652 -0.053 1.00 95.50 328 VAL A C 1
ATOM 2602 O O . VAL A 1 328 ? 9.886 -1.795 0.612 1.00 95.50 328 VAL A O 1
ATOM 2605 N N . PHE A 1 329 ? 9.814 -3.609 -0.701 1.00 95.81 329 PHE A N 1
ATOM 2606 C CA . PHE A 1 329 ? 8.390 -3.865 -0.646 1.00 95.81 329 PHE A CA 1
ATOM 2607 C C . PHE A 1 329 ? 8.124 -5.250 -0.061 1.00 95.81 329 PHE A C 1
ATOM 2609 O O . PHE A 1 329 ? 8.908 -6.184 -0.229 1.00 95.81 329 PHE A O 1
ATOM 2616 N N . TYR A 1 330 ? 6.978 -5.383 0.594 1.00 95.12 330 TYR A N 1
ATOM 2617 C CA . TYR A 1 330 ? 6.511 -6.580 1.274 1.00 95.12 330 TYR A CA 1
ATOM 2618 C C . TYR A 1 330 ? 5.148 -6.977 0.706 1.00 95.12 330 TYR A C 1
ATOM 2620 O O . TYR A 1 330 ? 4.190 -6.206 0.788 1.00 95.12 330 TYR A O 1
ATOM 2628 N N . GLN A 1 331 ? 5.062 -8.163 0.110 1.00 94.31 331 GLN A N 1
ATOM 2629 C CA . GLN A 1 331 ? 3.820 -8.715 -0.420 1.00 94.31 331 GLN A CA 1
ATOM 2630 C C . GLN A 1 331 ? 2.945 -9.189 0.732 1.00 94.31 331 GLN A C 1
ATOM 2632 O O . GLN A 1 331 ? 3.411 -9.952 1.581 1.00 94.31 331 GLN A O 1
ATOM 2637 N N . LYS A 1 332 ? 1.677 -8.787 0.737 1.00 91.56 332 LYS A N 1
ATOM 2638 C CA . LYS A 1 332 ? 0.662 -9.301 1.661 1.00 91.56 332 LYS A CA 1
ATOM 2639 C C . LYS A 1 332 ? -0.320 -10.222 0.927 1.00 91.56 332 LYS A C 1
ATOM 2641 O O . LYS A 1 332 ? -0.367 -10.276 -0.301 1.00 91.56 332 LYS A O 1
ATOM 2646 N N . ALA A 1 333 ? -1.120 -10.954 1.702 1.00 88.69 333 ALA A N 1
ATOM 2647 C CA . ALA A 1 333 ? -2.126 -11.894 1.193 1.00 88.69 333 ALA A CA 1
ATOM 2648 C C . ALA A 1 333 ? -3.286 -11.240 0.425 1.00 88.69 333 ALA A C 1
ATOM 2650 O O . ALA A 1 333 ? -4.053 -11.940 -0.227 1.00 88.69 333 ALA A O 1
ATOM 2651 N N . ASP A 1 334 ? -3.417 -9.915 0.487 1.00 88.88 334 ASP A N 1
ATOM 2652 C CA . ASP A 1 334 ? -4.433 -9.154 -0.243 1.00 88.88 334 ASP A CA 1
ATOM 2653 C C . ASP A 1 334 ? -4.086 -8.932 -1.727 1.00 88.88 334 ASP A C 1
ATOM 2655 O O . ASP A 1 334 ? -4.859 -8.296 -2.440 1.00 88.88 334 ASP A O 1
ATOM 2659 N N . GLY A 1 335 ? -2.939 -9.442 -2.189 1.00 91.50 335 GLY A N 1
ATOM 2660 C CA . GLY A 1 335 ? -2.485 -9.309 -3.572 1.00 91.50 335 GLY A CA 1
ATOM 2661 C C . GLY A 1 335 ? -1.715 -8.020 -3.854 1.00 91.50 335 GLY A C 1
ATOM 2662 O O . GLY A 1 335 ? -1.542 -7.674 -5.018 1.00 91.50 335 GLY A O 1
ATOM 2663 N N . TYR A 1 336 ? -1.246 -7.305 -2.825 1.00 94.06 336 TYR A N 1
ATOM 2664 C CA . TYR A 1 336 ? -0.493 -6.059 -2.986 1.00 94.06 336 TYR A CA 1
ATOM 2665 C C . TYR A 1 336 ? 0.884 -6.117 -2.327 1.00 94.06 336 TYR A C 1
ATOM 2667 O O . TYR A 1 336 ? 1.111 -6.784 -1.314 1.00 94.06 336 TYR A O 1
ATOM 2675 N N . TRP A 1 337 ? 1.809 -5.371 -2.916 1.00 95.12 337 TRP A N 1
ATOM 2676 C CA . TRP A 1 337 ? 3.102 -5.027 -2.352 1.00 95.12 337 TRP A CA 1
ATOM 2677 C C . TRP A 1 337 ? 3.000 -3.689 -1.619 1.00 95.12 337 TRP A C 1
ATOM 2679 O O . TRP A 1 337 ? 2.459 -2.720 -2.151 1.00 95.12 337 TRP A O 1
ATOM 2689 N N . TYR A 1 338 ? 3.572 -3.632 -0.420 1.00 95.44 338 TYR A N 1
ATOM 2690 C CA . TYR A 1 338 ? 3.635 -2.434 0.415 1.00 95.44 338 TYR A CA 1
ATOM 2691 C C . TYR A 1 338 ? 5.088 -2.058 0.656 1.00 95.44 338 TYR A C 1
ATOM 2693 O O . TYR A 1 338 ? 5.852 -2.912 1.103 1.00 95.44 338 TYR A O 1
ATOM 2701 N N . SER A 1 339 ? 5.474 -0.813 0.394 1.00 95.44 339 SER A N 1
ATOM 2702 C CA . SER A 1 339 ? 6.837 -0.358 0.667 1.00 95.44 339 SER A CA 1
ATOM 2703 C C . SER A 1 339 ? 7.178 -0.431 2.160 1.00 95.44 339 SER A C 1
ATOM 2705 O O . SER A 1 339 ? 6.312 -0.580 3.036 1.00 95.44 339 SER A O 1
ATOM 2707 N N . ASP A 1 340 ? 8.461 -0.263 2.463 1.00 93.94 340 ASP A N 1
ATOM 2708 C CA . ASP A 1 340 ? 8.887 0.255 3.753 1.00 93.94 340 ASP A CA 1
ATOM 2709 C C . ASP A 1 340 ? 8.164 1.568 4.092 1.00 93.94 340 ASP A C 1
ATOM 2711 O O . ASP A 1 340 ? 7.559 2.219 3.236 1.00 93.94 340 ASP A O 1
ATOM 2715 N N . ASP A 1 341 ? 8.145 1.920 5.375 1.00 94.88 341 ASP A N 1
ATOM 2716 C CA . ASP A 1 341 ? 7.484 3.151 5.794 1.00 94.88 341 ASP A CA 1
ATOM 2717 C C . ASP A 1 341 ? 8.208 4.364 5.201 1.00 94.88 341 ASP A C 1
ATOM 2719 O O . ASP A 1 341 ? 9.415 4.536 5.372 1.00 94.88 341 ASP A O 1
ATOM 2723 N N . MET A 1 342 ? 7.451 5.190 4.488 1.00 93.81 342 MET A N 1
ATOM 2724 C CA . MET A 1 342 ? 7.936 6.348 3.750 1.00 93.81 342 MET A CA 1
ATOM 2725 C C . MET A 1 342 ? 7.754 7.651 4.522 1.00 93.81 342 MET A C 1
ATOM 2727 O O . MET A 1 342 ? 7.947 8.715 3.939 1.00 93.81 342 MET A O 1
ATOM 2731 N N . PHE A 1 343 ? 7.389 7.600 5.807 1.00 95.06 343 PHE A N 1
ATOM 2732 C CA . PHE A 1 343 ? 7.330 8.801 6.636 1.00 95.06 343 PHE A CA 1
ATOM 2733 C C . PHE A 1 343 ? 8.647 9.598 6.522 1.00 95.06 343 PHE A C 1
ATOM 2735 O O . PHE A 1 343 ? 9.714 9.046 6.807 1.00 95.06 343 PHE A O 1
ATOM 2742 N N . PRO A 1 344 ? 8.604 10.863 6.077 1.00 91.50 344 PRO A N 1
ATOM 2743 C CA . PRO A 1 344 ? 9.809 11.608 5.752 1.00 91.50 344 PRO A CA 1
ATOM 2744 C C . PRO A 1 344 ? 10.477 12.173 7.011 1.00 91.50 344 PRO A C 1
ATOM 2746 O O . PRO A 1 344 ? 9.806 12.596 7.952 1.00 91.50 344 PRO A O 1
ATOM 2749 N N . ASP A 1 345 ? 11.808 12.268 6.998 1.00 87.19 345 ASP A N 1
ATOM 2750 C CA . ASP A 1 345 ? 12.557 12.955 8.062 1.00 87.19 345 ASP A CA 1
ATOM 2751 C C . ASP A 1 345 ? 12.280 14.467 8.079 1.00 87.19 345 ASP A C 1
ATOM 2753 O O . ASP A 1 345 ? 12.398 15.126 9.110 1.00 87.19 345 ASP A O 1
ATOM 2757 N N . THR A 1 346 ? 11.934 15.035 6.922 1.00 90.88 346 THR A N 1
ATOM 2758 C CA . THR A 1 346 ? 11.595 16.450 6.748 1.00 90.88 346 THR A CA 1
ATOM 2759 C C . THR A 1 346 ? 10.329 16.560 5.915 1.00 90.88 346 THR A C 1
ATOM 2761 O O . THR A 1 346 ? 10.261 16.014 4.816 1.00 90.88 346 THR A O 1
ATOM 2764 N N . LEU A 1 347 ? 9.333 17.256 6.457 1.00 95.00 347 LEU A N 1
ATOM 2765 C CA . LEU A 1 347 ? 8.055 17.505 5.794 1.00 95.00 347 LEU A CA 1
ATOM 2766 C C . LEU A 1 347 ? 8.234 18.469 4.619 1.00 95.00 347 LEU A C 1
ATOM 2768 O O . LEU A 1 347 ? 9.105 19.337 4.653 1.00 95.00 347 LEU A O 1
ATOM 2772 N N . ASP A 1 348 ? 7.378 18.331 3.611 1.00 95.31 348 ASP A N 1
ATOM 2773 C CA . ASP A 1 348 ? 7.333 19.254 2.475 1.00 95.31 348 ASP A CA 1
ATOM 2774 C C . ASP A 1 348 ? 6.678 20.584 2.872 1.00 95.31 348 ASP A C 1
ATOM 2776 O O . ASP A 1 348 ? 7.197 21.660 2.581 1.00 95.31 348 ASP A O 1
ATOM 2780 N N . GLU A 1 349 ? 5.567 20.512 3.610 1.00 96.00 349 GLU A N 1
ATOM 2781 C CA . GLU A 1 349 ? 4.814 21.681 4.060 1.00 96.00 349 GLU A CA 1
ATOM 2782 C C . GLU A 1 349 ? 4.157 21.406 5.415 1.00 96.00 349 GLU A C 1
ATOM 2784 O O . GLU A 1 349 ? 3.582 20.338 5.644 1.00 96.00 349 GLU A O 1
ATOM 2789 N N . ILE A 1 350 ? 4.204 22.398 6.303 1.00 96.75 350 ILE A N 1
ATOM 2790 C CA . ILE A 1 350 ? 3.418 22.427 7.533 1.00 96.75 350 ILE A CA 1
ATOM 2791 C C . ILE A 1 350 ? 2.702 23.774 7.628 1.00 96.75 350 ILE A C 1
ATOM 2793 O O . ILE A 1 350 ? 3.326 24.836 7.660 1.00 96.75 350 ILE A O 1
ATOM 2797 N N . GLY A 1 351 ? 1.374 23.718 7.608 1.00 96.44 351 GLY A N 1
ATOM 2798 C CA . GLY A 1 351 ? 0.513 24.887 7.657 1.00 96.44 351 GLY A CA 1
ATOM 2799 C C . GLY A 1 351 ? 0.635 25.634 8.986 1.00 96.44 351 GLY A C 1
ATOM 2800 O O . GLY A 1 351 ? 1.026 25.050 9.998 1.00 96.44 351 GLY A O 1
ATOM 2801 N N . PRO A 1 352 ? 0.283 26.928 9.018 1.00 96.56 352 PRO A N 1
ATOM 2802 C CA . PRO A 1 352 ? 0.432 27.764 10.206 1.00 96.56 352 PRO A CA 1
ATOM 2803 C C . PRO A 1 352 ? -0.358 27.275 11.427 1.00 96.56 352 PRO A C 1
ATOM 2805 O O . PRO A 1 352 ? 0.042 27.582 12.549 1.00 96.56 352 PRO A O 1
ATOM 2808 N N . SER A 1 353 ? -1.456 26.535 11.237 1.00 97.25 353 SER A N 1
ATOM 2809 C CA . SER A 1 353 ? -2.249 25.995 12.352 1.00 97.25 353 SER A CA 1
ATOM 2810 C C . SER A 1 353 ? -1.815 24.592 12.775 1.00 97.25 353 SER A C 1
ATOM 2812 O O . SER A 1 353 ? -2.371 24.048 13.732 1.00 97.25 353 SER A O 1
ATOM 2814 N N . TRP A 1 354 ? -0.858 23.996 12.059 1.00 98.00 354 TRP A N 1
ATOM 2815 C CA . TRP A 1 354 ? -0.326 22.666 12.315 1.00 98.00 354 TRP A CA 1
ATOM 2816 C C . TRP A 1 354 ? 0.932 22.742 13.174 1.00 98.00 354 TRP A C 1
ATOM 2818 O O . TRP A 1 354 ? 1.821 23.562 12.954 1.00 98.00 354 TRP A O 1
ATOM 2828 N N . VAL A 1 355 ? 1.032 21.837 14.140 1.00 97.69 355 VAL A N 1
ATOM 2829 C CA . VAL A 1 355 ? 2.193 21.693 15.012 1.00 97.69 355 VAL A CA 1
ATOM 2830 C C . VAL A 1 355 ? 2.605 20.229 15.024 1.00 97.69 355 VAL A C 1
ATOM 2832 O O . VAL A 1 355 ? 1.786 19.342 15.257 1.00 97.69 355 VAL A O 1
ATOM 2835 N N . GLN A 1 356 ? 3.886 19.983 14.771 1.00 97.50 356 GLN A N 1
ATOM 2836 C CA . GLN A 1 356 ? 4.512 18.676 14.932 1.00 97.50 356 GLN A CA 1
ATOM 2837 C C . GLN A 1 356 ? 5.090 18.570 16.347 1.00 97.50 356 GLN A C 1
ATOM 2839 O O . GLN A 1 356 ? 5.725 19.510 16.830 1.00 97.50 356 GLN A O 1
ATOM 2844 N N . ASP A 1 357 ? 4.876 17.441 17.019 1.00 96.44 357 ASP A N 1
ATOM 2845 C CA . ASP A 1 357 ? 5.443 17.212 18.348 1.00 96.44 357 ASP A CA 1
ATOM 2846 C C . ASP A 1 357 ? 6.977 17.118 18.295 1.00 96.44 357 ASP A C 1
ATOM 2848 O O . ASP A 1 357 ? 7.557 16.465 17.425 1.00 96.44 357 ASP A O 1
ATOM 2852 N N . ALA A 1 358 ? 7.641 17.759 19.260 1.00 94.25 358 ALA A N 1
ATOM 2853 C CA . ALA A 1 358 ? 9.097 17.874 19.295 1.00 94.25 358 ALA A CA 1
ATOM 2854 C C . ALA A 1 358 ? 9.824 16.578 19.700 1.00 94.25 358 ALA A C 1
ATOM 2856 O O . ALA A 1 358 ? 11.012 16.435 19.424 1.00 94.25 358 ALA A O 1
ATOM 2857 N N . ASN A 1 359 ? 9.144 15.651 20.380 1.00 94.75 359 ASN A N 1
ATOM 2858 C CA . ASN A 1 359 ? 9.727 14.389 20.844 1.00 94.75 359 ASN A CA 1
ATOM 2859 C C . ASN A 1 359 ? 9.334 13.213 19.947 1.00 94.75 359 ASN A C 1
ATOM 2861 O O . ASN A 1 359 ? 10.034 12.201 19.908 1.00 94.75 359 ASN A O 1
ATOM 2865 N N . ASN A 1 360 ? 8.210 13.327 19.239 1.00 94.75 360 ASN A N 1
ATOM 2866 C CA . ASN A 1 360 ? 7.749 12.332 18.290 1.00 94.75 360 ASN A CA 1
ATOM 2867 C C . ASN A 1 360 ? 7.220 12.997 17.017 1.00 94.75 360 ASN A C 1
ATOM 2869 O O . ASN A 1 360 ? 6.055 13.377 16.934 1.00 94.75 360 ASN A O 1
ATOM 2873 N N . HIS A 1 361 ? 8.058 13.019 15.981 1.00 94.62 361 HIS A N 1
ATOM 2874 C CA . HIS A 1 361 ? 7.760 13.649 14.692 1.00 94.62 361 HIS A CA 1
ATOM 2875 C C . HIS A 1 361 ? 6.528 13.073 13.968 1.00 94.62 361 HIS A C 1
ATOM 2877 O O . HIS A 1 361 ? 6.096 13.629 12.967 1.00 94.62 361 HIS A O 1
ATOM 2883 N N . ARG A 1 362 ? 5.937 11.974 14.444 1.00 96.31 362 ARG A N 1
ATOM 2884 C CA . ARG A 1 362 ? 4.712 11.393 13.872 1.00 96.31 362 ARG A CA 1
ATOM 2885 C C . ARG A 1 362 ? 3.430 11.939 14.482 1.00 96.31 362 ARG A C 1
ATOM 2887 O O . ARG A 1 362 ? 2.356 11.620 13.976 1.00 96.31 362 ARG A O 1
ATOM 2894 N N . ILE A 1 363 ? 3.526 12.695 15.572 1.00 97.38 363 ILE A N 1
ATOM 2895 C CA . ILE A 1 363 ? 2.376 13.270 16.263 1.00 97.38 363 ILE A CA 1
ATOM 2896 C C . ILE A 1 363 ? 2.174 14.694 15.768 1.00 97.38 363 ILE A C 1
ATOM 2898 O O . ILE A 1 363 ? 3.100 15.505 15.764 1.00 97.38 363 ILE A O 1
ATOM 2902 N N . PHE A 1 364 ? 0.938 14.986 15.384 1.00 98.25 364 PHE A N 1
ATOM 2903 C CA . PHE A 1 364 ? 0.528 16.284 14.884 1.00 98.25 364 PHE A CA 1
ATOM 2904 C C . PHE A 1 364 ? -0.706 16.773 15.618 1.00 98.25 364 PHE A C 1
ATOM 2906 O O . PHE A 1 364 ? -1.623 15.998 15.909 1.00 98.25 364 PHE A O 1
ATOM 2913 N N . THR A 1 365 ? -0.747 18.075 15.862 1.00 97.94 365 THR A N 1
ATOM 2914 C CA . THR A 1 365 ? -1.955 18.787 16.258 1.00 97.94 365 THR A CA 1
ATOM 2915 C C . THR A 1 365 ? -2.267 19.860 15.227 1.00 97.94 365 THR A C 1
ATOM 2917 O O . THR A 1 365 ? -1.373 20.453 14.631 1.00 97.94 365 THR A O 1
ATOM 2920 N N . VAL A 1 366 ? -3.551 20.096 14.999 1.00 97.69 366 VAL A N 1
ATOM 2921 C CA . VAL A 1 366 ? -4.058 21.207 14.198 1.00 97.69 366 VAL A CA 1
ATOM 2922 C C . VAL A 1 366 ? -5.123 21.913 15.014 1.00 97.69 366 VAL A C 1
ATOM 2924 O O . VAL A 1 366 ? -5.958 21.244 15.620 1.00 97.69 366 VAL A O 1
ATOM 2927 N N . THR A 1 367 ? -5.082 23.242 15.076 1.00 97.25 367 THR A N 1
ATOM 2928 C CA . THR A 1 367 ? -6.026 24.035 15.878 1.00 97.25 367 THR A CA 1
ATOM 2929 C C . THR A 1 367 ? -6.716 25.066 15.002 1.00 97.25 367 THR A C 1
ATOM 2931 O O . THR A 1 367 ? -6.063 25.959 14.484 1.00 97.25 367 THR A O 1
ATOM 2934 N N . GLU A 1 368 ? -8.034 24.945 14.848 1.00 94.50 368 GLU A N 1
ATOM 2935 C CA . GLU A 1 368 ? -8.881 25.881 14.098 1.00 94.50 368 GLU A CA 1
ATOM 2936 C C . GLU A 1 368 ? -8.393 26.181 12.666 1.00 94.50 368 GLU A C 1
ATOM 2938 O O . GLU A 1 368 ? -8.526 27.302 12.172 1.00 94.50 368 GLU A O 1
ATOM 2943 N N . ALA A 1 369 ? -7.885 25.174 11.948 1.00 94.50 369 ALA A N 1
ATOM 2944 C CA . ALA A 1 369 ? -7.487 25.356 10.554 1.00 94.50 369 ALA A CA 1
ATOM 2945 C C . ALA A 1 369 ? -8.701 25.752 9.703 1.00 94.50 369 ALA A C 1
ATOM 2947 O O . ALA A 1 369 ? -9.641 24.971 9.543 1.00 94.50 369 ALA A O 1
ATOM 2948 N N . THR A 1 370 ? -8.678 26.971 9.155 1.00 92.50 370 THR A N 1
ATOM 2949 C CA . THR A 1 370 ? -9.760 27.575 8.346 1.00 92.50 370 THR A CA 1
ATOM 2950 C C . THR A 1 370 ? -9.324 27.910 6.918 1.00 92.50 370 THR A C 1
ATOM 2952 O O . THR A 1 370 ? -10.152 28.217 6.056 1.00 92.50 370 THR A O 1
ATOM 2955 N N . GLY A 1 371 ? -8.033 27.802 6.605 1.00 86.31 371 GLY A N 1
ATOM 2956 C CA . GLY A 1 371 ? -7.500 27.935 5.249 1.00 86.31 371 GLY A CA 1
ATOM 2957 C C . GLY A 1 371 ? -7.611 26.631 4.459 1.00 86.31 371 GLY A C 1
ATOM 2958 O O . GLY A 1 371 ? -7.608 25.549 5.031 1.00 86.31 371 GLY A O 1
ATOM 2959 N N . SER A 1 372 ? -7.727 26.718 3.134 1.00 81.31 372 SER A N 1
ATOM 2960 C CA . SER A 1 372 ? -7.613 25.552 2.243 1.00 81.31 372 SER A CA 1
ATOM 2961 C C . SER A 1 372 ? -6.156 25.154 1.976 1.00 81.31 372 SER A C 1
ATOM 2963 O O . SER A 1 372 ? -5.908 24.015 1.590 1.00 81.31 372 SER A O 1
ATOM 2965 N N . THR A 1 373 ? -5.226 26.085 2.205 1.00 88.38 373 THR A N 1
ATOM 2966 C CA . THR A 1 373 ? -3.764 25.923 2.129 1.00 88.38 373 THR A CA 1
ATOM 2967 C C . THR A 1 373 ? -3.117 25.782 3.508 1.00 88.38 373 THR A C 1
ATOM 2969 O O . THR A 1 373 ? -1.904 25.767 3.628 1.00 88.38 373 THR A O 1
ATOM 2972 N N . ASP A 1 374 ? -3.919 25.763 4.572 1.00 95.38 374 ASP A N 1
ATOM 2973 C CA . ASP A 1 374 ? -3.442 25.521 5.930 1.00 95.38 374 ASP A CA 1
ATOM 2974 C C . ASP A 1 374 ? -3.426 24.015 6.167 1.00 95.38 374 ASP A C 1
ATOM 2976 O O . ASP A 1 374 ? -4.397 23.415 6.642 1.00 95.38 374 ASP A O 1
ATOM 2980 N N . ALA A 1 375 ? -2.360 23.394 5.678 1.00 95.38 375 ALA A N 1
ATOM 2981 C CA . ALA A 1 375 ? -2.324 21.967 5.451 1.00 95.38 375 ALA A CA 1
ATOM 2982 C C . ALA A 1 375 ? -0.992 21.348 5.847 1.00 95.38 375 ALA A C 1
ATOM 2984 O O . ALA A 1 375 ? 0.035 22.015 5.921 1.00 95.38 375 ALA A O 1
ATOM 2985 N N . LEU A 1 376 ? -1.016 20.042 6.061 1.00 96.81 376 LEU A N 1
ATOM 2986 C CA . LEU A 1 376 ? 0.171 19.239 6.293 1.00 96.81 376 LEU A CA 1
ATOM 2987 C C . LEU A 1 376 ? 0.453 18.381 5.054 1.00 96.81 376 LEU A C 1
ATOM 2989 O O . LEU A 1 376 ? -0.410 17.622 4.598 1.00 96.81 376 LEU A O 1
ATOM 2993 N N . ARG A 1 377 ? 1.679 18.492 4.532 1.00 95.88 377 ARG A N 1
ATOM 2994 C CA . ARG A 1 377 ? 2.199 17.676 3.431 1.00 95.88 377 ARG A CA 1
ATOM 2995 C C . ARG A 1 377 ? 3.452 16.930 3.853 1.00 95.88 377 ARG A C 1
ATOM 2997 O O . ARG A 1 377 ? 4.439 17.518 4.293 1.00 95.88 377 ARG A O 1
ATOM 3004 N N . PHE A 1 378 ? 3.438 15.626 3.620 1.00 95.38 378 PHE A N 1
ATOM 3005 C CA . PHE A 1 378 ? 4.614 14.782 3.821 1.00 95.38 378 PHE A CA 1
ATOM 3006 C C . PHE A 1 378 ? 5.553 14.840 2.614 1.00 95.38 378 PHE A C 1
ATOM 3008 O O . PHE A 1 378 ? 6.769 14.838 2.772 1.00 95.38 378 PHE A O 1
ATOM 3015 N N . PHE A 1 379 ? 4.993 14.921 1.408 1.00 92.12 379 PHE A N 1
ATOM 3016 C CA . PHE A 1 379 ? 5.745 14.838 0.165 1.00 92.12 379 PHE A CA 1
ATOM 3017 C C . PHE A 1 379 ? 5.435 16.017 -0.755 1.00 92.12 379 PHE A C 1
ATOM 3019 O O . PHE A 1 379 ? 4.304 16.516 -0.783 1.00 92.12 379 PHE A O 1
ATOM 3026 N N . GLY A 1 380 ? 6.440 16.404 -1.539 1.00 87.75 380 GLY A N 1
ATOM 3027 C CA . GLY A 1 380 ? 6.259 17.308 -2.668 1.00 87.75 380 GLY A CA 1
ATOM 3028 C C . GLY A 1 380 ? 5.529 16.637 -3.832 1.00 87.75 380 GLY A C 1
ATOM 3029 O O . GLY A 1 380 ? 5.231 15.443 -3.802 1.00 87.75 380 GLY A O 1
ATOM 3030 N N . ASP A 1 381 ? 5.291 17.415 -4.887 1.00 85.00 381 ASP A N 1
ATOM 3031 C CA . ASP A 1 381 ? 4.395 17.053 -5.997 1.00 85.00 381 ASP A CA 1
ATOM 3032 C C . ASP A 1 381 ? 4.798 15.775 -6.767 1.00 85.00 381 ASP A C 1
ATOM 3034 O O . ASP A 1 381 ? 3.960 15.128 -7.383 1.00 85.00 381 ASP A O 1
ATOM 3038 N N . GLY A 1 382 ? 6.065 15.352 -6.698 1.00 79.31 382 GLY A N 1
ATOM 3039 C CA . GLY A 1 382 ? 6.551 14.143 -7.382 1.00 79.31 382 GLY A CA 1
ATOM 3040 C C . GLY A 1 382 ? 6.013 12.812 -6.838 1.00 79.31 382 GLY A C 1
ATOM 3041 O O . GLY A 1 382 ? 6.452 11.765 -7.296 1.00 79.31 382 GLY A O 1
ATOM 3042 N N . TYR A 1 383 ? 5.127 12.839 -5.837 1.00 84.75 383 TYR A N 1
ATOM 3043 C CA . TYR A 1 383 ? 4.437 11.659 -5.305 1.00 84.75 383 TYR A CA 1
ATOM 3044 C C . TYR A 1 383 ? 2.912 11.727 -5.461 1.00 84.75 383 TYR A C 1
ATOM 3046 O O . TYR A 1 383 ? 2.209 10.851 -4.964 1.00 84.75 383 TYR A O 1
ATOM 3054 N N . ASP A 1 384 ? 2.384 12.755 -6.123 1.00 85.69 384 ASP A N 1
ATOM 3055 C CA . ASP A 1 384 ? 0.940 13.006 -6.180 1.00 85.69 384 ASP A CA 1
ATOM 3056 C C . ASP A 1 384 ? 0.145 11.931 -6.909 1.00 85.69 384 ASP A C 1
ATOM 3058 O O . ASP A 1 384 ? -1.039 11.759 -6.639 1.00 85.69 384 ASP A O 1
ATOM 3062 N N . GLU A 1 385 ? 0.806 11.247 -7.836 1.00 80.62 385 GLU A N 1
ATOM 3063 C CA . GLU A 1 385 ? 0.223 10.235 -8.712 1.00 80.62 385 GLU A CA 1
ATOM 3064 C C . GLU A 1 385 ? 0.548 8.817 -8.224 1.00 80.62 385 GLU A C 1
ATOM 3066 O O . GLU A 1 385 ? 0.441 7.855 -8.974 1.00 80.62 385 GLU A O 1
ATOM 3071 N N . TYR A 1 386 ? 0.994 8.667 -6.975 1.00 87.31 386 TYR A N 1
ATOM 3072 C CA . TYR A 1 386 ? 1.354 7.381 -6.389 1.00 87.31 386 TYR A CA 1
ATOM 3073 C C . TYR A 1 386 ? 0.241 6.900 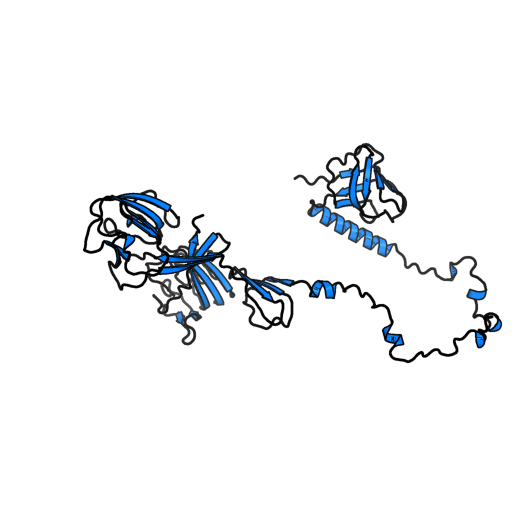-5.466 1.00 87.31 386 TYR A C 1
ATOM 3075 O O . TYR A 1 386 ? -0.331 7.668 -4.694 1.00 87.31 386 TYR A O 1
ATOM 3083 N N . GLN A 1 387 ? -0.017 5.592 -5.482 1.00 91.25 387 GLN A N 1
ATOM 3084 C CA . GLN A 1 387 ? -0.954 5.001 -4.538 1.00 91.25 387 GLN A CA 1
ATOM 3085 C C . GLN A 1 387 ? -0.276 4.731 -3.189 1.00 91.25 387 GLN A C 1
ATOM 3087 O O . GLN A 1 387 ? 0.771 4.084 -3.118 1.00 91.25 387 GLN A O 1
ATOM 3092 N N . PHE A 1 388 ? -0.910 5.181 -2.109 1.00 94.31 388 PHE A N 1
ATOM 3093 C CA . PHE A 1 388 ? -0.451 5.025 -0.735 1.00 94.31 388 PHE A CA 1
ATOM 3094 C C . PHE A 1 388 ? -1.499 4.364 0.160 1.00 94.31 388 PHE A C 1
ATOM 3096 O O . PHE A 1 388 ? -2.698 4.612 0.053 1.00 94.31 388 PHE A O 1
ATOM 3103 N N . GLU A 1 389 ? -1.012 3.560 1.101 1.00 96.06 389 GLU A N 1
ATOM 3104 C CA . GLU A 1 389 ? -1.693 3.187 2.336 1.00 96.06 389 GLU A CA 1
ATOM 3105 C C . GLU A 1 389 ? -1.224 4.117 3.459 1.00 96.06 389 GLU A C 1
ATOM 3107 O O . GLU A 1 389 ? -0.025 4.251 3.712 1.00 96.06 389 GLU A O 1
ATOM 3112 N N . MET A 1 390 ? -2.173 4.713 4.173 1.00 96.38 390 MET A N 1
ATOM 3113 C CA . MET A 1 390 ? -1.920 5.479 5.388 1.00 96.38 390 MET A CA 1
ATOM 3114 C C . MET A 1 390 ? -2.641 4.825 6.558 1.00 96.38 390 MET A C 1
ATOM 3116 O O . MET A 1 390 ? -3.827 4.506 6.464 1.00 96.38 390 MET A O 1
ATOM 3120 N N . VAL A 1 391 ? -1.936 4.665 7.674 1.00 95.81 391 VAL A N 1
ATOM 3121 C CA . VAL A 1 391 ? -2.534 4.254 8.947 1.00 95.81 391 VAL A CA 1
ATOM 3122 C C . VAL A 1 391 ? -2.351 5.389 9.933 1.00 95.81 391 VAL A C 1
ATOM 3124 O O . VAL A 1 391 ? -1.225 5.800 10.224 1.00 95.81 391 VAL A O 1
ATOM 3127 N N . LEU A 1 392 ? -3.470 5.908 10.422 1.00 96.56 392 LEU A N 1
ATOM 3128 C CA . LEU A 1 392 ? -3.524 7.027 11.351 1.00 96.56 392 LEU A CA 1
ATOM 3129 C C . LEU A 1 392 ? -4.170 6.567 12.647 1.00 96.56 392 LEU A C 1
ATOM 3131 O O . LEU A 1 392 ? -5.085 5.753 12.619 1.00 96.56 392 LEU A O 1
ATOM 3135 N N . ASN A 1 393 ? -3.743 7.132 13.769 1.00 95.44 393 ASN A N 1
ATOM 3136 C CA . ASN A 1 393 ? -4.457 7.041 15.034 1.00 95.44 393 ASN A CA 1
ATOM 3137 C C . ASN A 1 393 ? -4.869 8.443 15.473 1.00 95.44 393 ASN A C 1
ATOM 3139 O O . ASN A 1 393 ? -4.021 9.263 15.823 1.00 95.44 393 ASN A O 1
ATOM 3143 N N . VAL A 1 394 ? -6.165 8.729 15.397 1.00 96.25 394 VAL A N 1
ATOM 3144 C CA . VAL A 1 394 ? -6.723 10.056 15.651 1.00 96.25 394 VAL A CA 1
ATOM 3145 C C . VAL A 1 394 ? -7.140 10.126 17.111 1.00 96.25 394 VAL A C 1
ATOM 3147 O O . VAL A 1 394 ? -8.124 9.513 17.515 1.00 96.25 394 VAL A O 1
ATOM 3150 N N . SER A 1 395 ? -6.385 10.871 17.913 1.00 95.94 395 SER A N 1
ATOM 3151 C CA . SER A 1 395 ? -6.627 11.005 19.351 1.00 95.94 395 SER A CA 1
ATOM 3152 C C . SER A 1 395 ? -7.882 11.821 19.647 1.00 95.94 395 SER A C 1
ATOM 3154 O O . SER A 1 395 ? -8.617 11.500 20.574 1.00 95.94 395 SER A O 1
ATOM 3156 N N . TYR A 1 396 ? -8.121 12.882 18.871 1.00 96.19 396 TYR A N 1
ATOM 3157 C CA . TYR A 1 396 ? -9.361 13.654 18.908 1.00 96.19 396 TYR A CA 1
ATOM 3158 C C . TYR A 1 396 ? -9.575 14.362 17.567 1.00 96.19 396 TYR A C 1
ATOM 3160 O O . TYR A 1 396 ? -8.610 14.661 16.857 1.00 96.19 396 TYR A O 1
ATOM 3168 N N . ILE A 1 397 ? -10.831 14.669 17.248 1.00 96.50 397 ILE A N 1
ATOM 3169 C CA . ILE A 1 397 ? -11.193 15.503 16.104 1.00 96.50 397 ILE A CA 1
ATOM 3170 C C . ILE A 1 397 ? -12.470 16.294 16.396 1.00 96.50 397 ILE A C 1
ATOM 3172 O O . ILE A 1 397 ? -13.441 15.751 16.919 1.00 96.50 397 ILE A O 1
ATOM 3176 N N . ASP A 1 398 ? -12.445 17.573 16.046 1.00 96.38 398 ASP A N 1
ATOM 3177 C CA . ASP A 1 398 ? -13.592 18.466 15.953 1.00 96.38 398 ASP A CA 1
ATOM 3178 C C . ASP A 1 398 ? -13.626 19.062 14.536 1.00 96.38 398 ASP A C 1
ATOM 3180 O O . ASP A 1 398 ? -12.639 19.626 14.050 1.00 96.38 398 ASP A O 1
ATOM 3184 N N . GLY A 1 399 ? -14.746 18.875 13.839 1.00 93.56 399 GLY A N 1
ATOM 3185 C CA . GLY A 1 399 ? -14.875 19.128 12.404 1.00 93.56 399 GLY A CA 1
ATOM 3186 C C . GLY A 1 399 ? -14.544 17.908 11.534 1.00 93.56 399 GLY A C 1
ATOM 3187 O O . GLY A 1 399 ? -14.850 16.769 11.880 1.00 93.56 399 GLY A O 1
ATOM 3188 N N . THR A 1 400 ? -13.978 18.141 10.347 1.00 94.31 400 THR A N 1
ATOM 3189 C CA . THR A 1 400 ? -13.681 17.077 9.372 1.00 94.31 400 THR A CA 1
ATOM 3190 C C . THR A 1 400 ? -12.328 17.312 8.729 1.00 94.31 400 THR A C 1
ATOM 3192 O O . THR A 1 400 ? -12.131 18.318 8.045 1.00 94.31 400 THR A O 1
ATOM 3195 N N . LEU A 1 401 ? -11.428 16.347 8.890 1.00 95.25 401 LEU A N 1
ATOM 3196 C CA . LEU A 1 401 ? -10.099 16.372 8.297 1.00 95.25 401 LEU A CA 1
ATOM 3197 C C . LEU A 1 401 ? -10.123 15.583 6.985 1.00 95.25 401 LEU A C 1
ATOM 3199 O O . LEU A 1 401 ? -10.407 14.389 6.989 1.00 95.25 401 LEU A O 1
ATOM 3203 N N . ALA A 1 402 ? -9.824 16.237 5.869 1.00 95.50 402 ALA A N 1
ATOM 3204 C CA . ALA A 1 402 ? -9.489 15.563 4.624 1.00 95.50 402 ALA A CA 1
ATOM 3205 C C . ALA A 1 402 ? -8.015 15.166 4.645 1.00 95.50 402 ALA A C 1
ATOM 3207 O O . ALA A 1 402 ? -7.173 15.933 5.111 1.00 95.50 402 ALA A O 1
ATOM 3208 N N . LEU A 1 403 ? -7.714 13.982 4.125 1.00 96.00 403 LEU A N 1
ATOM 3209 C CA . LEU A 1 403 ? -6.356 13.449 4.022 1.00 96.00 403 LEU A CA 1
ATOM 3210 C C . LEU A 1 403 ? -5.752 13.655 2.630 1.00 96.00 403 LEU A C 1
ATOM 3212 O O . LEU A 1 403 ? -4.556 13.435 2.440 1.00 96.00 403 LEU A O 1
ATOM 3216 N N . THR A 1 404 ? -6.568 14.071 1.663 1.00 94.81 404 THR A N 1
ATOM 3217 C CA . THR A 1 404 ? -6.168 14.304 0.275 1.00 94.81 404 THR A CA 1
ATOM 3218 C C . THR A 1 404 ? -6.683 15.640 -0.246 1.00 94.81 404 THR A C 1
ATOM 3220 O O . THR A 1 404 ? -7.558 16.291 0.336 1.00 94.81 404 THR A O 1
ATOM 3223 N N . VAL A 1 405 ? -6.135 16.068 -1.384 1.00 91.25 405 VAL A N 1
ATOM 3224 C CA . VAL A 1 405 ? -6.456 17.366 -1.986 1.00 91.25 405 VAL A CA 1
ATOM 3225 C C . VAL A 1 405 ? -7.929 17.507 -2.400 1.00 91.25 405 VAL A C 1
ATOM 3227 O O . VAL A 1 405 ? -8.452 18.626 -2.339 1.00 91.25 405 VAL A O 1
ATOM 3230 N N . SER A 1 406 ? -8.605 16.419 -2.785 1.00 89.94 406 SER A N 1
ATOM 3231 C CA . SER A 1 406 ? -9.963 16.457 -3.347 1.00 89.94 406 SER A CA 1
ATOM 3232 C C . SER A 1 406 ? -11.074 16.657 -2.315 1.00 89.94 406 SER A C 1
ATOM 3234 O O . SER A 1 406 ? -12.199 16.974 -2.698 1.00 89.94 406 SER A O 1
ATOM 3236 N N . ASN A 1 407 ? -10.787 16.505 -1.014 1.00 89.31 407 ASN A N 1
ATOM 3237 C CA . ASN A 1 407 ? -11.810 16.475 0.036 1.00 89.31 407 ASN A CA 1
ATOM 3238 C C . ASN A 1 407 ? -12.925 15.454 -0.261 1.00 89.31 407 ASN A C 1
ATOM 3240 O O . ASN A 1 407 ? -14.104 15.730 -0.010 1.00 89.31 407 ASN A O 1
ATOM 3244 N N . SER A 1 408 ? -12.578 14.289 -0.806 1.00 89.50 408 SER A N 1
ATOM 3245 C CA . SER A 1 408 ? -13.533 13.225 -1.116 1.00 89.50 408 SER A CA 1
ATOM 3246 C C . SER A 1 408 ? -13.493 12.101 -0.079 1.00 89.50 408 SER A C 1
ATOM 3248 O O . SER A 1 408 ? -12.479 11.844 0.569 1.00 89.50 408 SER A O 1
ATOM 3250 N N . ASP A 1 409 ? -14.637 11.450 0.119 1.00 90.62 409 ASP A N 1
ATOM 3251 C CA . ASP A 1 409 ? -14.694 10.172 0.826 1.00 90.62 409 ASP A CA 1
ATOM 3252 C C . ASP A 1 409 ? -14.141 9.068 -0.094 1.00 90.62 409 ASP A C 1
ATOM 3254 O O . ASP A 1 409 ? -14.379 9.129 -1.301 1.00 90.62 409 ASP A O 1
ATOM 3258 N N . PRO A 1 410 ? -13.426 8.056 0.432 1.00 92.75 410 PRO A N 1
ATOM 3259 C CA . PRO A 1 410 ? -13.258 7.712 1.848 1.00 92.75 410 PRO A CA 1
ATOM 3260 C C . PRO A 1 410 ? -12.082 8.412 2.557 1.00 92.75 410 PRO A C 1
ATOM 3262 O O . PRO A 1 410 ? -11.793 8.095 3.707 1.00 92.75 410 PRO A O 1
ATOM 3265 N N . ASN A 1 411 ? -11.399 9.365 1.917 1.00 94.94 411 ASN A N 1
ATOM 3266 C CA . ASN A 1 411 ? -10.179 10.003 2.431 1.00 94.94 411 ASN A CA 1
ATOM 3267 C C . ASN A 1 411 ? -10.449 11.137 3.436 1.00 94.94 411 ASN A C 1
ATOM 3269 O O . ASN A 1 411 ? -9.785 12.177 3.427 1.00 94.94 411 ASN A O 1
ATOM 3273 N N . LYS A 1 412 ? -11.427 10.937 4.323 1.00 94.88 412 LYS A N 1
ATOM 3274 C CA . LYS A 1 412 ? -11.789 11.867 5.395 1.00 94.88 412 LYS A CA 1
ATOM 3275 C C . LYS A 1 412 ? -11.848 11.174 6.742 1.00 94.88 412 LYS A C 1
ATOM 3277 O O . LYS A 1 412 ? -12.248 10.020 6.862 1.00 94.88 412 LYS A O 1
ATOM 3282 N N . VAL A 1 413 ? -11.522 11.940 7.771 1.00 94.75 413 VAL A N 1
ATOM 3283 C CA . VAL A 1 413 ? -11.641 11.550 9.169 1.00 94.75 413 VAL A CA 1
ATOM 3284 C C . VAL A 1 413 ? -12.792 12.328 9.794 1.00 94.75 413 VAL A C 1
ATOM 3286 O O . VAL A 1 413 ? -12.813 13.561 9.761 1.00 94.75 413 VAL A O 1
ATOM 3289 N N . TYR A 1 414 ? -13.720 11.584 10.394 1.00 92.81 414 TYR A N 1
ATOM 3290 C CA . TYR A 1 414 ? -14.881 12.116 11.117 1.00 92.81 414 TYR A CA 1
ATOM 3291 C C . TYR A 1 414 ? -14.885 11.754 12.602 1.00 92.81 414 TYR A C 1
ATOM 3293 O O . TYR A 1 414 ? -15.573 12.392 13.392 1.00 92.81 414 TYR A O 1
ATOM 3301 N N . TYR A 1 415 ? -14.147 10.711 12.980 1.00 92.81 415 TYR A N 1
ATOM 3302 C CA . TYR A 1 415 ? -14.173 10.144 14.320 1.00 92.81 415 TYR A CA 1
ATOM 3303 C C . TYR A 1 415 ? -12.755 9.876 14.808 1.00 92.81 415 TYR A C 1
ATOM 3305 O O . TYR A 1 415 ? -11.835 9.665 14.016 1.00 92.81 415 TYR A O 1
ATOM 3313 N N . GLN A 1 416 ? -12.603 9.886 16.127 1.00 94.31 416 GLN A N 1
ATOM 3314 C CA . GLN A 1 416 ? -11.387 9.449 16.798 1.00 94.31 416 GLN A CA 1
ATOM 3315 C C . GLN A 1 416 ? -11.189 7.934 16.654 1.00 94.31 416 GLN A C 1
ATOM 3317 O O . GLN A 1 416 ? -12.158 7.183 16.525 1.00 94.31 416 GLN A O 1
ATOM 3322 N N . GLY A 1 417 ? -9.939 7.498 16.759 1.00 91.31 417 GLY A N 1
ATOM 3323 C CA . GLY A 1 417 ? -9.533 6.102 16.691 1.00 91.31 417 GLY A CA 1
ATOM 3324 C C . GLY A 1 417 ? -8.553 5.812 15.553 1.00 91.31 417 GLY A C 1
ATOM 3325 O O . GLY A 1 417 ? -8.219 6.693 14.751 1.00 91.31 417 GLY A O 1
ATOM 3326 N N . PRO A 1 418 ? -8.052 4.572 15.499 1.00 92.50 418 PRO A N 1
ATOM 3327 C CA . PRO A 1 418 ? -7.183 4.116 14.435 1.00 92.50 418 PRO A CA 1
ATOM 3328 C C . PRO A 1 418 ? -7.982 3.875 13.154 1.00 92.50 418 PRO A C 1
ATOM 3330 O O . PRO A 1 418 ? -9.050 3.269 13.169 1.00 92.50 418 PRO A O 1
ATOM 3333 N N . ALA A 1 419 ? -7.449 4.339 12.031 1.00 92.31 419 ALA A N 1
ATOM 3334 C CA . ALA A 1 419 ? -8.090 4.235 10.733 1.00 92.31 419 ALA A CA 1
ATOM 3335 C C . ALA A 1 419 ? -7.059 4.006 9.626 1.00 92.31 419 ALA A C 1
ATOM 3337 O O . ALA A 1 419 ? -5.926 4.492 9.681 1.00 92.31 419 ALA A O 1
ATOM 3338 N N . ARG A 1 420 ? -7.486 3.255 8.610 1.00 94.31 420 ARG A N 1
ATOM 3339 C CA . ARG A 1 420 ? -6.698 2.913 7.428 1.00 94.31 420 ARG A CA 1
ATOM 3340 C C . ARG A 1 420 ? -7.308 3.572 6.200 1.00 94.31 420 ARG A C 1
ATOM 3342 O O . ARG A 1 420 ? -8.505 3.435 5.961 1.00 94.31 420 ARG A O 1
ATOM 3349 N N . PHE A 1 421 ? -6.463 4.210 5.402 1.00 95.38 421 PHE A N 1
ATOM 3350 C CA . PHE A 1 421 ? -6.840 4.899 4.173 1.00 95.38 421 PHE A CA 1
ATOM 3351 C C . PHE A 1 421 ? -5.983 4.405 3.015 1.00 95.38 421 PHE A C 1
ATOM 3353 O O . PHE A 1 421 ? -4.788 4.165 3.184 1.00 95.38 421 PHE A O 1
ATOM 3360 N N . ILE A 1 422 ? -6.600 4.251 1.845 1.00 94.00 422 ILE A N 1
ATOM 3361 C CA . ILE A 1 422 ? -5.913 3.949 0.590 1.00 94.00 422 ILE A CA 1
ATOM 3362 C C . ILE A 1 422 ? -6.296 5.042 -0.397 1.00 94.00 422 ILE A C 1
ATOM 3364 O O . ILE A 1 422 ? -7.483 5.277 -0.610 1.00 94.00 422 ILE A O 1
ATOM 3368 N N . THR A 1 423 ? -5.300 5.693 -0.987 1.00 92.38 423 THR A N 1
ATOM 3369 C CA . THR A 1 423 ? -5.499 6.803 -1.922 1.00 92.38 423 THR A CA 1
ATOM 3370 C C . THR A 1 423 ? -4.464 6.765 -3.031 1.00 92.38 423 THR A C 1
ATOM 3372 O O . THR A 1 423 ? -3.331 6.368 -2.789 1.00 92.38 423 THR A O 1
ATOM 3375 N N . ASP A 1 424 ? -4.853 7.181 -4.227 1.00 88.44 424 ASP A N 1
ATOM 3376 C CA . ASP A 1 424 ? -4.015 7.478 -5.394 1.00 88.44 424 ASP A CA 1
ATOM 3377 C C . ASP A 1 424 ? -3.905 8.990 -5.667 1.00 88.44 424 ASP A C 1
ATOM 3379 O O . ASP A 1 424 ? -3.312 9.408 -6.655 1.00 88.44 424 ASP A O 1
ATOM 3383 N N . GLU A 1 425 ? -4.459 9.814 -4.777 1.00 89.25 425 GLU A N 1
ATOM 3384 C CA . GLU A 1 425 ? -4.336 11.268 -4.813 1.00 89.25 425 GLU A CA 1
ATOM 3385 C C . GLU A 1 425 ? -3.205 11.787 -3.919 1.00 89.25 425 GLU A C 1
ATOM 3387 O O . GLU A 1 425 ? -2.885 11.198 -2.879 1.00 89.25 425 GLU A O 1
ATOM 3392 N N . ARG A 1 426 ? -2.734 13.002 -4.237 1.00 91.50 426 ARG A N 1
ATOM 3393 C CA . ARG A 1 426 ? -1.881 13.834 -3.376 1.00 91.50 426 ARG A CA 1
ATOM 3394 C C . ARG A 1 426 ? -2.345 13.799 -1.917 1.00 91.50 426 ARG A C 1
ATOM 3396 O O . ARG A 1 426 ? -3.409 14.332 -1.574 1.00 91.50 426 ARG A O 1
ATOM 3403 N N . ILE A 1 427 ? -1.479 13.264 -1.057 1.00 94.50 427 ILE A N 1
ATOM 3404 C CA . ILE A 1 427 ? -1.636 13.300 0.398 1.00 94.50 427 ILE A CA 1
ATOM 3405 C C . ILE A 1 427 ? -1.522 14.755 0.862 1.00 94.50 427 ILE A C 1
ATOM 3407 O O . ILE A 1 427 ? -0.487 15.401 0.694 1.00 94.50 427 ILE A O 1
ATOM 3411 N N . TYR A 1 428 ? -2.605 15.279 1.429 1.00 95.44 428 TYR A N 1
ATOM 3412 C CA . TYR A 1 428 ? -2.742 16.692 1.769 1.00 95.44 428 TYR A CA 1
ATOM 3413 C C . TYR A 1 428 ? -3.729 16.849 2.924 1.00 95.44 428 TYR A C 1
ATOM 3415 O O . TYR A 1 428 ? -4.943 16.890 2.719 1.00 95.44 428 TYR A O 1
ATOM 3423 N N . PHE A 1 429 ? -3.215 16.897 4.152 1.00 96.44 429 PHE A N 1
ATOM 3424 C CA . PHE A 1 429 ? -4.058 16.908 5.343 1.00 96.44 429 PHE A CA 1
ATOM 3425 C C . PHE A 1 429 ? -4.567 18.327 5.580 1.00 96.44 429 PHE A C 1
ATOM 3427 O O . PHE A 1 429 ? -3.781 19.223 5.876 1.00 96.44 429 PHE A O 1
ATOM 3434 N N . LYS A 1 430 ? -5.873 18.548 5.441 1.00 95.69 430 LYS A N 1
ATOM 3435 C CA . LYS A 1 430 ? -6.502 19.873 5.564 1.00 95.69 430 LYS A CA 1
ATOM 3436 C C . LYS A 1 430 ? -7.941 19.766 6.047 1.00 95.69 430 LYS A C 1
ATOM 3438 O O . LYS A 1 430 ? -8.523 18.687 6.080 1.00 95.69 430 LYS A O 1
ATOM 3443 N N . ARG A 1 431 ? -8.568 20.899 6.357 1.00 94.19 431 ARG A N 1
ATOM 3444 C CA . ARG A 1 431 ? -10.016 20.924 6.609 1.00 94.19 431 ARG A CA 1
ATOM 3445 C C . ARG A 1 431 ? -10.815 20.468 5.378 1.00 94.19 431 ARG A C 1
ATOM 3447 O O . ARG A 1 431 ? -10.520 20.862 4.247 1.00 94.19 431 ARG A O 1
ATOM 3454 N N . ALA A 1 432 ? -11.901 19.740 5.616 1.00 90.88 432 ALA A N 1
ATOM 3455 C CA . ALA A 1 432 ? -12.927 19.434 4.614 1.00 90.88 432 ALA A CA 1
ATOM 3456 C C . ALA A 1 432 ? -14.225 20.252 4.809 1.00 90.88 432 ALA A C 1
ATOM 3458 O O . ALA A 1 432 ? -15.127 20.176 3.978 1.00 90.88 432 ALA A O 1
ATOM 3459 N N . GLY A 1 433 ? -14.321 21.030 5.897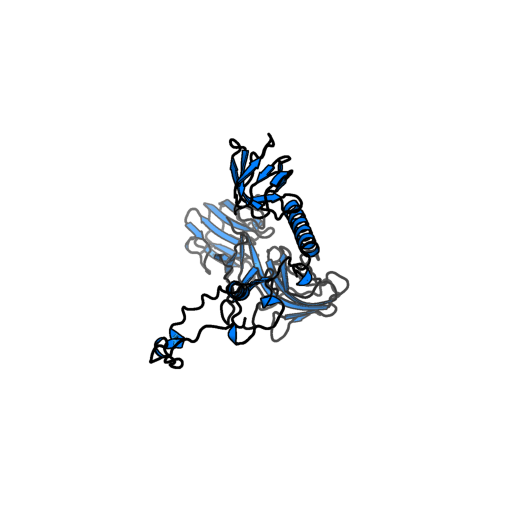 1.00 86.06 433 GLY A N 1
ATOM 3460 C CA . GLY A 1 433 ? -15.483 21.847 6.279 1.00 86.06 433 GLY A CA 1
ATOM 3461 C C . GLY A 1 433 ? -15.121 23.312 6.546 1.00 86.06 433 GLY A C 1
ATOM 3462 O O . GLY A 1 433 ? -14.232 23.857 5.895 1.00 86.06 433 GLY A O 1
ATOM 3463 N N . SER A 1 434 ? -15.798 23.964 7.496 1.00 89.56 434 SER A N 1
ATOM 3464 C CA . SER A 1 434 ? -15.534 25.363 7.880 1.00 89.56 434 SER A CA 1
ATOM 3465 C C . SER A 1 434 ? -14.216 25.539 8.637 1.00 89.56 434 SER A C 1
ATOM 3467 O O . SER A 1 434 ? -13.440 26.440 8.324 1.00 89.56 434 SER A O 1
ATOM 3469 N N . SER A 1 435 ? -13.958 24.663 9.604 1.00 94.38 435 SER A N 1
ATOM 3470 C CA . SER A 1 435 ? -12.754 24.632 10.430 1.00 94.38 435 SER A CA 1
ATOM 3471 C C . SER A 1 435 ? -12.453 23.195 10.854 1.00 94.38 435 SER A C 1
ATOM 3473 O O . SER A 1 435 ? -13.307 22.309 10.728 1.00 94.38 435 SER A O 1
ATOM 3475 N N . THR A 1 436 ? -11.233 22.925 11.310 1.00 95.25 436 THR A N 1
ATOM 3476 C CA . THR A 1 436 ? -10.879 21.622 11.889 1.00 95.25 436 THR A CA 1
ATOM 3477 C C . THR A 1 436 ? -9.840 21.784 12.987 1.00 95.25 436 THR A C 1
ATOM 3479 O O . THR A 1 436 ? -8.842 22.480 12.802 1.00 95.25 436 THR A O 1
ATOM 3482 N N . THR A 1 437 ? -10.079 21.107 14.107 1.00 97.25 437 THR A N 1
ATOM 3483 C CA . THR A 1 437 ? -9.160 21.000 15.241 1.00 97.25 437 THR A CA 1
ATOM 3484 C C . THR A 1 437 ? -8.987 19.515 15.538 1.00 97.25 437 THR A C 1
ATOM 3486 O O . THR A 1 437 ? -9.974 18.813 15.735 1.00 97.25 437 THR A O 1
ATOM 3489 N N . ALA A 1 438 ? -7.765 18.994 15.501 1.00 97.25 438 ALA A N 1
ATOM 3490 C CA . ALA A 1 438 ? -7.516 17.561 15.650 1.00 97.25 438 ALA A CA 1
ATOM 3491 C C . ALA A 1 438 ? -6.136 17.277 16.246 1.00 97.25 438 ALA A C 1
ATOM 3493 O O . ALA A 1 438 ? -5.214 18.087 16.139 1.00 97.25 438 ALA A O 1
ATOM 3494 N N . ALA A 1 439 ? -5.979 16.091 16.828 1.00 97.56 439 ALA A N 1
ATOM 3495 C CA . ALA A 1 439 ? -4.673 15.502 17.099 1.00 97.56 439 ALA A CA 1
ATOM 3496 C C . ALA A 1 439 ? -4.621 14.086 16.546 1.00 97.56 439 ALA A C 1
ATOM 3498 O O . ALA A 1 439 ? -5.550 13.299 16.738 1.00 97.56 439 ALA A O 1
ATOM 3499 N N . LEU A 1 440 ? -3.517 13.755 15.887 1.00 97.44 440 LEU A N 1
ATOM 3500 C CA . LEU A 1 440 ? -3.326 12.460 15.253 1.00 97.44 440 LEU A CA 1
ATOM 3501 C C . LEU A 1 440 ? -1.872 12.010 15.328 1.00 97.44 440 LEU A C 1
ATOM 3503 O O . LEU A 1 440 ? -0.951 12.818 15.415 1.00 97.44 440 LEU A O 1
ATOM 3507 N N . THR A 1 441 ? -1.683 10.700 15.260 1.00 97.25 441 THR A N 1
ATOM 3508 C CA . THR A 1 441 ? -0.388 10.055 15.068 1.00 97.25 441 THR A CA 1
ATOM 3509 C C . THR A 1 441 ? -0.388 9.358 13.715 1.00 97.25 441 THR A C 1
ATOM 3511 O O . THR A 1 441 ? -1.286 8.565 13.431 1.00 97.25 441 THR A O 1
ATOM 3514 N N . VAL A 1 442 ? 0.621 9.623 12.889 1.00 97.31 442 VAL A N 1
ATOM 3515 C CA . VAL A 1 442 ? 0.842 8.913 11.623 1.00 97.31 442 VAL A CA 1
ATOM 3516 C C . VAL A 1 442 ? 1.644 7.647 11.902 1.00 97.31 442 VAL A C 1
ATOM 3518 O O . VAL A 1 442 ? 2.860 7.689 12.104 1.00 97.31 442 VAL A O 1
ATOM 3521 N N . GLU A 1 443 ? 0.976 6.499 11.931 1.00 95.00 443 GLU A N 1
ATOM 3522 C CA . GLU A 1 443 ? 1.641 5.233 12.243 1.00 95.00 443 GLU A CA 1
ATOM 3523 C C . GLU A 1 443 ? 2.489 4.732 11.080 1.00 95.00 443 GLU A C 1
ATOM 3525 O O . GLU A 1 443 ? 3.605 4.263 11.296 1.00 95.00 443 GLU A O 1
ATOM 3530 N N . SER A 1 444 ? 1.982 4.858 9.854 1.00 95.25 444 SER A N 1
ATOM 3531 C CA . SER A 1 444 ? 2.742 4.546 8.646 1.00 95.25 444 SER A CA 1
ATOM 3532 C C . SER A 1 444 ? 2.154 5.204 7.408 1.00 95.25 444 SER A C 1
ATOM 3534 O O . SER A 1 444 ? 0.932 5.325 7.297 1.00 95.25 444 SER A O 1
ATOM 3536 N N . ILE A 1 445 ? 3.025 5.527 6.454 1.00 96.75 445 ILE A N 1
ATOM 3537 C CA . ILE A 1 445 ? 2.678 5.908 5.085 1.00 96.75 445 ILE A CA 1
ATOM 3538 C C . ILE A 1 445 ? 3.470 4.988 4.160 1.00 96.75 445 ILE A C 1
ATOM 3540 O O . ILE A 1 445 ? 4.695 5.043 4.138 1.00 96.75 445 ILE A O 1
ATOM 3544 N N . LYS A 1 446 ? 2.799 4.111 3.418 1.00 96.06 446 LYS A N 1
ATOM 3545 C CA . LYS A 1 446 ? 3.454 3.102 2.575 1.00 96.06 446 LYS A CA 1
ATOM 3546 C C . LYS A 1 446 ? 2.938 3.193 1.160 1.00 96.06 446 LYS A C 1
ATOM 3548 O O . LYS A 1 446 ? 1.730 3.208 0.955 1.00 96.06 446 LYS A O 1
ATOM 3553 N N . MET A 1 447 ? 3.834 3.207 0.185 1.00 94.69 447 MET A N 1
ATOM 3554 C CA . MET A 1 447 ? 3.444 3.056 -1.209 1.00 94.69 447 MET A CA 1
ATOM 3555 C C . MET A 1 447 ? 2.862 1.662 -1.423 1.00 94.69 447 MET A C 1
ATOM 3557 O O . MET A 1 447 ? 3.364 0.674 -0.878 1.00 94.69 447 MET A O 1
ATOM 3561 N N . ARG A 1 448 ? 1.800 1.592 -2.215 1.00 93.31 448 ARG A N 1
ATOM 3562 C CA . ARG A 1 448 ? 1.040 0.378 -2.478 1.00 93.31 448 ARG A CA 1
ATOM 3563 C C . ARG A 1 448 ? 0.965 0.141 -3.978 1.00 93.31 448 ARG A C 1
ATOM 3565 O O . ARG A 1 448 ? 0.526 1.012 -4.718 1.00 93.31 448 ARG A O 1
ATOM 3572 N N . ILE A 1 449 ? 1.363 -1.048 -4.415 1.00 93.81 449 ILE A N 1
ATOM 3573 C CA . ILE A 1 449 ? 1.270 -1.469 -5.819 1.00 93.81 449 ILE A CA 1
ATOM 3574 C C . ILE A 1 449 ? 0.692 -2.889 -5.889 1.00 93.81 449 ILE A C 1
ATOM 3576 O O . ILE A 1 449 ? 0.978 -3.700 -5.002 1.00 93.81 449 ILE A O 1
ATOM 3580 N N . PRO A 1 450 ? -0.141 -3.223 -6.887 1.00 93.12 450 PRO A N 1
ATOM 3581 C CA . PRO A 1 450 ? -0.650 -4.578 -7.063 1.00 93.12 450 PRO A CA 1
ATOM 3582 C C . PRO A 1 450 ? 0.497 -5.561 -7.320 1.00 93.12 450 PRO A C 1
ATOM 3584 O O . PRO A 1 450 ? 1.560 -5.193 -7.819 1.00 93.12 450 PRO A O 1
ATOM 3587 N N . HIS A 1 451 ? 0.308 -6.825 -6.962 1.00 91.56 451 HIS A N 1
ATOM 3588 C CA . HIS A 1 451 ? 1.193 -7.903 -7.388 1.00 91.56 451 HIS A CA 1
ATOM 3589 C C . HIS A 1 451 ? 0.946 -8.219 -8.869 1.00 91.56 451 HIS A C 1
ATOM 3591 O O . HIS A 1 451 ? -0.201 -8.282 -9.303 1.00 91.56 451 HIS A O 1
ATOM 3597 N N . TYR A 1 452 ? 2.012 -8.420 -9.647 1.00 81.19 452 TYR A N 1
ATOM 3598 C CA . TYR A 1 452 ? 1.904 -8.948 -11.006 1.00 81.19 452 TYR A CA 1
ATOM 3599 C C . TYR A 1 452 ? 1.752 -10.478 -10.903 1.00 81.19 452 TYR A C 1
ATOM 3601 O O . TYR A 1 452 ? 2.721 -11.184 -10.633 1.00 81.19 452 TYR A O 1
ATOM 3609 N N . GLY A 1 453 ? 0.530 -11.002 -11.027 1.00 60.31 453 GLY A N 1
ATOM 3610 C CA . GLY A 1 453 ? 0.268 -12.443 -10.900 1.00 60.31 453 GLY A CA 1
ATOM 3611 C C . GLY A 1 453 ? -1.198 -12.785 -10.755 1.00 60.31 453 GLY A C 1
ATOM 3612 O O . GLY A 1 453 ? -1.683 -12.714 -9.605 1.00 60.31 453 GLY A O 1
#